Protein AF-0000000073996146 (afdb_homodimer)

InterPro domains:
  IPR000086 NUDIX hydrolase domain [PF00293] (165-273)
  IPR000086 NUDIX hydrolase domain [PS51462] (162-287)
  IPR015797 NUDIX hydrolase-like domain superfamily [SSF55811] (155-278)
  IPR020084 NUDIX hydrolase, conserved site [PS00893] (197-218)
  IPR020476 NUDIX hydrolase [PR00502] (192-206)
  IPR020476 NUDIX hydrolase [PR00502] (206-221)
  IPR049734 NADH pyrophosphatase-like, C-terminal domain [cd03429] (165-301)
  IPR050241 NAD-capped RNA hydrolase NudC subfamily [PTHR42904] (156-303)

Solvent-accessible surface area (backbone atoms only — not comparable to full-atom values): 33916 Å² total; per-residue (Å²): 134,83,82,75,76,80,74,71,78,79,79,75,75,74,78,61,90,58,76,77,53,54,54,36,27,39,50,30,23,74,86,57,34,34,43,16,34,75,86,59,44,76,42,68,35,79,62,78,66,89,76,47,75,50,70,46,73,74,58,72,91,74,64,54,75,82,60,58,72,36,75,41,49,26,34,33,32,27,47,56,69,54,52,56,46,49,68,64,38,82,83,69,53,63,89,57,48,38,74,42,85,69,42,74,71,65,39,57,36,90,83,33,54,69,49,46,50,50,53,41,21,44,40,23,41,39,52,46,76,73,47,44,38,18,32,32,65,77,25,42,59,18,54,71,34,88,87,75,72,41,21,36,26,90,89,64,49,77,50,74,80,76,47,43,53,24,31,33,33,51,34,26,27,74,84,63,63,33,35,48,32,32,19,45,62,92,47,60,90,41,37,36,38,63,50,64,46,68,57,54,72,48,44,29,61,70,55,34,43,45,49,46,44,26,31,54,30,54,43,62,68,76,42,79,38,81,73,53,52,33,64,42,50,81,62,33,31,34,40,38,33,29,41,28,29,26,66,69,86,55,72,77,38,58,72,68,74,53,50,68,47,72,46,79,40,42,60,68,58,51,54,49,26,54,57,33,47,75,73,67,72,41,80,40,39,64,59,50,85,53,38,66,66,27,51,56,50,51,52,54,30,44,76,72,75,87,134,82,80,76,74,76,72,71,77,77,78,76,76,76,77,64,90,59,74,77,54,54,55,35,28,40,48,29,23,74,88,57,33,35,42,16,35,74,86,58,44,76,42,67,35,79,61,77,66,90,76,47,76,51,69,45,72,75,58,72,91,74,63,53,76,80,60,58,71,36,74,43,48,26,32,34,34,27,47,56,70,56,53,56,47,51,68,63,40,81,83,68,51,63,89,56,48,39,74,42,83,68,43,74,71,65,38,57,35,91,85,33,52,68,50,45,5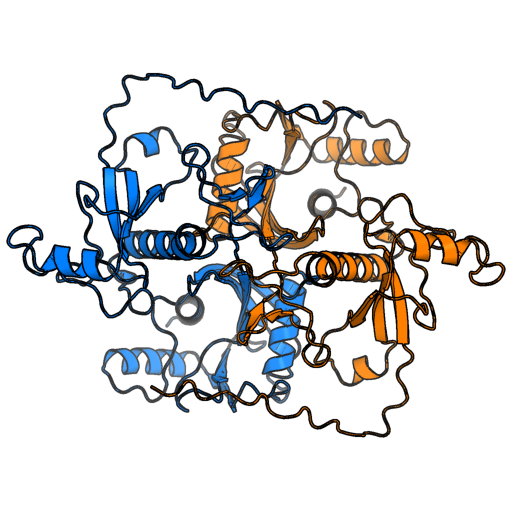0,50,53,40,21,45,41,23,42,37,51,46,76,72,46,44,39,19,31,33,65,76,24,43,58,18,55,70,34,88,88,75,73,40,22,36,27,90,87,65,49,75,50,74,78,74,47,44,51,24,30,31,34,50,34,27,27,75,83,64,62,33,35,46,34,33,20,46,61,91,48,61,89,41,36,38,36,64,50,64,43,68,57,54,73,47,43,28,59,70,56,34,43,45,48,45,46,25,32,54,30,53,43,62,70,75,43,79,38,83,75,50,55,34,64,44,50,82,62,32,30,34,38,38,33,28,41,27,29,26,66,70,85,55,73,78,37,57,73,69,73,52,50,66,46,72,47,78,40,41,58,67,59,51,52,50,25,54,58,34,47,75,75,67,72,42,79,40,39,64,60,50,82,53,38,67,65,28,50,56,51,49,52,53,30,45,75,72,74,86

Radius of gyration: 25.99 Å; Cα contacts (8 Å, |Δi|>4): 1235; chains: 2; bounding box: 66×75×60 Å

Organism: NCBI:txid172042

Nearest PDB structures (foldseek):
  8zb5-assembly1_B  TM=8.526E-01  e=4.785E-25  Mycobacteroides abscessus
  8zb3-assembly2_F  TM=8.454E-01  e=1.187E-24  Mycobacteroides abscessus
  8zb5-assembly1_A  TM=8.272E-01  e=7.768E-25  Mycobacteroides abscessus
  8zb4-assembly1_A  TM=8.275E-01  e=1.927E-24  Mycobacteroides abscessus
  8zb3-assembly1_A  TM=8.320E-01  e=1.186E-23  Mycobacteroides abscessus

Secondary structure (DSSP, 8-state):
----------------------EEEEEEETTS-BEE-TTS-B-EESS--TT--EEEE-S-SS--GGGGGSPEEEEEEE-HHHHHHHHHSTTTS-TT-EE-SS-GGG--TTT-HHHHHHHHHHHHHHIIIII--B-TTT--B-PBPTTTSSEE-TT--EE----EEEEEEEEEETTSSEEEEEEETTS-TTB-B-EEEEPPTT--HHHHHHHHHHHHH-PPEEEEEEEEEEEETTTTEEEEEEEEEE-TTSPP---SS-EEEEEEEEHHHHHHHHHHHHHT--SSB---TTSHHHHHHHHHHHHTT-/----------------------EEEEEEETTS-BEE-TTS-B-EESS--TT--EEEE-S-SS--GGGGGS-EEEEEEE-HHHHHHHHHSTTTS-TT-EE-SS-GGG--TTT-HHHHHHHHHHHHHHIIIII--B-TTT--B-PBPTTTSSEE-TT--EE----EEEEEEEEEETTSSEEEEEEETTS-TTB-B-EEEEPPTT--HHHHHHHHHHHHH-PPEEEEEEEEEEEETTTTEEEEEEEEEE-TTSPP---SS-EEEEEEEEHHHHHHHHHHHHHT--SSB---TTSHHHHHHHHHHHHTT-

Sequence (612 aa):
MSTQNKKLPAHTTVTDETASRRTRYLVVSRSGDTLVGADGTLHYLDSPPEDSLTDVSLEPKLMKPEARYAIEYRAVYVEDADLAALTQELGALPEGCEVSTAGFWFYPVHADPAGRARYGAALAKRDYLIEMAYSAYTGESAPVDPHKGIRLTGSGEMVFPRIEPAVMALIMSEDNSRVLLANNRLWPRNRFALIAGFVDPGENLEQAVTREVYEETGLDALRLDYRMSDIWPFPRSLMVCYRVTVDASQPVTHLDGEIHSARWFTAPELAQAIAEQRTGEPKLELPGTNAVARRMLDEWLQEKGLMSTQNKKLPAHTTVTDETASRRTRYLVVSRSGDTLVGADGTLHYLDSPPEDSLTDVSLEPKLMKPEARYAIEYRAVYVEDADLAALTQELGALPEGCEVSTAGFWFYPVHADPAGRARYGAALAKRDYLIEMAYSAYTGESAPVDPHKGIRLTGSGEMVFPRIEPAVMALIMSEDNSRVLLANNRLWPRNRFALIAGFVDPGENLEQAVTREVYEETGLDALRLDYRMSDIWPFPRSLMVCYRVTVDASQPVTHLDGEIHSARWFTAPELAQAIAEQRTGEPKLELPGTNAVARRMLDEWLQEKGL

Structure (mmCIF, N/CA/C/O backbone):
data_AF-0000000073996146-model_v1
#
loop_
_entity.id
_entity.type
_entity.pdbx_description
1 polymer 'NAD(+) diphosphatase'
#
loop_
_atom_site.group_PDB
_atom_site.id
_atom_site.type_symbol
_atom_site.label_atom_id
_atom_site.label_alt_id
_atom_site.label_comp_id
_atom_site.label_asym_id
_atom_site.label_entity_id
_atom_site.label_seq_id
_atom_site.pdbx_PDB_ins_code
_atom_site.Cartn_x
_atom_site.Cartn_y
_atom_site.Cartn_z
_atom_site.occupancy
_atom_site.B_iso_or_equiv
_atom_site.auth_seq_id
_atom_site.auth_comp_id
_atom_site.auth_asym_id
_atom_site.auth_atom_id
_atom_site.pdbx_PDB_model_num
ATOM 1 N N . MET A 1 1 ? 5.129 32.469 -13.492 1 22.2 1 MET A N 1
ATOM 2 C CA . MET A 1 1 ? 6.207 31.594 -13.039 1 22.2 1 MET A CA 1
ATOM 3 C C . MET A 1 1 ? 6.391 30.422 -14 1 22.2 1 MET A C 1
ATOM 5 O O . MET A 1 1 ? 5.445 29.672 -14.273 1 22.2 1 MET A O 1
ATOM 9 N N . SER A 1 2 ? 7.426 30.5 -14.906 1 22.78 2 SER A N 1
ATOM 10 C CA . SER A 1 2 ? 7.824 29.719 -16.062 1 22.78 2 SER A CA 1
ATOM 11 C C . SER A 1 2 ? 8.086 28.266 -15.688 1 22.78 2 SER A C 1
ATOM 13 O O . SER A 1 2 ? 8.656 27.984 -14.625 1 22.78 2 SER A O 1
ATOM 15 N N . THR A 1 3 ? 7.23 27.344 -16.078 1 24.84 3 THR A N 1
ATOM 16 C CA . THR A 1 3 ? 7.176 25.891 -16.016 1 24.84 3 THR A CA 1
ATOM 17 C C . THR A 1 3 ? 8.461 25.281 -16.578 1 24.84 3 THR A C 1
ATOM 19 O O . THR A 1 3 ? 8.648 25.219 -17.781 1 24.84 3 THR A O 1
ATOM 22 N N . GLN A 1 4 ? 9.656 25.688 -16 1 25.19 4 GLN A N 1
ATOM 23 C CA . GLN A 1 4 ? 10.922 25.172 -16.516 1 25.19 4 GLN A CA 1
ATOM 24 C C . GLN A 1 4 ? 10.906 23.641 -16.625 1 25.19 4 GLN A C 1
ATOM 26 O O . GLN A 1 4 ? 10.547 22.969 -15.656 1 25.19 4 GLN A O 1
ATOM 31 N N . ASN A 1 5 ? 10.789 23.156 -17.812 1 25.23 5 ASN A N 1
ATOM 32 C CA . ASN A 1 5 ? 10.836 21.797 -18.344 1 25.23 5 ASN A CA 1
ATOM 33 C C . ASN A 1 5 ? 12.086 21.047 -17.859 1 25.23 5 ASN A C 1
ATOM 35 O O . ASN A 1 5 ? 13.203 21.391 -18.25 1 25.23 5 ASN A O 1
ATOM 39 N N . LYS A 1 6 ? 12.148 20.609 -16.625 1 25.36 6 LYS A N 1
ATOM 40 C CA . LYS A 1 6 ? 13.32 19.875 -16.172 1 25.36 6 LYS A CA 1
ATOM 41 C C . LYS A 1 6 ? 13.641 18.719 -17.109 1 25.36 6 LYS A C 1
ATOM 43 O O . LYS A 1 6 ? 12.867 17.766 -17.234 1 25.36 6 LYS A O 1
ATOM 48 N N . LYS A 1 7 ? 14.5 19.016 -18.172 1 26.5 7 LYS A N 1
ATOM 49 C CA . LYS A 1 7 ? 15.078 18.016 -19.062 1 26.5 7 LYS A CA 1
ATOM 50 C C . LYS A 1 7 ? 15.727 16.875 -18.281 1 26.5 7 LYS A C 1
ATOM 52 O O . LYS A 1 7 ? 16.578 17.109 -17.422 1 26.5 7 LYS A O 1
ATOM 57 N N . LEU A 1 8 ? 15.211 15.758 -18.281 1 27.11 8 LEU A N 1
ATOM 58 C CA . LEU A 1 8 ? 15.773 14.523 -17.75 1 27.11 8 LEU A CA 1
ATOM 59 C C . LEU A 1 8 ? 17.172 14.273 -18.297 1 27.11 8 LEU A C 1
ATOM 61 O O . LEU A 1 8 ? 17.391 14.367 -19.516 1 27.11 8 LEU A O 1
ATOM 65 N N . PRO A 1 9 ? 18.219 14.438 -17.531 1 29.67 9 PRO A N 1
ATOM 66 C CA . PRO A 1 9 ? 19.531 14.227 -18.141 1 29.67 9 PRO A CA 1
ATOM 67 C C . PRO A 1 9 ? 19.594 12.953 -18.969 1 29.67 9 PRO A C 1
ATOM 69 O O . PRO A 1 9 ? 18.828 12.008 -18.734 1 29.67 9 PRO A O 1
ATOM 72 N N . ALA A 1 10 ? 20.219 12.977 -20.219 1 30.16 10 ALA A N 1
ATOM 73 C CA . ALA A 1 10 ? 20.5 11.883 -21.141 1 30.16 10 ALA A CA 1
ATOM 74 C C . ALA A 1 10 ? 21.234 10.742 -20.438 1 30.16 10 ALA A C 1
ATOM 76 O O . ALA A 1 10 ? 22.141 10.977 -19.641 1 30.16 10 ALA A O 1
ATOM 77 N N . HIS A 1 11 ? 20.625 9.609 -20.234 1 30.22 11 HIS A N 1
ATOM 78 C CA . HIS A 1 11 ? 21.281 8.367 -19.844 1 30.22 11 HIS A CA 1
ATOM 79 C C . HIS A 1 11 ? 22.578 8.156 -20.609 1 30.22 11 HIS A C 1
ATOM 81 O O . HIS A 1 11 ? 22.594 8.133 -21.844 1 30.22 11 HIS A O 1
ATOM 87 N N . THR A 1 12 ? 23.641 8.695 -20.141 1 31.55 12 THR A N 1
ATOM 88 C CA . THR A 1 12 ? 24.906 8.258 -20.734 1 31.55 12 THR A CA 1
ATOM 89 C C . THR A 1 12 ? 24.953 6.73 -20.828 1 31.55 12 THR A C 1
ATOM 91 O O . THR A 1 12 ? 24.875 6.039 -19.812 1 31.55 12 THR A O 1
ATOM 94 N N . THR A 1 13 ? 24.703 6.219 -21.984 1 31.31 13 THR A N 1
ATOM 95 C CA . THR A 1 13 ? 24.953 4.816 -22.281 1 31.31 13 THR A CA 1
ATOM 96 C C . THR A 1 13 ? 26.438 4.484 -22.094 1 31.31 13 THR A C 1
ATOM 98 O O . THR A 1 13 ? 27.281 4.922 -22.875 1 31.31 13 THR A O 1
ATOM 101 N N . VAL A 1 14 ? 27.031 4.41 -20.953 1 32.28 14 VAL A N 1
ATOM 102 C CA . VAL A 1 14 ? 28.359 3.795 -20.875 1 32.28 14 VAL A CA 1
ATOM 103 C C . VAL A 1 14 ? 28.391 2.523 -21.719 1 32.28 14 VAL A C 1
ATOM 105 O O . VAL A 1 14 ? 27.562 1.626 -21.531 1 32.28 14 VAL A O 1
ATOM 108 N N . THR A 1 15 ? 28.969 2.521 -22.875 1 34.69 15 THR A N 1
ATOM 109 C CA . THR A 1 15 ? 29.266 1.403 -23.75 1 34.69 15 THR A CA 1
ATOM 110 C C . THR A 1 15 ? 30.156 0.379 -23.047 1 34.69 15 THR A C 1
ATOM 112 O O . THR A 1 15 ? 31.375 0.488 -23.078 1 34.69 15 THR A O 1
ATOM 115 N N . ASP A 1 16 ? 30.188 0.159 -21.719 1 35.97 16 ASP A N 1
ATOM 116 C CA . ASP A 1 16 ? 31.047 -0.938 -21.281 1 35.97 16 ASP A CA 1
ATOM 117 C C . ASP A 1 16 ? 30.859 -2.17 -22.156 1 35.97 16 ASP A C 1
ATOM 119 O O . ASP A 1 16 ? 29.766 -2.408 -22.672 1 35.97 16 ASP A O 1
ATOM 123 N N . GLU A 1 17 ? 31.891 -2.672 -22.781 1 38.69 17 GLU A N 1
ATOM 124 C CA . GLU A 1 17 ? 31.984 -4.023 -23.328 1 38.69 17 GLU A CA 1
ATOM 125 C C . GLU A 1 17 ? 31.141 -5 -22.5 1 38.69 17 GLU A C 1
ATOM 127 O O . GLU A 1 17 ? 31.594 -5.523 -21.484 1 38.69 17 GLU A O 1
ATOM 132 N N . THR A 1 18 ? 30.016 -4.641 -22.047 1 43.69 18 THR A N 1
ATOM 133 C CA . THR A 1 18 ? 29.031 -5.395 -21.281 1 43.69 18 THR A CA 1
ATOM 134 C C . THR A 1 18 ? 28.781 -6.762 -21.906 1 43.69 18 THR A C 1
ATOM 136 O O . THR A 1 18 ? 28.422 -6.852 -23.078 1 43.69 18 THR A O 1
ATOM 139 N N . ALA A 1 19 ? 29.656 -7.742 -21.656 1 46.22 19 ALA A N 1
ATOM 140 C CA . ALA A 1 19 ? 29.281 -9.133 -21.938 1 46.22 19 ALA A CA 1
ATOM 141 C C . ALA A 1 19 ? 27.766 -9.273 -22.094 1 46.22 19 ALA A C 1
ATOM 143 O O . ALA A 1 19 ? 27 -8.742 -21.297 1 46.22 19 ALA A O 1
ATOM 144 N N . SER A 1 20 ? 27.281 -9.398 -23.266 1 56.41 20 SER A N 1
ATOM 145 C CA . SER A 1 20 ? 25.922 -9.469 -23.766 1 56.41 20 SER A CA 1
ATOM 146 C C . SER A 1 20 ? 25.016 -10.281 -22.844 1 56.41 20 SER A C 1
ATOM 148 O O . SER A 1 20 ? 25.297 -11.453 -22.578 1 56.41 20 SER A O 1
ATOM 150 N N . ARG A 1 21 ? 24.422 -9.703 -21.891 1 70.12 21 ARG A N 1
ATOM 151 C CA . ARG A 1 21 ? 23.438 -10.352 -21.016 1 70.12 21 ARG A CA 1
ATOM 152 C C . ARG A 1 21 ? 22.422 -11.156 -21.812 1 70.12 21 ARG A C 1
ATOM 154 O O . ARG A 1 21 ? 21.828 -10.641 -22.766 1 70.12 21 ARG A O 1
ATOM 161 N N . ARG A 1 22 ? 22.562 -12.492 -21.703 1 87.06 22 ARG A N 1
ATOM 162 C CA . ARG A 1 22 ? 21.5 -13.312 -22.266 1 87.06 22 ARG A CA 1
ATOM 163 C C . ARG A 1 22 ? 20.141 -12.938 -21.688 1 87.06 22 ARG A C 1
ATOM 165 O O . ARG A 1 22 ? 20.016 -12.703 -20.484 1 87.06 22 ARG A O 1
ATOM 172 N N . THR A 1 23 ? 19.156 -12.727 -22.531 1 92.75 23 THR A N 1
ATOM 173 C CA . THR A 1 23 ? 17.812 -12.383 -22.109 1 92.75 23 THR A CA 1
ATOM 174 C C . THR A 1 23 ? 16.875 -13.57 -22.281 1 92.75 23 THR A C 1
ATOM 176 O O . THR A 1 23 ? 16.922 -14.273 -23.281 1 92.75 23 THR A O 1
ATOM 179 N N . ARG A 1 24 ? 16.125 -13.852 -21.281 1 95.75 24 ARG A N 1
ATOM 180 C CA . ARG A 1 24 ? 15.039 -14.836 -21.312 1 95.75 24 ARG A CA 1
ATOM 181 C C . ARG A 1 24 ? 13.68 -14.164 -21.172 1 95.75 24 ARG A C 1
ATOM 183 O O . ARG A 1 24 ? 13.523 -13.227 -20.391 1 95.75 24 ARG A O 1
ATOM 190 N N . TYR A 1 25 ? 12.703 -14.68 -21.984 1 96.94 25 TYR A N 1
ATOM 191 C CA . TYR A 1 25 ? 11.414 -13.992 -22.078 1 96.94 25 TYR A CA 1
ATOM 192 C C . TYR A 1 25 ? 10.305 -14.852 -21.484 1 96.94 25 TYR A C 1
ATOM 194 O O . TYR A 1 25 ? 10.055 -15.969 -21.953 1 96.94 25 TYR A O 1
ATOM 202 N N . LEU A 1 26 ? 9.695 -14.367 -20.5 1 97.56 26 LEU A N 1
ATOM 203 C CA . LEU A 1 26 ? 8.445 -14.922 -19.984 1 97.56 26 LEU A CA 1
ATOM 204 C C . LEU A 1 26 ? 7.25 -14.406 -20.781 1 97.56 26 LEU A C 1
ATOM 206 O O . LEU A 1 26 ? 6.918 -13.219 -20.703 1 97.56 26 LEU A O 1
ATOM 210 N N . VAL A 1 27 ? 6.605 -15.289 -21.5 1 97 27 VAL A N 1
ATOM 211 C CA . VAL A 1 27 ? 5.461 -14.867 -22.297 1 97 27 VAL A CA 1
ATOM 212 C C . VAL A 1 27 ? 4.188 -14.945 -21.453 1 97 27 VAL A C 1
ATOM 214 O O . VAL A 1 27 ? 3.9 -15.977 -20.844 1 97 27 VAL A O 1
ATOM 217 N N . VAL A 1 28 ? 3.477 -13.859 -21.422 1 96.81 28 VAL A N 1
ATOM 218 C CA . VAL A 1 28 ? 2.217 -13.766 -20.688 1 96.81 28 VAL A CA 1
ATOM 219 C C . VAL A 1 28 ? 1.122 -13.227 -21.609 1 96.81 28 VAL A C 1
ATOM 221 O O . VAL A 1 28 ? 1.316 -12.211 -22.281 1 96.81 28 VAL A O 1
ATOM 224 N N . SER A 1 29 ? 0.003 -13.891 -21.641 1 96.06 29 SER A N 1
ATOM 225 C CA . SER A 1 29 ? -1.103 -13.438 -22.484 1 96.06 29 SER A CA 1
ATOM 226 C C . SER A 1 29 ? -1.862 -12.289 -21.812 1 96.06 29 SER A C 1
ATOM 228 O O . SER A 1 29 ? -1.648 -11.992 -20.641 1 96.06 29 SER A O 1
ATOM 230 N N . ARG A 1 30 ? -2.729 -11.641 -22.547 1 95.19 30 ARG A N 1
ATOM 231 C CA . ARG A 1 30 ? -3.58 -10.578 -22.031 1 95.19 30 ARG A CA 1
ATOM 232 C C . ARG A 1 30 ? -4.406 -11.062 -20.844 1 95.19 30 ARG A C 1
ATOM 234 O O . ARG A 1 30 ? -4.621 -10.32 -19.891 1 95.19 30 ARG A O 1
ATOM 241 N N . SER A 1 31 ? -4.824 -12.312 -20.828 1 93.94 31 SER A N 1
ATOM 242 C CA . SER A 1 31 ? -5.641 -12.867 -19.75 1 93.94 31 SER A CA 1
ATOM 243 C C . SER A 1 31 ? -4.777 -13.328 -18.578 1 93.94 31 SER A C 1
ATOM 245 O O . SER A 1 31 ? -5.297 -13.727 -17.531 1 93.94 31 SER A O 1
ATOM 247 N N . GLY A 1 32 ? -3.477 -13.312 -18.781 1 94.75 32 GLY A N 1
ATOM 248 C CA . GLY A 1 32 ? -2.568 -13.648 -17.688 1 94.75 32 GLY A CA 1
ATOM 249 C C . GLY A 1 32 ? -2.045 -15.07 -17.766 1 94.75 32 GLY A C 1
ATOM 250 O O . GLY A 1 32 ? -1.363 -15.547 -16.859 1 94.75 32 GLY A O 1
ATOM 251 N N . ASP A 1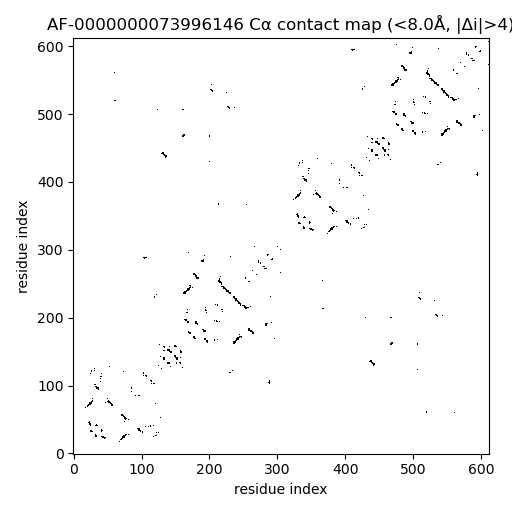 33 ? -2.336 -15.797 -18.875 1 95.25 33 ASP A N 1
ATOM 252 C CA . ASP A 1 33 ? -1.827 -17.156 -19.062 1 95.25 33 ASP A CA 1
ATOM 253 C C . ASP A 1 33 ? -0.374 -17.125 -19.531 1 95.25 33 ASP A C 1
ATOM 255 O O . ASP A 1 33 ? 0.105 -16.125 -20.047 1 95.25 33 ASP A O 1
ATOM 259 N N . THR A 1 34 ? 0.273 -18.312 -19.328 1 96.5 34 THR A N 1
ATOM 260 C CA . THR A 1 34 ? 1.68 -18.391 -19.703 1 96.5 34 THR A CA 1
ATOM 261 C C . THR A 1 34 ? 2.037 -19.797 -20.156 1 96.5 34 THR A C 1
ATOM 263 O O . THR A 1 34 ? 1.182 -20.688 -20.188 1 96.5 34 THR A O 1
ATOM 266 N N . LEU A 1 35 ? 3.312 -19.938 -20.594 1 95.62 35 LEU A N 1
ATOM 267 C CA . LEU A 1 35 ? 3.838 -21.25 -20.984 1 95.62 35 LEU A CA 1
ATOM 268 C C . LEU A 1 35 ? 4.492 -21.953 -19.812 1 95.62 35 LEU A C 1
ATOM 270 O O . LEU A 1 35 ? 5.273 -21.344 -19.062 1 95.62 35 LEU A O 1
ATOM 274 N N . VAL A 1 36 ? 4.148 -23.219 -19.641 1 95.12 36 VAL A N 1
ATOM 275 C CA . VAL A 1 36 ? 4.781 -24.016 -18.609 1 95.12 36 VAL A CA 1
ATOM 276 C C . VAL A 1 36 ? 5.285 -25.344 -19.188 1 95.12 36 VAL A C 1
ATOM 278 O O . VAL A 1 36 ? 4.781 -25.797 -20.219 1 95.12 36 VAL A O 1
ATOM 281 N N . GLY A 1 37 ? 6.27 -25.859 -18.547 1 92.12 37 GLY A N 1
ATOM 282 C CA . GLY A 1 37 ? 6.762 -27.172 -18.906 1 92.12 37 GLY A CA 1
ATOM 283 C C . GLY A 1 37 ? 5.949 -28.297 -18.297 1 92.12 37 GLY A C 1
ATOM 284 O O . GLY A 1 37 ? 4.902 -28.062 -17.688 1 92.12 37 GLY A O 1
ATOM 285 N N . ALA A 1 38 ? 6.504 -29.5 -18.5 1 89.19 38 ALA A N 1
ATOM 286 C CA . ALA A 1 38 ? 5.824 -30.719 -18.016 1 89.19 38 ALA A CA 1
ATOM 287 C C . ALA A 1 38 ? 5.707 -30.719 -16.5 1 89.19 38 ALA A C 1
ATOM 289 O O . ALA A 1 38 ? 4.762 -31.281 -15.945 1 89.19 38 ALA A O 1
ATOM 290 N N . ASP A 1 39 ? 6.574 -30.062 -15.836 1 89.69 39 ASP A N 1
ATOM 291 C CA . ASP A 1 39 ? 6.582 -30.031 -14.383 1 89.69 39 ASP A CA 1
ATOM 292 C C . ASP A 1 39 ? 5.727 -28.891 -13.844 1 89.69 39 ASP A C 1
ATOM 294 O O . ASP A 1 39 ? 5.652 -28.688 -12.625 1 89.69 39 ASP A O 1
ATOM 298 N N . GLY A 1 40 ? 5.16 -28.141 -14.742 1 91.81 40 GLY A N 1
ATOM 299 C CA . GLY A 1 40 ? 4.25 -27.078 -14.352 1 91.81 40 GLY A CA 1
ATOM 300 C C . GLY A 1 40 ? 4.953 -25.766 -14.07 1 91.81 40 GLY A C 1
ATOM 301 O O . GLY A 1 40 ? 4.312 -24.766 -13.719 1 91.81 40 GLY A O 1
ATOM 302 N N . THR A 1 41 ? 6.277 -25.734 -14.25 1 94.69 41 THR A N 1
ATOM 303 C CA . THR A 1 41 ? 7.012 -24.5 -13.984 1 94.69 41 THR A CA 1
ATOM 304 C C . THR A 1 41 ? 7.172 -23.688 -15.266 1 94.69 41 THR A C 1
ATOM 306 O O . THR A 1 41 ? 6.98 -24.203 -16.375 1 94.69 41 THR A O 1
ATOM 309 N N . LEU A 1 42 ? 7.586 -22.516 -15.164 1 96.12 42 LEU A N 1
ATOM 310 C CA . LEU A 1 42 ? 7.594 -21.578 -16.266 1 96.12 42 LEU A CA 1
ATOM 311 C C . LEU A 1 42 ? 8.516 -22.047 -17.391 1 96.12 42 LEU A C 1
ATOM 313 O O . LEU A 1 42 ? 9.602 -22.562 -17.125 1 96.12 42 LEU A O 1
ATOM 317 N N . HIS A 1 43 ? 8.109 -21.797 -18.562 1 95.81 43 HIS A N 1
ATOM 318 C CA . HIS A 1 43 ? 8.969 -21.938 -19.734 1 95.81 43 HIS A CA 1
ATOM 319 C C . HIS A 1 43 ? 9.289 -20.578 -20.344 1 95.81 43 HIS A C 1
ATOM 321 O O . HIS A 1 43 ? 8.383 -19.781 -20.641 1 95.81 43 HIS A O 1
ATOM 327 N N . TYR A 1 44 ? 10.531 -20.359 -20.516 1 95.81 44 TYR A N 1
ATOM 328 C CA . TYR A 1 44 ? 10.992 -19.094 -21.078 1 95.81 44 TYR A CA 1
ATOM 329 C C . TYR A 1 44 ? 11.406 -19.25 -22.531 1 95.81 44 TYR A C 1
ATOM 331 O O . TYR A 1 44 ? 11.891 -20.312 -22.938 1 95.81 44 TYR A O 1
ATOM 339 N N . LEU A 1 45 ? 11.227 -18.188 -23.297 1 94.75 45 LEU A N 1
ATOM 340 C CA . LEU A 1 45 ? 11.695 -18.141 -24.672 1 94.75 45 LEU A CA 1
ATOM 341 C C . LEU A 1 45 ? 13.023 -17.406 -24.781 1 94.75 45 LEU A C 1
ATOM 343 O O . LEU A 1 45 ? 13.344 -16.578 -23.922 1 94.75 45 LEU A O 1
ATOM 347 N N . ASP A 1 46 ? 13.727 -17.672 -25.859 1 93.62 46 ASP A N 1
ATOM 348 C CA . ASP A 1 46 ? 15.008 -17.016 -26.094 1 93.62 46 ASP A CA 1
ATOM 349 C C . ASP A 1 46 ? 14.836 -15.719 -26.891 1 93.62 46 ASP A C 1
ATOM 351 O O . ASP A 1 46 ? 15.75 -14.898 -26.953 1 93.62 46 ASP A O 1
ATOM 355 N N . SER A 1 47 ? 13.734 -15.602 -27.531 1 93.94 47 SER A N 1
ATOM 356 C CA . SER A 1 47 ? 13.367 -14.391 -28.266 1 93.94 47 SER A CA 1
ATOM 357 C C . SER A 1 47 ? 11.891 -14.062 -28.094 1 93.94 47 SER A C 1
ATOM 359 O O . SER A 1 47 ? 11.07 -14.961 -27.891 1 93.94 47 SER A O 1
ATOM 361 N N . PRO A 1 48 ? 11.586 -12.805 -28.141 1 94.31 48 PRO A N 1
ATOM 362 C CA . PRO A 1 48 ? 10.172 -12.461 -28.016 1 94.31 48 PRO A CA 1
ATOM 363 C C . PRO A 1 48 ? 9.359 -12.867 -29.25 1 94.31 48 PRO A C 1
ATOM 365 O O . PRO A 1 48 ? 9.875 -12.852 -30.375 1 94.31 48 PRO A O 1
ATOM 368 N N . PRO A 1 49 ? 8.102 -13.172 -29.016 1 93.31 49 PRO A N 1
ATOM 369 C CA . PRO A 1 49 ? 7.246 -13.43 -30.188 1 93.31 49 PRO A CA 1
ATOM 370 C C . PRO A 1 49 ? 7.113 -12.219 -31.094 1 93.31 49 PRO A C 1
ATOM 372 O O . PRO A 1 49 ? 7.148 -11.078 -30.625 1 93.31 49 PRO A O 1
ATOM 375 N N . GLU A 1 50 ? 6.906 -12.422 -32.375 1 89.12 50 GLU A N 1
ATOM 376 C CA . GLU A 1 50 ? 6.836 -11.367 -33.375 1 89.12 50 GLU A CA 1
ATOM 377 C C . GLU A 1 50 ? 5.66 -10.43 -33.125 1 89.12 50 GLU A C 1
ATOM 379 O O . GLU A 1 50 ? 5.785 -9.219 -33.281 1 89.12 50 GLU A O 1
ATOM 384 N N . ASP A 1 51 ? 4.516 -10.922 -32.719 1 91.12 51 ASP A N 1
ATOM 385 C CA . ASP A 1 51 ? 3.307 -10.125 -32.531 1 91.12 51 ASP A CA 1
ATOM 386 C C . ASP A 1 51 ? 3.121 -9.742 -31.062 1 91.12 51 ASP A C 1
ATOM 388 O O . ASP A 1 51 ? 2.002 -9.766 -30.547 1 91.12 51 ASP A O 1
ATOM 392 N N . SER A 1 52 ? 4.184 -9.398 -30.453 1 94.31 52 SER A N 1
ATOM 393 C CA . SER A 1 52 ? 4.105 -9 -29.062 1 94.31 52 SER A CA 1
ATOM 394 C C . SER A 1 52 ? 3.5 -7.605 -28.906 1 94.31 52 SER A C 1
ATOM 396 O O . SER A 1 52 ? 3.67 -6.754 -29.781 1 94.31 52 SER A O 1
ATOM 398 N N . LEU A 1 53 ? 2.77 -7.41 -27.891 1 92.81 53 LEU A N 1
ATOM 399 C CA . LEU A 1 53 ? 2.176 -6.117 -27.562 1 92.81 53 LEU A CA 1
ATOM 400 C C . LEU A 1 53 ? 3.219 -5.168 -26.984 1 92.81 53 LEU A C 1
ATOM 402 O O . LEU A 1 53 ? 3.303 -4.008 -27.391 1 92.81 53 LEU A O 1
ATOM 406 N N . THR A 1 54 ? 3.943 -5.578 -26.047 1 91.75 54 THR A N 1
ATOM 407 C CA . THR A 1 54 ? 4.996 -4.848 -25.359 1 91.75 54 THR A CA 1
ATOM 408 C C . THR A 1 54 ? 5.824 -5.789 -24.484 1 91.75 54 THR A C 1
ATOM 410 O O . THR A 1 54 ? 5.531 -6.98 -24.406 1 91.75 54 THR A O 1
ATOM 413 N N . ASP A 1 55 ? 6.898 -5.305 -23.969 1 93.69 55 ASP A N 1
ATOM 414 C CA . ASP A 1 55 ? 7.719 -6.066 -23.031 1 93.69 55 ASP A CA 1
ATOM 415 C C . ASP A 1 55 ? 8.289 -5.168 -21.938 1 93.69 55 ASP A C 1
ATOM 417 O O . ASP A 1 55 ? 8.297 -3.943 -22.078 1 93.69 55 ASP A O 1
ATOM 421 N N . VAL A 1 56 ? 8.672 -5.785 -20.844 1 94.38 56 VAL A N 1
ATOM 422 C CA . VAL A 1 56 ? 9.203 -5.039 -19.719 1 94.38 56 VAL A CA 1
ATOM 423 C C . VAL A 1 56 ? 10.188 -5.91 -18.938 1 94.38 56 VAL A C 1
ATOM 425 O O . VAL A 1 56 ? 9.992 -7.121 -18.812 1 94.38 56 VAL A O 1
ATOM 428 N N . SER A 1 57 ? 11.227 -5.273 -18.422 1 92.62 57 SER A N 1
ATOM 429 C CA . SER A 1 57 ? 12.18 -5.996 -17.578 1 92.62 57 SER A CA 1
ATOM 430 C C . SER A 1 57 ? 11.555 -6.395 -16.25 1 92.62 57 SER A C 1
ATOM 432 O O . SER A 1 57 ? 10.812 -5.617 -15.648 1 92.62 57 SER A O 1
ATOM 434 N N . LEU A 1 58 ? 11.891 -7.605 -15.758 1 93.25 58 LEU A N 1
ATOM 435 C CA . LEU A 1 58 ? 11.43 -8.07 -14.453 1 93.25 58 LEU A CA 1
ATOM 436 C C . LEU A 1 58 ? 12.508 -7.867 -13.398 1 93.25 58 LEU A C 1
ATOM 438 O O . LEU A 1 58 ? 12.359 -8.312 -12.258 1 93.25 58 LEU A O 1
ATOM 442 N N . GLU A 1 59 ? 13.539 -7.184 -13.742 1 87.25 59 GLU A N 1
ATOM 443 C CA . GLU A 1 59 ? 14.656 -6.902 -12.852 1 87.25 59 GLU A CA 1
ATOM 444 C C . GLU A 1 59 ? 14.656 -5.441 -12.406 1 87.25 59 GLU A C 1
ATOM 446 O O . GLU A 1 59 ? 14.133 -4.574 -13.109 1 87.25 59 GLU A O 1
ATOM 451 N N . PRO A 1 60 ? 15.273 -5.297 -11.195 1 81.94 60 PRO A N 1
ATOM 452 C CA . PRO A 1 60 ? 15.422 -3.895 -10.797 1 81.94 60 PRO A CA 1
ATOM 453 C C . PRO A 1 60 ? 16.297 -3.098 -11.758 1 81.94 60 PRO A C 1
ATOM 455 O O . PRO A 1 60 ? 17.219 -3.65 -12.367 1 81.94 60 PRO A O 1
ATOM 458 N N . LYS A 1 61 ? 15.961 -1.819 -11.875 1 76.31 61 LYS A N 1
ATOM 459 C CA . LYS A 1 61 ? 16.688 -0.944 -12.789 1 76.31 61 LYS A CA 1
ATOM 460 C C . LYS A 1 61 ? 18.156 -0.821 -12.383 1 76.31 61 LYS A C 1
ATOM 462 O O . LYS A 1 61 ? 19.031 -0.832 -13.242 1 76.31 61 LYS A O 1
ATOM 467 N N . LEU A 1 62 ? 18.344 -0.676 -11.117 1 77.38 62 LEU A N 1
ATOM 468 C CA . LEU A 1 62 ? 19.719 -0.548 -10.609 1 77.38 62 LEU A CA 1
ATOM 469 C C . LEU A 1 62 ? 20.125 -1.792 -9.828 1 77.38 62 LEU A C 1
ATOM 471 O O . LEU A 1 62 ? 19.516 -2.119 -8.812 1 77.38 62 LEU A O 1
ATOM 475 N N . MET A 1 63 ? 20.953 -2.6 -10.422 1 75.38 63 MET A N 1
ATOM 476 C CA . MET A 1 63 ? 21.391 -3.865 -9.844 1 75.38 63 MET A CA 1
ATOM 477 C C . MET A 1 63 ? 22.875 -3.807 -9.477 1 75.38 63 MET A C 1
ATOM 479 O O . MET A 1 63 ? 23.625 -2.988 -10.016 1 75.38 63 MET A O 1
ATOM 483 N N . LYS A 1 64 ? 23.156 -4.738 -8.609 1 74.75 64 LYS A N 1
ATOM 484 C CA . LYS A 1 64 ? 24.562 -4.922 -8.289 1 74.75 64 LYS A CA 1
ATOM 485 C C . LYS A 1 64 ? 25.359 -5.391 -9.508 1 74.75 64 LYS A C 1
ATOM 487 O O . LYS A 1 64 ? 24.828 -6.117 -10.352 1 74.75 64 LYS A O 1
ATOM 492 N N . PRO A 1 65 ? 26.562 -4.867 -9.539 1 71.12 65 PRO A N 1
ATOM 493 C CA . PRO A 1 65 ? 27.391 -5.258 -10.68 1 71.12 65 PRO A CA 1
ATOM 494 C C . PRO A 1 65 ? 27.438 -6.77 -10.883 1 71.12 65 PRO A C 1
ATOM 496 O O . PRO A 1 65 ? 27.406 -7.25 -12.016 1 71.12 65 PRO A O 1
ATOM 499 N N . GLU A 1 66 ? 27.469 -7.523 -9.75 1 68.88 66 GLU A N 1
ATOM 500 C CA . GLU A 1 66 ? 27.547 -8.977 -9.859 1 68.88 66 GLU A CA 1
ATOM 501 C C . GLU A 1 66 ? 26.281 -9.562 -10.461 1 68.88 66 GLU A C 1
ATOM 503 O O . GLU A 1 66 ? 26.328 -10.609 -11.109 1 68.88 66 GLU A O 1
ATOM 508 N N . ALA A 1 67 ? 25.266 -8.867 -10.211 1 66.81 67 ALA A N 1
ATOM 509 C CA . ALA A 1 67 ? 23.969 -9.344 -10.695 1 66.81 67 ALA A CA 1
ATOM 510 C C . ALA A 1 67 ? 23.766 -8.984 -12.164 1 66.81 67 ALA A C 1
ATOM 512 O O . ALA A 1 67 ? 22.922 -9.57 -12.844 1 66.81 67 ALA A O 1
ATOM 513 N N . ARG A 1 68 ? 24.609 -8.086 -12.648 1 63.19 68 ARG A N 1
ATOM 514 C CA . ARG A 1 68 ? 24.453 -7.574 -14.008 1 63.19 68 ARG A CA 1
ATOM 515 C C . ARG A 1 68 ? 24.844 -8.625 -15.039 1 63.19 68 ARG A C 1
ATOM 517 O O . ARG A 1 68 ? 24.453 -8.539 -16.203 1 63.19 68 ARG A O 1
ATOM 524 N N . TYR A 1 69 ? 25.609 -9.555 -14.633 1 61.84 69 TYR A N 1
ATOM 525 C CA . TYR A 1 69 ? 26.109 -10.539 -15.586 1 61.84 69 TYR A CA 1
ATOM 526 C C . TYR A 1 69 ? 25.219 -11.773 -15.617 1 61.84 69 TYR A C 1
ATOM 528 O O . TYR A 1 69 ? 25.453 -12.703 -16.391 1 61.84 69 TYR A O 1
ATOM 536 N N . ALA A 1 70 ? 24.172 -11.602 -14.953 1 75.81 70 ALA A N 1
ATOM 537 C CA . ALA A 1 70 ? 23.234 -12.719 -14.914 1 75.81 70 ALA A CA 1
ATOM 538 C C . ALA A 1 70 ? 22.156 -12.578 -15.992 1 75.81 70 ALA A C 1
ATOM 540 O O . ALA A 1 70 ? 22.203 -11.641 -16.797 1 75.81 70 ALA A O 1
ATOM 541 N N . ILE A 1 71 ? 21.469 -13.602 -16.312 1 86.69 71 ILE A N 1
ATOM 542 C CA . ILE A 1 71 ? 20.328 -13.648 -17.219 1 86.69 71 ILE A CA 1
ATOM 543 C C . ILE A 1 71 ? 19.344 -12.531 -16.875 1 86.69 71 ILE A C 1
ATOM 545 O O . ILE A 1 71 ? 19.047 -12.305 -15.695 1 86.69 71 ILE A O 1
ATOM 549 N N . GLU A 1 72 ? 19.078 -11.734 -17.891 1 91.19 72 GLU A N 1
ATOM 550 C CA . GLU A 1 72 ? 17.969 -10.805 -17.719 1 91.19 72 GLU A CA 1
ATOM 551 C C . GLU A 1 72 ? 16.641 -11.484 -18.047 1 91.19 72 GLU A C 1
ATOM 553 O O . GLU A 1 72 ? 16.469 -12.055 -19.125 1 91.19 72 GLU A O 1
ATOM 558 N N . TYR A 1 73 ? 15.766 -11.414 -17.172 1 94.88 73 TYR A N 1
ATOM 559 C CA . TYR A 1 73 ? 14.414 -11.906 -17.406 1 94.88 73 TYR A CA 1
ATOM 560 C C . TYR A 1 73 ? 13.477 -10.766 -17.781 1 94.88 73 TYR A C 1
ATOM 562 O O . TYR A 1 73 ? 13.445 -9.734 -17.094 1 94.88 73 TYR A O 1
ATOM 570 N N . ARG A 1 74 ? 12.758 -10.922 -18.859 1 96.38 74 ARG A N 1
ATOM 571 C CA . ARG A 1 74 ? 11.773 -9.953 -19.328 1 96.38 74 ARG A CA 1
ATOM 572 C C . ARG A 1 74 ? 10.398 -10.602 -19.484 1 96.38 74 ARG A C 1
ATOM 574 O O . ARG A 1 74 ? 10.305 -11.773 -19.844 1 96.38 74 ARG A O 1
ATOM 581 N N . ALA A 1 75 ? 9.406 -9.914 -19.156 1 97.5 75 ALA A N 1
ATOM 582 C CA . ALA A 1 75 ? 8.055 -10.312 -19.516 1 97.5 75 ALA A CA 1
ATOM 583 C C . ALA A 1 75 ? 7.668 -9.742 -20.875 1 97.5 75 ALA A C 1
ATOM 585 O O . ALA A 1 75 ? 7.898 -8.562 -21.156 1 97.5 75 ALA A O 1
ATOM 586 N N . VAL A 1 76 ? 7.133 -10.562 -21.703 1 97.69 76 VAL A N 1
ATOM 587 C CA . VAL A 1 76 ? 6.59 -10.133 -22.984 1 97.69 76 VAL A CA 1
ATOM 588 C C . VAL A 1 76 ? 5.102 -10.477 -23.062 1 97.69 76 VAL A C 1
ATOM 590 O O . VAL A 1 76 ? 4.703 -11.594 -22.734 1 97.69 76 VAL A O 1
ATOM 593 N N . TYR A 1 77 ? 4.348 -9.5 -23.438 1 96.94 77 TYR A N 1
ATOM 594 C CA . TYR A 1 77 ? 2.896 -9.664 -23.422 1 96.94 77 TYR A CA 1
ATOM 595 C C . TYR A 1 77 ? 2.357 -9.859 -24.828 1 96.94 77 TYR A C 1
ATOM 597 O O . TYR A 1 77 ? 2.785 -9.18 -25.766 1 96.94 77 TYR A O 1
ATOM 605 N N . VAL A 1 78 ? 1.412 -10.797 -24.938 1 96.62 78 VAL A N 1
ATOM 606 C CA . VAL A 1 78 ? 0.822 -11.125 -26.234 1 96.62 78 VAL A CA 1
ATOM 607 C C . VAL A 1 78 ? -0.692 -11.266 -26.094 1 96.62 78 VAL A C 1
ATOM 609 O O . VAL A 1 78 ? -1.211 -11.359 -24.984 1 96.62 78 VAL A O 1
ATOM 612 N N . GLU A 1 79 ? -1.354 -11.242 -27.266 1 96.94 79 GLU A N 1
ATOM 613 C CA . GLU A 1 79 ? -2.771 -11.586 -27.25 1 96.94 79 GLU A CA 1
ATOM 614 C C . GLU A 1 79 ? -2.977 -13.062 -26.906 1 96.94 79 GLU A C 1
ATOM 616 O O . GLU A 1 79 ? -2.107 -13.891 -27.188 1 96.94 79 GLU A O 1
ATOM 621 N N . ASP A 1 80 ? -4.152 -13.406 -26.328 1 95.19 80 ASP A N 1
ATOM 622 C CA . ASP A 1 80 ? -4.449 -14.781 -25.953 1 95.19 80 ASP A CA 1
ATOM 623 C C . ASP A 1 80 ? -4.309 -15.719 -27.156 1 95.19 80 ASP A C 1
ATOM 625 O O . ASP A 1 80 ? -3.754 -16.812 -27.031 1 95.19 80 ASP A O 1
ATOM 629 N N . ALA A 1 81 ? -4.793 -15.242 -28.312 1 95.06 81 ALA A N 1
ATOM 630 C CA . ALA A 1 81 ? -4.738 -16.047 -29.516 1 95.06 81 ALA A CA 1
ATOM 631 C C . ALA A 1 81 ? -3.293 -16.297 -29.953 1 95.06 81 ALA A C 1
ATOM 633 O O . ALA A 1 81 ? -2.973 -17.375 -30.469 1 95.06 81 ALA A O 1
ATOM 634 N N . ASP A 1 82 ? -2.441 -15.344 -29.734 1 94.44 82 ASP A N 1
ATOM 635 C CA . ASP A 1 82 ? -1.041 -15.469 -30.125 1 94.44 82 ASP A CA 1
ATOM 636 C C . ASP A 1 82 ? -0.305 -16.453 -29.203 1 94.44 82 ASP A C 1
ATOM 638 O O . ASP A 1 82 ? 0.574 -17.188 -29.656 1 94.44 82 ASP A O 1
ATOM 642 N N . LEU A 1 83 ? -0.604 -16.453 -27.938 1 93.88 83 LEU A N 1
ATOM 643 C CA . LEU A 1 83 ? -0.027 -17.453 -27.031 1 93.88 83 LEU A CA 1
ATOM 644 C C . LEU A 1 83 ? -0.418 -18.859 -27.469 1 93.88 83 LEU A C 1
ATOM 646 O O . LEU A 1 83 ? 0.427 -19.766 -27.5 1 93.88 83 LEU A O 1
ATOM 650 N N . ALA A 1 84 ? -1.692 -19.062 -27.766 1 91.56 84 ALA A N 1
ATOM 651 C CA . ALA A 1 84 ? -2.182 -20.359 -28.219 1 91.56 84 ALA A CA 1
ATOM 652 C C . ALA A 1 84 ? -1.457 -20.797 -29.5 1 91.56 84 ALA A C 1
ATOM 654 O O . ALA A 1 84 ? -1.115 -21.969 -29.641 1 91.56 84 ALA A O 1
ATOM 655 N N . ALA A 1 85 ? -1.22 -19.875 -30.328 1 91.81 85 ALA A N 1
ATOM 656 C CA . ALA A 1 85 ? -0.563 -20.156 -31.609 1 91.81 85 ALA A CA 1
ATOM 657 C C . ALA A 1 85 ? 0.873 -20.625 -31.391 1 91.81 85 ALA A C 1
ATOM 659 O O . ALA A 1 85 ? 1.387 -21.453 -32.156 1 91.81 85 ALA A O 1
ATOM 660 N N . LEU A 1 86 ? 1.497 -20.094 -30.391 1 88.88 86 LEU A N 1
ATOM 661 C CA . LEU A 1 86 ? 2.867 -20.484 -30.078 1 88.88 86 LEU A CA 1
ATOM 662 C C . LEU A 1 86 ? 2.951 -21.984 -29.781 1 88.88 86 LEU A C 1
ATOM 664 O O . LEU A 1 86 ? 3.967 -22.625 -30.062 1 88.88 86 LEU A O 1
ATOM 668 N N . THR A 1 87 ? 1.979 -22.578 -29.125 1 85.69 87 THR A N 1
ATOM 669 C CA . THR A 1 87 ? 2.01 -23.984 -28.766 1 85.69 87 THR A CA 1
ATOM 670 C C . THR A 1 87 ? 1.674 -24.875 -29.953 1 85.69 87 THR A C 1
ATOM 672 O O . THR A 1 87 ? 1.938 -26.078 -29.953 1 85.69 87 THR A O 1
ATOM 675 N N . GLN A 1 88 ? 1.043 -24.281 -30.906 1 83 88 GLN A N 1
ATOM 676 C CA . GLN A 1 88 ? 0.624 -25.047 -32.094 1 83 88 GLN A CA 1
ATOM 677 C C . GLN A 1 88 ? 1.735 -25.125 -33.125 1 83 88 GLN A C 1
ATOM 679 O O . GLN A 1 88 ? 1.729 -26 -34 1 83 88 GLN A O 1
ATOM 684 N N . GLU A 1 89 ? 2.543 -24.062 -32.969 1 72.5 89 GLU A N 1
ATOM 685 C CA . GLU A 1 89 ? 3.637 -24.078 -33.938 1 72.5 89 GLU A CA 1
ATOM 686 C C . GLU A 1 89 ? 4.594 -25.234 -33.656 1 72.5 89 GLU A C 1
ATOM 688 O O . GLU A 1 89 ? 5.18 -25.328 -32.594 1 72.5 89 GLU A O 1
ATOM 693 N N . LEU A 1 90 ? 4.562 -26.203 -34.594 1 59.97 90 LEU A N 1
ATOM 694 C CA . LEU A 1 90 ? 5.359 -27.422 -34.5 1 59.97 90 LEU A CA 1
ATOM 695 C C . LEU A 1 90 ? 6.832 -27.094 -34.25 1 59.97 90 LEU A C 1
ATOM 697 O O . LEU A 1 90 ? 7.414 -26.297 -35 1 59.97 90 LEU A O 1
ATOM 701 N N . GLY A 1 91 ? 7.484 -27.656 -33.219 1 65 91 GLY A N 1
ATOM 702 C CA . GLY A 1 91 ? 8.906 -27.531 -32.969 1 65 91 GLY A CA 1
ATOM 703 C C . GLY A 1 91 ? 9.266 -26.266 -32.219 1 65 91 GLY A C 1
ATOM 704 O O . GLY A 1 91 ? 10.414 -26.062 -31.812 1 65 91 GLY A O 1
ATOM 705 N N . ALA A 1 92 ? 8.227 -25.422 -32 1 68.38 92 ALA A N 1
ATOM 706 C CA . ALA A 1 92 ? 8.523 -24.125 -31.391 1 68.38 92 ALA A CA 1
ATOM 707 C C . ALA A 1 92 ? 8.781 -24.266 -29.891 1 68.38 92 ALA A C 1
ATOM 709 O O . ALA A 1 92 ? 9.594 -23.516 -29.328 1 68.38 92 ALA A O 1
ATOM 710 N N . LEU A 1 93 ? 8.203 -25.344 -29.438 1 80.06 93 LEU A N 1
ATOM 711 C CA . LEU A 1 93 ? 8.359 -25.516 -27.984 1 80.06 93 LEU A CA 1
ATOM 712 C C . LEU A 1 93 ? 8.75 -26.953 -27.656 1 80.06 93 LEU A C 1
ATOM 714 O O . LEU A 1 93 ? 8.445 -27.875 -28.406 1 80.06 93 LEU A O 1
ATOM 718 N N . PRO A 1 94 ? 9.547 -27.109 -26.672 1 82.94 94 PRO A N 1
ATOM 719 C CA . PRO A 1 94 ? 9.898 -28.453 -26.25 1 82.94 94 PRO A CA 1
ATOM 720 C C . PRO A 1 94 ? 8.68 -29.312 -25.906 1 82.94 94 PRO A C 1
ATOM 722 O O . PRO A 1 94 ? 7.602 -28.766 -25.641 1 82.94 94 PRO A O 1
ATOM 725 N N . GLU A 1 95 ? 8.945 -30.625 -25.938 1 82.69 95 GLU A N 1
ATOM 726 C CA . GLU A 1 95 ? 7.891 -31.56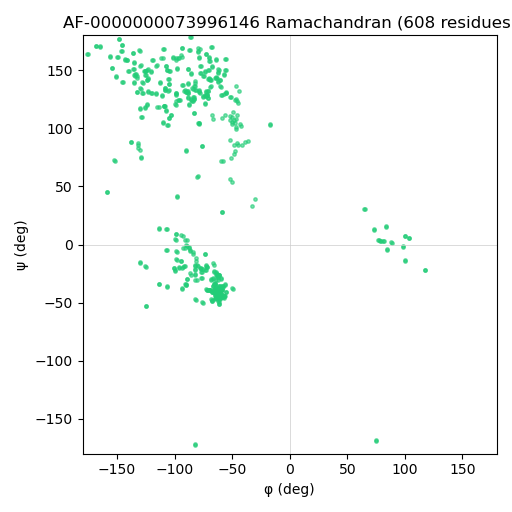2 -25.578 1 82.69 95 GLU A CA 1
ATOM 727 C C . GLU A 1 95 ? 7.395 -31.312 -24.156 1 82.69 95 GLU A C 1
ATOM 729 O O . GLU A 1 95 ? 8.195 -31.094 -23.25 1 82.69 95 GLU A O 1
ATOM 734 N N . GLY A 1 96 ? 6.051 -31.188 -24.078 1 85.94 96 GLY A N 1
ATOM 735 C CA . GLY A 1 96 ? 5.469 -31.047 -22.75 1 85.94 96 GLY A CA 1
ATOM 736 C C . GLY A 1 96 ? 5.125 -29.609 -22.406 1 85.94 96 GLY A C 1
ATOM 737 O O . GLY A 1 96 ? 4.434 -29.344 -21.422 1 85.94 96 GLY A O 1
ATOM 738 N N . CYS A 1 97 ? 5.652 -28.734 -23.203 1 90.81 97 CYS A N 1
ATOM 739 C CA . CYS A 1 97 ? 5.324 -27.328 -22.969 1 90.81 97 CYS A CA 1
ATOM 740 C C . CYS A 1 97 ? 3.893 -27.031 -23.391 1 90.81 97 CYS A C 1
ATOM 742 O O . CYS A 1 97 ? 3.463 -27.438 -24.469 1 90.81 97 CYS A O 1
ATOM 744 N N . GLU A 1 98 ? 3.139 -26.359 -22.531 1 92.06 98 GLU A N 1
ATOM 745 C CA . GLU A 1 98 ? 1.749 -26.031 -22.828 1 92.06 98 GLU A CA 1
ATOM 746 C C . GLU A 1 98 ? 1.362 -24.688 -22.203 1 92.06 98 GLU A C 1
ATOM 748 O O . GLU A 1 98 ? 2.113 -24.125 -21.406 1 92.06 98 GLU A O 1
ATOM 753 N N . VAL A 1 99 ? 0.291 -24.219 -22.625 1 92.56 99 VAL A N 1
ATOM 754 C CA . VAL A 1 99 ? -0.293 -23.047 -21.969 1 92.56 99 VAL A CA 1
ATOM 755 C C . VAL A 1 99 ? -0.888 -23.469 -20.625 1 92.56 99 VAL A C 1
ATOM 757 O O . VAL A 1 99 ? -1.653 -24.422 -20.547 1 92.56 99 VAL A O 1
ATOM 760 N N . SER A 1 100 ? -0.456 -22.719 -19.625 1 88.88 100 SER A N 1
ATOM 761 C CA . SER A 1 100 ? -0.992 -23.031 -18.297 1 88.88 100 SER A CA 1
ATOM 762 C C . SER A 1 100 ? -2.447 -22.594 -18.172 1 88.88 100 SER A C 1
ATOM 764 O O . SER A 1 100 ? -2.779 -21.438 -18.453 1 88.88 100 SER A O 1
ATOM 766 N N . THR A 1 101 ? -3.262 -23.469 -17.766 1 74.25 101 THR A N 1
ATOM 767 C CA . THR A 1 101 ? -4.656 -23.125 -17.516 1 74.25 101 THR A CA 1
ATOM 768 C C . THR A 1 101 ? -4.895 -22.875 -16.031 1 74.25 101 THR A C 1
ATOM 770 O O . THR A 1 101 ? -5.938 -22.328 -15.641 1 74.25 101 THR A O 1
ATOM 773 N N . ALA A 1 102 ? -3.984 -23.219 -15.172 1 77.88 102 ALA A N 1
ATOM 774 C CA . ALA A 1 102 ? -4.152 -23.094 -13.727 1 77.88 102 ALA A CA 1
ATOM 775 C C . ALA A 1 102 ? -3.889 -21.672 -13.258 1 77.88 102 ALA A C 1
ATOM 777 O O . ALA A 1 102 ? -4.555 -21.172 -12.352 1 77.88 102 ALA A O 1
ATOM 778 N N . GLY A 1 103 ? -3.018 -20.984 -13.961 1 86.5 103 GLY A N 1
ATOM 779 C CA . GLY A 1 103 ? -2.732 -19.594 -13.625 1 86.5 103 GLY A CA 1
ATOM 780 C C . GLY A 1 103 ? -1.871 -19.453 -12.383 1 86.5 103 GLY A C 1
ATOM 781 O O . GLY A 1 103 ? -1.251 -20.422 -11.93 1 86.5 103 GLY A O 1
ATOM 782 N N . PHE A 1 104 ? -1.739 -18.266 -11.852 1 92.31 104 PHE A N 1
ATOM 783 C CA . PHE A 1 104 ? -0.854 -17.922 -10.75 1 92.31 104 PHE A CA 1
ATOM 784 C C . PHE A 1 104 ? -1.331 -18.562 -9.453 1 92.31 104 PHE A C 1
ATOM 786 O O . PHE A 1 104 ? -0.519 -18.938 -8.609 1 92.31 104 PHE A O 1
ATOM 793 N N . TRP A 1 105 ? -2.57 -18.75 -9.297 1 89.44 105 TRP A N 1
ATOM 794 C CA . TRP A 1 105 ? -3.178 -19.266 -8.07 1 89.44 105 TRP A CA 1
ATOM 795 C C . TRP A 1 105 ? -2.607 -20.641 -7.707 1 89.44 105 TRP A C 1
ATOM 797 O O . TRP A 1 105 ? -2.408 -20.938 -6.527 1 89.44 105 TRP A O 1
ATOM 807 N N . PHE A 1 106 ? -2.334 -21.406 -8.711 1 89.5 106 PHE A N 1
ATOM 808 C CA . PHE A 1 106 ? -1.967 -22.797 -8.484 1 89.5 106 PHE A CA 1
ATOM 809 C C . PHE A 1 106 ? -0.516 -23.047 -8.875 1 89.5 106 PHE A C 1
ATOM 811 O O . PHE A 1 106 ? -0.11 -24.203 -9.078 1 89.5 106 PHE A O 1
ATOM 818 N N . TYR A 1 107 ? 0.211 -22 -9.07 1 93.88 107 TYR A N 1
ATOM 819 C CA . TYR A 1 107 ? 1.608 -22.141 -9.461 1 93.88 107 TYR A CA 1
ATOM 820 C C . TYR A 1 107 ? 2.387 -22.922 -8.406 1 93.88 107 TYR A C 1
ATOM 822 O O . TYR A 1 107 ? 2.227 -22.703 -7.207 1 93.88 107 TYR A O 1
ATOM 830 N N . PRO A 1 108 ? 3.203 -23.844 -8.812 1 91.81 108 PRO A N 1
ATOM 831 C CA . PRO A 1 108 ? 3.951 -24.672 -7.859 1 91.81 108 PRO A CA 1
ATOM 832 C C . PRO A 1 108 ? 5.133 -23.922 -7.234 1 91.81 108 PRO A C 1
ATOM 834 O O . PRO A 1 108 ? 6.285 -24.188 -7.578 1 91.81 108 PRO A O 1
ATOM 837 N N . VAL A 1 109 ? 4.914 -23.219 -6.258 1 92.38 109 VAL A N 1
ATOM 838 C CA . VAL A 1 109 ? 5.895 -22.312 -5.66 1 92.38 109 VAL A CA 1
ATOM 839 C C . VAL A 1 109 ? 7.035 -23.125 -5.051 1 92.38 109 VAL A C 1
ATOM 841 O O . VAL A 1 109 ? 8.188 -22.703 -5.074 1 92.38 109 VAL A O 1
ATOM 844 N N . HIS A 1 110 ? 6.777 -24.266 -4.492 1 91.31 110 HIS A N 1
ATOM 845 C CA . HIS A 1 110 ? 7.812 -25.078 -3.859 1 91.31 110 HIS A CA 1
ATOM 846 C C . HIS A 1 110 ? 8.836 -25.562 -4.879 1 91.31 110 HIS A C 1
ATOM 848 O O . HIS A 1 110 ? 10.023 -25.656 -4.57 1 91.31 110 HIS A O 1
ATOM 854 N N . ALA A 1 111 ? 8.375 -25.812 -6.074 1 92.75 111 ALA A N 1
ATOM 855 C CA . ALA A 1 111 ? 9.25 -26.312 -7.129 1 92.75 111 ALA A CA 1
ATOM 856 C C . ALA A 1 111 ? 10.008 -25.172 -7.801 1 92.75 111 ALA A C 1
ATOM 858 O O . ALA A 1 111 ? 11.117 -25.359 -8.297 1 92.75 111 ALA A O 1
ATOM 859 N N . ASP A 1 112 ? 9.469 -24.062 -7.766 1 95.69 112 ASP A N 1
ATOM 860 C CA . ASP A 1 112 ? 10.047 -22.953 -8.516 1 95.69 112 ASP A CA 1
ATOM 861 C C . ASP A 1 112 ? 9.719 -21.609 -7.863 1 95.69 112 ASP A C 1
ATOM 863 O O . ASP A 1 112 ? 8.992 -20.797 -8.438 1 95.69 112 ASP A O 1
ATOM 867 N N . PRO A 1 113 ? 10.328 -21.328 -6.727 1 94.81 113 PRO A N 1
ATOM 868 C CA . PRO A 1 113 ? 10.055 -20.062 -6.043 1 94.81 113 PRO A CA 1
ATOM 869 C C . PRO A 1 113 ? 10.445 -18.844 -6.871 1 94.81 113 PRO A C 1
ATOM 871 O O . PRO A 1 113 ? 9.766 -17.812 -6.836 1 94.81 113 PRO A O 1
ATOM 874 N N . ALA A 1 114 ? 11.531 -18.891 -7.602 1 94.5 114 ALA A N 1
ATOM 875 C CA . ALA A 1 114 ? 11.961 -17.766 -8.438 1 94.5 114 ALA A CA 1
ATOM 876 C C . ALA A 1 114 ? 10.969 -17.516 -9.57 1 94.5 114 ALA A C 1
ATOM 878 O O . ALA A 1 114 ? 10.68 -16.359 -9.898 1 94.5 114 ALA A O 1
ATOM 879 N N . GLY A 1 115 ? 10.477 -18.594 -10.094 1 96 115 GLY A N 1
ATOM 880 C CA . GLY A 1 115 ? 9.461 -18.469 -11.133 1 96 115 GLY A CA 1
ATOM 881 C C . GLY A 1 115 ? 8.172 -17.844 -10.641 1 96 115 GLY A C 1
ATOM 882 O O . GLY A 1 115 ? 7.551 -17.047 -11.344 1 96 115 GLY A O 1
ATOM 883 N N . ARG A 1 116 ? 7.793 -18.219 -9.445 1 96 116 ARG A N 1
ATOM 884 C CA . ARG A 1 116 ? 6.605 -17.609 -8.852 1 96 116 ARG A CA 1
ATOM 885 C C . ARG A 1 116 ? 6.758 -16.094 -8.742 1 96 116 ARG A C 1
ATOM 887 O O . ARG A 1 116 ? 5.828 -15.352 -9.062 1 96 116 ARG A O 1
ATOM 894 N N . ALA A 1 117 ? 7.922 -15.727 -8.297 1 94.94 117 ALA A N 1
ATOM 895 C CA . ALA A 1 117 ? 8.188 -14.297 -8.156 1 94.94 117 ALA A CA 1
ATOM 896 C C . ALA A 1 117 ? 8.133 -13.594 -9.516 1 94.94 117 ALA A C 1
ATOM 898 O O . ALA A 1 117 ? 7.523 -12.523 -9.641 1 94.94 117 ALA A O 1
ATOM 899 N N . ARG A 1 118 ? 8.695 -14.172 -10.531 1 96.31 118 ARG A N 1
ATOM 900 C CA . ARG A 1 118 ? 8.719 -13.578 -11.859 1 96.31 118 ARG A CA 1
ATOM 901 C C . ARG A 1 118 ? 7.316 -13.539 -12.461 1 96.31 118 ARG A C 1
ATOM 903 O O . ARG A 1 118 ? 6.914 -12.523 -13.039 1 96.31 118 ARG A O 1
ATOM 910 N N . TYR A 1 119 ? 6.602 -14.664 -12.375 1 96.69 119 TYR A N 1
ATOM 911 C CA . TYR A 1 119 ? 5.238 -14.727 -12.883 1 96.69 119 TYR A CA 1
ATOM 912 C C . TYR A 1 119 ? 4.355 -13.688 -12.203 1 96.69 119 TYR A C 1
ATOM 914 O O . TYR A 1 119 ? 3.615 -12.961 -12.859 1 96.69 119 TYR A O 1
ATOM 922 N N . GLY A 1 120 ? 4.496 -13.602 -10.883 1 96.06 120 GLY A N 1
ATOM 923 C CA . GLY A 1 120 ? 3.746 -12.609 -10.125 1 96.06 120 GLY A CA 1
ATOM 924 C C . GLY A 1 120 ? 4.055 -11.18 -10.547 1 96.06 120 GLY A C 1
ATOM 925 O O . GLY A 1 120 ? 3.146 -10.367 -10.711 1 96.06 120 GLY A O 1
ATOM 926 N N . ALA A 1 121 ? 5.289 -10.891 -10.695 1 95.94 121 ALA A N 1
ATOM 927 C CA . ALA A 1 121 ? 5.699 -9.555 -11.125 1 95.94 121 ALA A CA 1
ATOM 928 C C . ALA A 1 121 ? 5.16 -9.234 -12.516 1 95.94 121 ALA A C 1
ATOM 930 O O . ALA A 1 121 ? 4.688 -8.125 -12.766 1 95.94 121 ALA A O 1
ATOM 931 N N . ALA A 1 122 ? 5.242 -10.18 -13.414 1 97 122 ALA A N 1
ATOM 932 C CA . ALA A 1 122 ? 4.734 -9.992 -14.773 1 97 122 ALA A CA 1
ATOM 933 C C . ALA A 1 122 ? 3.242 -9.68 -14.758 1 97 122 ALA A C 1
ATOM 935 O O . ALA A 1 122 ? 2.785 -8.781 -15.461 1 97 122 ALA A O 1
ATOM 936 N N . LEU A 1 123 ? 2.551 -10.43 -13.953 1 96.19 123 LEU A N 1
ATOM 937 C CA . LEU A 1 123 ? 1.108 -10.219 -13.867 1 96.19 123 LEU A CA 1
ATOM 938 C C . LEU A 1 123 ? 0.791 -8.859 -13.258 1 96.19 123 LEU A C 1
ATOM 940 O O . LEU A 1 123 ? -0.133 -8.172 -13.703 1 96.19 123 LEU A O 1
ATOM 944 N N . ALA A 1 124 ? 1.532 -8.516 -12.273 1 95.38 124 ALA A N 1
ATOM 945 C CA . ALA A 1 124 ? 1.321 -7.227 -11.609 1 95.38 124 ALA A CA 1
ATOM 946 C C . ALA A 1 124 ? 1.537 -6.07 -12.578 1 95.38 124 ALA A C 1
ATOM 948 O O . ALA A 1 124 ? 0.852 -5.047 -12.492 1 95.38 124 ALA A O 1
ATOM 949 N N . LYS A 1 125 ? 2.436 -6.191 -13.461 1 95.56 125 LYS A N 1
ATOM 950 C CA . LYS A 1 125 ? 2.754 -5.137 -14.422 1 95.56 125 LYS A CA 1
ATOM 951 C C . LYS A 1 125 ? 1.791 -5.164 -15.609 1 95.56 125 LYS A C 1
ATOM 953 O O . LYS A 1 125 ? 1.65 -4.172 -16.328 1 95.56 125 LYS A O 1
ATOM 958 N N . ARG A 1 126 ? 1.186 -6.285 -15.805 1 95.56 126 ARG A N 1
ATOM 959 C CA . ARG A 1 126 ? 0.371 -6.531 -16.984 1 95.56 126 ARG A CA 1
ATOM 960 C C . ARG A 1 126 ? -0.805 -5.562 -17.062 1 95.56 126 ARG A C 1
ATOM 962 O O . ARG A 1 126 ? -1.028 -4.922 -18.094 1 95.56 126 ARG A O 1
ATOM 969 N N . ASP A 1 127 ? -1.51 -5.5 -15.969 1 92.44 127 ASP A N 1
ATOM 970 C CA . ASP A 1 127 ? -2.727 -4.695 -15.961 1 92.44 127 ASP A CA 1
ATOM 971 C C . ASP A 1 127 ? -2.428 -3.246 -16.344 1 92.44 127 ASP A C 1
ATOM 973 O O . ASP A 1 127 ? -3.121 -2.662 -17.172 1 92.44 127 ASP A O 1
ATOM 977 N N . TYR A 1 128 ? -1.402 -2.736 -15.789 1 93.81 128 TYR A N 1
ATOM 978 C CA . TYR A 1 128 ? -0.993 -1.362 -16.062 1 93.81 128 TYR A CA 1
ATOM 979 C C . TYR A 1 128 ? -0.578 -1.192 -17.516 1 93.81 128 TYR A C 1
ATOM 981 O O . TYR A 1 128 ? -1.051 -0.283 -18.203 1 93.81 128 TYR A O 1
ATOM 989 N N . LEU A 1 129 ? 0.192 -2.061 -18 1 94.94 129 LEU A N 1
ATOM 990 C CA . LEU A 1 129 ? 0.813 -1.89 -19.312 1 94.94 129 LEU A CA 1
ATOM 991 C C . LEU A 1 129 ? -0.185 -2.176 -20.422 1 94.94 129 LEU A C 1
ATOM 993 O O . LEU A 1 129 ? -0.103 -1.582 -21.5 1 94.94 129 LEU A O 1
ATOM 997 N N . ILE A 1 130 ? -1.125 -3.023 -20.125 1 94.44 130 ILE A N 1
ATOM 998 C CA . ILE A 1 130 ? -1.977 -3.512 -21.203 1 94.44 130 ILE A CA 1
ATOM 999 C C . ILE A 1 130 ? -3.361 -2.877 -21.094 1 94.44 130 ILE A C 1
ATOM 1001 O O . ILE A 1 130 ? -3.979 -2.545 -22.109 1 94.44 130 ILE A O 1
ATOM 1005 N N . GLU A 1 131 ? -3.852 -2.666 -19.906 1 93.75 131 GLU A N 1
ATOM 1006 C CA . GLU A 1 131 ? -5.281 -2.406 -19.781 1 93.75 131 GLU A CA 1
ATOM 1007 C C . GLU A 1 131 ? -5.547 -0.977 -19.312 1 93.75 131 GLU A C 1
ATOM 1009 O O . GLU A 1 131 ? -6.535 -0.36 -19.719 1 93.75 131 GLU A O 1
ATOM 1014 N N . MET A 1 132 ? -4.766 -0.351 -18.5 1 94.75 132 MET A N 1
ATOM 1015 C CA . MET A 1 132 ? -5.035 0.941 -17.875 1 94.75 132 MET A CA 1
ATOM 1016 C C . MET A 1 132 ? -4.52 2.084 -18.75 1 94.75 132 MET A C 1
ATOM 1018 O O . MET A 1 132 ? -3.592 2.793 -18.359 1 94.75 132 MET A O 1
ATOM 1022 N N . ALA A 1 133 ? -5.258 2.449 -19.734 1 96.62 133 ALA A N 1
ATOM 1023 C CA . ALA A 1 133 ? -4.723 3.275 -20.812 1 96.62 133 ALA A CA 1
ATOM 1024 C C . ALA A 1 133 ? -5.246 4.707 -20.719 1 96.62 133 ALA A C 1
ATOM 1026 O O . ALA A 1 133 ? -5.102 5.488 -21.656 1 96.62 133 ALA A O 1
ATOM 1027 N N . TYR A 1 134 ? -5.844 5.055 -19.594 1 97.94 134 TYR A N 1
ATOM 1028 C CA . TYR A 1 134 ? -6.445 6.383 -19.531 1 97.94 134 TYR A CA 1
ATOM 1029 C C . TYR A 1 134 ? -6.121 7.074 -18.219 1 97.94 134 TYR A C 1
ATOM 1031 O O . TYR A 1 134 ? -5.902 6.418 -17.203 1 97.94 134 TYR A O 1
ATOM 1039 N N . SER A 1 135 ? -6.086 8.406 -18.312 1 97.75 135 SER A N 1
ATOM 1040 C CA . SER A 1 135 ? -5.91 9.234 -17.125 1 97.75 135 SER A CA 1
ATOM 1041 C C . SER A 1 135 ? -7.156 9.211 -16.25 1 97.75 135 SER A C 1
ATOM 1043 O O . SER A 1 135 ? -8.266 9.469 -16.734 1 97.75 135 SER A O 1
ATOM 1045 N N . ALA A 1 136 ? -6.977 8.992 -14.969 1 96.31 136 ALA A N 1
ATOM 1046 C CA . ALA A 1 136 ? -8.086 9.031 -14.023 1 96.31 136 ALA A CA 1
ATOM 1047 C C . ALA A 1 136 ? -8.57 10.461 -13.805 1 96.31 136 ALA A C 1
ATOM 1049 O O . ALA A 1 136 ? -9.672 10.68 -13.289 1 96.31 136 ALA A O 1
ATOM 1050 N N . TYR A 1 137 ? -7.781 11.438 -14.117 1 96 137 TYR A N 1
ATOM 1051 C CA . TYR A 1 137 ? -8.078 12.836 -13.836 1 96 137 TYR A CA 1
ATOM 1052 C C . TYR A 1 137 ? -8.828 13.477 -15 1 96 137 TYR A C 1
ATOM 1054 O O . TYR A 1 137 ? -9.727 14.297 -14.797 1 96 137 TYR A O 1
ATOM 1062 N N . THR A 1 138 ? -8.492 13.062 -16.25 1 97.25 138 THR A N 1
ATOM 1063 C CA . THR A 1 138 ? -9.008 13.805 -17.391 1 97.25 138 THR A CA 1
ATOM 1064 C C . THR A 1 138 ? -9.75 12.875 -18.359 1 97.25 138 THR A C 1
ATOM 1066 O O . THR A 1 138 ? -10.469 13.336 -19.234 1 97.25 138 THR A O 1
ATOM 1069 N N . GLY A 1 139 ? -9.492 11.586 -18.234 1 97.5 139 GLY A N 1
ATOM 1070 C CA . GLY A 1 139 ? -10.062 10.641 -19.188 1 97.5 139 GLY A CA 1
ATOM 1071 C C . GLY A 1 139 ? -9.297 10.562 -20.484 1 97.5 139 GLY A C 1
ATOM 1072 O O . GLY A 1 139 ? -9.656 9.797 -21.391 1 97.5 139 GLY A O 1
ATOM 1073 N N . GLU A 1 140 ? -8.242 11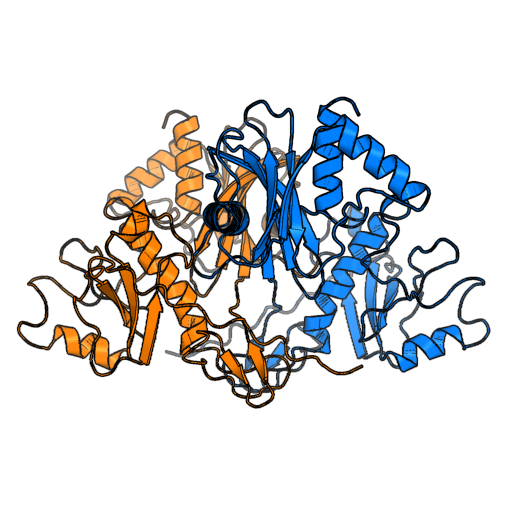.281 -20.516 1 97.81 140 GLU A N 1
ATOM 1074 C CA . GLU A 1 140 ? -7.406 11.273 -21.719 1 97.81 140 GLU A CA 1
ATOM 1075 C C . GLU A 1 140 ? -6.676 9.938 -21.875 1 97.81 140 GLU A C 1
ATOM 1077 O O . GLU A 1 140 ? -6.219 9.359 -20.891 1 97.81 140 GLU A O 1
ATOM 1082 N N . SER A 1 141 ? -6.594 9.539 -23.156 1 97.94 141 SER A N 1
ATOM 1083 C CA . SER A 1 141 ? -5.777 8.359 -23.422 1 97.94 141 SER A CA 1
ATOM 1084 C C . SER A 1 141 ? -4.32 8.594 -23.047 1 97.94 141 SER A C 1
ATOM 1086 O O . SER A 1 141 ? -3.779 9.672 -23.281 1 97.94 141 SER A O 1
ATOM 1088 N N . ALA A 1 142 ? -3.689 7.586 -22.469 1 97.81 142 ALA A N 1
ATOM 1089 C CA . ALA A 1 142 ? -2.295 7.648 -22.047 1 97.81 142 ALA A CA 1
ATOM 1090 C C . ALA A 1 142 ? -1.516 6.426 -22.531 1 97.81 142 ALA A C 1
ATOM 1092 O O . ALA A 1 142 ? -1.35 5.457 -21.781 1 97.81 142 ALA A O 1
ATOM 1093 N N . PRO A 1 143 ? -0.988 6.473 -23.703 1 95.81 143 PRO A N 1
ATOM 1094 C CA . PRO A 1 143 ? -0.182 5.348 -24.188 1 95.81 143 PRO A CA 1
ATOM 1095 C C . PRO A 1 143 ? 1.153 5.223 -23.453 1 95.81 143 PRO A C 1
ATOM 1097 O O . PRO A 1 143 ? 1.615 6.184 -22.844 1 95.81 143 PRO A O 1
ATOM 1100 N N . VAL A 1 144 ? 1.698 4.066 -23.5 1 93.94 144 VAL A N 1
ATOM 1101 C CA . VAL A 1 144 ? 3.012 3.846 -22.891 1 93.94 144 VAL A CA 1
ATOM 1102 C C . VAL A 1 144 ? 4.082 4.551 -23.719 1 93.94 144 VAL A C 1
ATOM 1104 O O . VAL A 1 144 ? 4.172 4.348 -24.938 1 93.94 144 VAL A O 1
ATOM 1107 N N . ASP A 1 145 ? 4.832 5.367 -23.047 1 91.5 145 ASP A N 1
ATOM 1108 C CA . ASP A 1 145 ? 6 5.965 -23.688 1 91.5 145 ASP A CA 1
ATOM 1109 C C . ASP A 1 145 ? 7.121 4.938 -23.859 1 91.5 145 ASP A C 1
ATOM 1111 O O . ASP A 1 145 ? 7.594 4.363 -22.875 1 91.5 145 ASP A O 1
ATOM 1115 N N . PRO A 1 146 ? 7.574 4.664 -25.031 1 84.19 146 PRO A N 1
ATOM 1116 C CA . PRO A 1 146 ? 8.562 3.605 -25.25 1 84.19 146 PRO A CA 1
ATOM 1117 C C . PRO A 1 146 ? 9.906 3.9 -24.609 1 84.19 146 PRO A C 1
ATOM 1119 O O . PRO A 1 146 ? 10.68 2.979 -24.328 1 84.19 146 PRO A O 1
ATOM 1122 N N . HIS A 1 147 ? 10.227 5.137 -24.344 1 84.06 147 HIS A N 1
ATOM 1123 C CA . HIS A 1 147 ? 11.523 5.512 -23.781 1 84.06 147 HIS A CA 1
ATOM 1124 C C . HIS A 1 147 ? 11.484 5.52 -22.25 1 84.06 147 HIS A C 1
ATOM 1126 O O . HIS A 1 147 ? 12.422 5.062 -21.609 1 84.06 147 HIS A O 1
ATOM 1132 N N . LYS A 1 148 ? 10.344 5.891 -21.75 1 82.12 148 LYS A N 1
ATOM 1133 C CA . LYS A 1 148 ? 10.25 6.059 -20.297 1 82.12 148 LYS A CA 1
ATOM 1134 C C . LYS A 1 148 ? 9.609 4.84 -19.641 1 82.12 148 LYS A C 1
ATOM 1136 O O . LYS A 1 148 ? 9.781 4.609 -18.453 1 82.12 148 LYS A O 1
ATOM 1141 N N . GLY A 1 149 ? 8.875 4.105 -20.391 1 86.25 149 GLY A N 1
ATOM 1142 C CA . GLY A 1 149 ? 8.203 2.936 -19.859 1 86.25 149 GLY A CA 1
ATOM 1143 C C . GLY A 1 149 ? 7.02 3.285 -18.969 1 86.25 149 GLY A C 1
ATOM 1144 O O . GLY A 1 149 ? 6.586 2.469 -18.156 1 86.25 149 GLY A O 1
ATOM 1145 N N . ILE A 1 150 ? 6.617 4.566 -19.031 1 92 150 ILE A N 1
ATOM 1146 C CA . ILE A 1 150 ? 5.465 5.035 -18.266 1 92 150 ILE A CA 1
ATOM 1147 C C . ILE A 1 150 ? 4.398 5.566 -19.219 1 92 150 ILE A C 1
ATOM 1149 O O . ILE A 1 150 ? 4.691 5.883 -20.375 1 92 150 ILE A O 1
ATOM 1153 N N . ARG A 1 151 ? 3.207 5.629 -18.781 1 95.94 151 ARG A N 1
ATOM 1154 C CA . ARG A 1 151 ? 2.117 6.156 -19.594 1 95.94 151 ARG A CA 1
ATOM 1155 C C . ARG A 1 151 ? 2.074 7.68 -19.531 1 95.94 151 ARG A C 1
ATOM 1157 O O . ARG A 1 151 ? 2.242 8.266 -18.469 1 95.94 151 ARG A O 1
ATOM 1164 N N . LEU A 1 152 ? 1.877 8.234 -20.719 1 96.38 152 LEU A N 1
ATOM 1165 C CA . LEU A 1 152 ? 1.83 9.688 -20.875 1 96.38 152 LEU A CA 1
ATOM 1166 C C . LEU A 1 152 ? 0.63 10.102 -21.719 1 96.38 152 LEU A C 1
ATOM 1168 O O . LEU A 1 152 ? 0.393 9.539 -22.781 1 96.38 152 LEU A O 1
ATOM 1172 N N . THR A 1 153 ? -0.054 11.055 -21.188 1 97 153 THR A N 1
ATOM 1173 C CA . THR A 1 153 ? -1.134 11.609 -21.984 1 97 153 THR A CA 1
ATOM 1174 C C . THR A 1 153 ? -0.59 12.602 -23.016 1 97 153 THR A C 1
ATOM 1176 O O . THR A 1 153 ? 0.567 13.023 -22.922 1 97 153 THR A O 1
ATOM 1179 N N . GLY A 1 154 ? -1.416 12.93 -23.953 1 95.31 154 GLY A N 1
ATOM 1180 C CA . GLY A 1 154 ? -1.035 13.953 -24.922 1 95.31 154 GLY A CA 1
ATOM 1181 C C . GLY A 1 154 ? -0.731 15.297 -24.281 1 95.31 154 GLY A C 1
ATOM 1182 O O . GLY A 1 154 ? 0.105 16.047 -24.781 1 95.31 154 GLY A O 1
ATOM 1183 N N . SER A 1 155 ? -1.353 15.586 -23.188 1 96.31 155 SER A N 1
ATOM 1184 C CA . SER A 1 155 ? -1.187 16.859 -22.5 1 96.31 155 SER A CA 1
ATOM 1185 C C . SER A 1 155 ? 0.001 16.828 -21.547 1 96.31 155 SER A C 1
ATOM 1187 O O . SER A 1 155 ? 0.309 17.812 -20.891 1 96.31 155 SER A O 1
ATOM 1189 N N . GLY A 1 156 ? 0.629 15.641 -21.422 1 94.81 156 GLY A N 1
ATOM 1190 C CA . GLY A 1 156 ? 1.876 15.586 -20.672 1 94.81 156 GLY A CA 1
ATOM 1191 C C . GLY A 1 156 ? 1.716 14.992 -19.281 1 94.81 156 GLY A C 1
ATOM 1192 O O . GLY A 1 156 ? 2.672 14.953 -18.5 1 94.81 156 GLY A O 1
ATOM 1193 N N . GLU A 1 157 ? 0.501 14.508 -18.984 1 95.38 157 GLU A N 1
ATOM 1194 C CA . GLU A 1 157 ? 0.308 13.859 -17.688 1 95.38 157 GLU A CA 1
ATOM 1195 C C . GLU A 1 157 ? 1.002 12.5 -17.641 1 95.38 157 GLU A C 1
ATOM 1197 O O . GLU A 1 157 ? 0.832 11.68 -18.547 1 95.38 157 GLU A O 1
ATOM 1202 N N . MET A 1 158 ? 1.813 12.312 -16.594 1 95 158 MET A N 1
ATOM 1203 C CA . MET A 1 158 ? 2.369 10.992 -16.328 1 95 158 MET A CA 1
ATOM 1204 C C . MET A 1 158 ? 1.39 10.133 -15.539 1 95 158 MET A C 1
ATOM 1206 O O . MET A 1 158 ? 0.922 10.547 -14.477 1 95 158 MET A O 1
ATOM 1210 N N . VAL A 1 159 ? 1.069 8.969 -16.109 1 95.5 159 VAL A N 1
ATOM 1211 C CA . VAL A 1 159 ? 0.157 8.039 -15.438 1 95.5 159 VAL A CA 1
ATOM 1212 C C . VAL A 1 159 ? 0.934 6.84 -14.906 1 95.5 159 VAL A C 1
ATOM 1214 O O . VAL A 1 159 ? 1.451 6.031 -15.688 1 95.5 159 VAL A O 1
ATOM 1217 N N . PHE A 1 160 ? 0.95 6.734 -13.602 1 94.31 160 PHE A N 1
ATOM 1218 C CA . PHE A 1 160 ? 1.758 5.711 -12.945 1 94.31 160 PHE A CA 1
ATOM 1219 C C . PHE A 1 160 ? 0.92 4.477 -12.633 1 94.31 160 PHE A C 1
ATOM 1221 O O . PHE A 1 160 ? -0.31 4.543 -12.609 1 94.31 160 PHE A O 1
ATOM 1228 N N . PRO A 1 161 ? 1.654 3.334 -12.414 1 94.5 161 PRO A N 1
ATOM 1229 C CA . PRO A 1 161 ? 0.931 2.104 -12.086 1 94.5 161 PRO A CA 1
ATOM 1230 C C . PRO A 1 161 ? 0.179 2.197 -10.766 1 94.5 161 PRO A C 1
ATOM 1232 O O . PRO A 1 161 ? 0.497 3.047 -9.93 1 94.5 161 PRO A O 1
ATOM 1235 N N . ARG A 1 162 ? -0.798 1.294 -10.68 1 94.12 162 ARG A N 1
ATOM 1236 C CA . ARG A 1 162 ? -1.604 1.224 -9.469 1 94.12 162 ARG A CA 1
ATOM 1237 C C . ARG A 1 162 ? -1.274 -0.028 -8.664 1 94.12 162 ARG A C 1
ATOM 1239 O O . ARG A 1 162 ? -1.106 -1.11 -9.227 1 94.12 162 ARG A O 1
ATOM 1246 N N . ILE A 1 163 ? -1.082 0.137 -7.414 1 96.19 163 ILE A N 1
ATOM 1247 C CA . ILE A 1 163 ? -0.94 -0.94 -6.438 1 96.19 163 ILE A CA 1
ATOM 1248 C C . ILE A 1 163 ? -1.983 -0.779 -5.336 1 96.19 163 ILE A C 1
ATOM 1250 O O . ILE A 1 163 ? -2.166 0.317 -4.801 1 96.19 163 ILE A O 1
ATOM 1254 N N . GLU A 1 164 ? -2.67 -1.837 -5.02 1 96.62 164 GLU A N 1
ATOM 1255 C CA . GLU A 1 164 ? -3.721 -1.789 -4.008 1 96.62 164 GLU A CA 1
ATOM 1256 C C . GLU A 1 164 ? -3.273 -2.469 -2.717 1 96.62 164 GLU A C 1
ATOM 1258 O O . GLU A 1 164 ? -3.26 -3.697 -2.629 1 96.62 164 GLU A O 1
ATOM 1263 N N . PRO A 1 165 ? -2.906 -1.661 -1.718 1 98 165 PRO A N 1
ATOM 1264 C CA . PRO A 1 165 ? -2.504 -2.277 -0.452 1 98 165 PRO A CA 1
ATOM 1265 C C . PRO A 1 165 ? -3.67 -2.941 0.278 1 98 165 PRO A C 1
ATOM 1267 O O . PRO A 1 165 ? -4.766 -2.381 0.335 1 98 165 PRO A O 1
ATOM 1270 N N . ALA A 1 166 ? -3.434 -4.078 0.764 1 98.31 166 ALA A N 1
ATOM 1271 C CA . ALA A 1 166 ? -4.363 -4.855 1.581 1 98.31 166 ALA A CA 1
ATOM 1272 C C . ALA A 1 166 ? -3.664 -5.43 2.809 1 98.31 166 ALA A C 1
ATOM 1274 O O . ALA A 1 166 ? -2.467 -5.727 2.768 1 98.31 166 ALA A O 1
ATOM 1275 N N . VAL A 1 167 ? -4.406 -5.523 3.865 1 98.69 167 VAL A N 1
ATOM 1276 C CA . VAL A 1 167 ? -3.865 -6.105 5.086 1 98.69 167 VAL A CA 1
ATOM 1277 C C . VAL A 1 167 ? -4.465 -7.496 5.305 1 98.69 167 VAL A C 1
ATOM 1279 O O . VAL A 1 167 ? -5.586 -7.77 4.871 1 98.69 167 VAL A O 1
ATOM 1282 N N . MET A 1 168 ? -3.703 -8.312 5.922 1 98.69 168 MET A N 1
ATOM 1283 C CA . MET A 1 168 ? -4.117 -9.672 6.285 1 98.69 168 MET A CA 1
ATOM 1284 C C . MET A 1 168 ? -3.719 -9.992 7.719 1 98.69 168 MET A C 1
ATOM 1286 O O . MET A 1 168 ? -2.615 -9.656 8.156 1 98.69 168 MET A O 1
ATOM 1290 N N . ALA A 1 169 ? -4.594 -10.664 8.453 1 98.81 169 ALA A N 1
ATOM 1291 C CA . ALA A 1 169 ? -4.363 -10.945 9.875 1 98.81 169 ALA A CA 1
ATOM 1292 C C . ALA A 1 169 ? -4.473 -12.438 10.164 1 98.81 169 ALA A C 1
ATOM 1294 O O . ALA A 1 169 ? -5.508 -13.055 9.898 1 98.81 169 ALA A O 1
ATOM 1295 N N . LEU A 1 170 ? -3.426 -13 10.594 1 98.88 170 LEU A N 1
ATOM 1296 C CA . LEU A 1 170 ? -3.559 -14.242 11.352 1 98.88 170 LEU A CA 1
ATOM 1297 C C . LEU A 1 170 ? -3.969 -13.961 12.797 1 98.88 170 LEU A C 1
ATOM 1299 O O . LEU A 1 170 ? -3.15 -13.516 13.602 1 98.88 170 LEU A O 1
ATOM 1303 N N . ILE A 1 171 ? -5.16 -14.172 13.148 1 98.88 171 ILE A N 1
ATOM 1304 C CA . ILE A 1 171 ? -5.695 -13.867 14.477 1 98.88 171 ILE A CA 1
ATOM 1305 C C . ILE A 1 171 ? -5.363 -15 15.438 1 98.88 171 ILE A C 1
ATOM 1307 O O . ILE A 1 171 ? -5.699 -16.156 15.18 1 98.88 171 ILE A O 1
ATOM 1311 N N . MET A 1 172 ? -4.758 -14.672 16.5 1 98.75 172 MET A N 1
ATOM 1312 C CA . MET A 1 172 ? -4.277 -15.648 17.469 1 98.75 172 MET A CA 1
ATOM 1313 C C . MET A 1 172 ? -4.91 -15.406 18.828 1 98.75 172 MET A C 1
ATOM 1315 O O . MET A 1 172 ? -5.172 -14.266 19.219 1 98.75 172 MET A O 1
ATOM 1319 N N . SER A 1 173 ? -5.09 -16.5 19.578 1 98.56 173 SER A N 1
ATOM 1320 C CA . SER A 1 173 ? -5.48 -16.375 20.984 1 98.56 173 SER A CA 1
ATOM 1321 C C . SER A 1 173 ? -4.34 -15.812 21.828 1 98.56 173 SER A C 1
ATOM 1323 O O . SER A 1 173 ? -3.178 -15.867 21.422 1 98.56 173 SER A O 1
ATOM 1325 N N . GLU A 1 174 ? -4.68 -15.312 22.969 1 97.75 174 GLU A N 1
ATOM 1326 C CA . GLU A 1 174 ? -3.691 -14.68 23.828 1 97.75 174 GLU A CA 1
ATOM 1327 C C . GLU A 1 174 ? -2.576 -15.648 24.203 1 97.75 174 GLU A C 1
ATOM 1329 O O . GLU A 1 174 ? -1.412 -15.258 24.312 1 97.75 174 GLU A O 1
ATOM 1334 N N . ASP A 1 175 ? -2.93 -16.844 24.375 1 97.06 175 ASP A N 1
ATOM 1335 C CA . ASP A 1 175 ? -1.944 -17.844 24.766 1 97.06 175 ASP A CA 1
ATOM 1336 C C . ASP A 1 175 ? -1.266 -18.453 23.547 1 97.06 175 ASP A C 1
ATOM 1338 O O . ASP A 1 175 ? -0.45 -19.375 23.688 1 97.06 175 ASP A O 1
ATOM 1342 N N . ASN A 1 176 ? -1.695 -18.047 22.391 1 97.62 176 ASN A N 1
ATOM 1343 C CA . ASN A 1 176 ? -1.119 -18.484 21.125 1 97.62 176 ASN A CA 1
ATOM 1344 C C . ASN A 1 176 ? -1.349 -19.969 20.906 1 97.62 176 ASN A C 1
ATOM 1346 O O . ASN A 1 176 ? -0.525 -20.641 20.281 1 97.62 176 ASN A O 1
ATOM 1350 N N . SER A 1 177 ? -2.455 -20.516 21.422 1 97.38 177 SER A N 1
ATOM 1351 C CA . SER A 1 177 ? -2.73 -21.938 21.281 1 97.38 177 SER A CA 1
ATOM 1352 C C . SER A 1 177 ? -3.65 -22.203 20.094 1 97.38 177 SER A C 1
ATOM 1354 O O . SER A 1 177 ? -3.752 -23.344 19.625 1 97.38 177 SER A O 1
ATOM 1356 N N . ARG A 1 178 ? -4.32 -21.234 19.672 1 98.25 178 ARG A N 1
ATOM 1357 C CA . ARG A 1 178 ? -5.273 -21.375 18.578 1 98.25 178 ARG A CA 1
ATOM 1358 C C . ARG A 1 178 ? -5.238 -20.172 17.656 1 98.25 178 ARG A C 1
ATOM 1360 O O . ARG A 1 178 ? -4.805 -19.078 18.047 1 98.25 178 ARG A O 1
ATOM 1367 N N . VAL A 1 179 ? -5.695 -20.359 16.453 1 98.69 179 VAL A N 1
ATOM 1368 C CA . VAL A 1 179 ? -5.867 -19.266 15.492 1 98.69 179 VAL A CA 1
ATOM 1369 C C . VAL A 1 179 ? -7.301 -19.266 14.969 1 98.69 179 VAL A C 1
ATOM 1371 O O . VAL A 1 179 ? -7.961 -20.297 14.93 1 98.69 179 VAL A O 1
ATOM 1374 N N . LEU A 1 180 ? -7.781 -18.062 14.641 1 98.69 180 LEU A N 1
ATOM 1375 C CA . LEU A 1 180 ? -9.141 -17.891 14.133 1 98.69 180 LEU A CA 1
ATOM 1376 C C . LEU A 1 180 ? -9.141 -17.766 12.617 1 98.69 180 LEU A C 1
ATOM 1378 O O . LEU A 1 180 ? -8.445 -16.922 12.055 1 98.69 180 LEU A O 1
ATOM 1382 N N . LEU A 1 181 ? -9.836 -18.656 11.906 1 98.12 181 LEU A N 1
ATOM 1383 C CA . LEU A 1 181 ? -10.031 -18.594 10.469 1 98.12 181 LEU A CA 1
ATOM 1384 C C . LEU A 1 181 ? -11.508 -18.406 10.133 1 98.12 181 LEU A C 1
ATOM 1386 O O . LEU A 1 181 ? -12.383 -18.75 10.93 1 98.12 181 LEU A O 1
ATOM 1390 N N . ALA A 1 182 ? -11.719 -17.828 9 1 96.81 182 ALA A N 1
ATOM 1391 C CA . ALA A 1 182 ? -13.086 -17.469 8.656 1 96.81 182 ALA A CA 1
ATOM 1392 C C . ALA A 1 182 ? -13.508 -18.094 7.332 1 96.81 182 ALA A C 1
ATOM 1394 O O . ALA A 1 182 ? -12.672 -18.359 6.465 1 96.81 182 ALA A O 1
ATOM 1395 N N . ASN A 1 183 ? -14.75 -18.344 7.211 1 95.81 183 ASN A N 1
ATOM 1396 C CA . ASN A 1 183 ? -15.422 -18.812 6.004 1 95.81 183 ASN A CA 1
ATOM 1397 C C . ASN A 1 183 ? -16.297 -17.734 5.391 1 95.81 183 ASN A C 1
ATOM 1399 O O . ASN A 1 183 ? -17.188 -17.203 6.059 1 95.81 183 ASN A O 1
ATOM 1403 N N . ASN A 1 184 ? -15.969 -17.391 4.211 1 92.31 184 ASN A N 1
ATOM 1404 C CA . ASN A 1 184 ? -16.766 -16.391 3.508 1 92.31 184 ASN A CA 1
ATOM 1405 C C . ASN A 1 184 ? -18.094 -16.953 3.051 1 92.31 184 ASN A C 1
ATOM 1407 O O . ASN A 1 184 ? -18.172 -18.109 2.607 1 92.31 184 ASN A O 1
ATOM 1411 N N . ARG A 1 185 ? -19.141 -16.125 2.986 1 89.81 185 ARG A N 1
ATOM 1412 C CA . ARG A 1 185 ? -20.5 -16.531 2.68 1 89.81 185 ARG A CA 1
ATOM 1413 C C . ARG A 1 185 ? -20.594 -17.094 1.262 1 89.81 185 ARG A C 1
ATOM 1415 O O . ARG A 1 185 ? -21.453 -17.922 0.976 1 89.81 185 ARG A O 1
ATOM 1422 N N . LEU A 1 186 ? -19.719 -16.703 0.452 1 90.06 186 LEU A N 1
ATOM 1423 C CA . LEU A 1 186 ? -19.781 -17.094 -0.953 1 90.06 186 LEU A CA 1
ATOM 1424 C C . LEU A 1 186 ? -19 -18.375 -1.203 1 90.06 186 LEU A C 1
ATOM 1426 O O . LEU A 1 186 ? -19.016 -18.906 -2.314 1 90.06 186 LEU A O 1
ATOM 1430 N N . TRP A 1 187 ? -18.344 -18.922 -0.177 1 90.81 187 TRP A N 1
ATOM 1431 C CA . TRP A 1 187 ? -17.484 -20.094 -0.327 1 90.81 187 TRP A CA 1
ATOM 1432 C C . TRP A 1 187 ? -18.188 -21.359 0.153 1 90.81 187 TRP A C 1
ATOM 1434 O O . TRP A 1 187 ? -19.156 -21.281 0.9 1 90.81 187 TRP A O 1
ATOM 1444 N N . PRO A 1 188 ? -17.562 -22.484 -0.361 1 90.56 188 PRO A N 1
ATOM 1445 C CA . PRO A 1 188 ? -17.984 -23.719 0.324 1 90.56 188 PRO A CA 1
ATOM 1446 C C . PRO A 1 188 ? -17.75 -23.656 1.833 1 90.56 188 PRO A C 1
ATOM 1448 O O . PRO A 1 188 ? -16.797 -23.016 2.289 1 90.56 188 PRO A O 1
ATOM 1451 N N . ARG A 1 189 ? -18.594 -24.359 2.539 1 92 189 ARG A N 1
ATOM 1452 C CA . ARG A 1 189 ? -18.625 -24.25 3.994 1 92 189 ARG A CA 1
ATOM 1453 C C . ARG A 1 189 ? -17.328 -24.797 4.609 1 92 189 ARG A C 1
ATOM 1455 O O . ARG A 1 189 ? -17.016 -24.484 5.766 1 92 189 ARG A O 1
ATOM 1462 N N . ASN A 1 190 ? -16.578 -25.531 3.863 1 93.75 190 ASN A N 1
ATOM 1463 C CA . ASN A 1 190 ? -15.375 -26.125 4.434 1 93.75 190 ASN A CA 1
ATOM 1464 C C . ASN A 1 190 ? -14.133 -25.312 4.07 1 93.75 190 ASN A C 1
ATOM 1466 O O . ASN A 1 190 ? -13.016 -25.719 4.379 1 93.75 190 ASN A O 1
ATOM 1470 N N . ARG A 1 191 ? -14.289 -24.234 3.436 1 95 191 ARG A N 1
ATOM 1471 C CA . ARG A 1 191 ? -13.156 -23.406 3.057 1 95 191 ARG A CA 1
ATOM 1472 C C . ARG A 1 191 ? -12.969 -22.25 4.039 1 95 191 ARG A C 1
ATOM 1474 O O . ARG A 1 191 ? -13.898 -21.484 4.289 1 95 191 ARG A O 1
ATOM 1481 N N . PHE A 1 192 ? -11.797 -22.188 4.605 1 96.56 192 PHE A N 1
ATOM 1482 C CA . PHE A 1 192 ? -11.484 -21.141 5.574 1 96.56 192 PHE A CA 1
ATOM 1483 C C . PHE A 1 192 ? -10.227 -20.391 5.172 1 96.56 192 PHE A C 1
ATOM 1485 O O . PHE A 1 192 ? -9.328 -20.953 4.555 1 96.56 192 PHE A O 1
ATOM 1492 N N . ALA A 1 193 ? -10.164 -19.188 5.5 1 96.56 193 ALA A N 1
ATOM 1493 C CA . ALA A 1 193 ? -9.016 -18.328 5.199 1 96.56 193 ALA A CA 1
ATOM 1494 C C . ALA A 1 193 ? -8.789 -17.312 6.312 1 96.56 193 ALA A C 1
ATOM 1496 O O . ALA A 1 193 ? -9.562 -17.25 7.273 1 96.56 193 ALA A O 1
ATOM 1497 N N . LEU A 1 194 ? -7.688 -16.625 6.215 1 98.19 194 LEU A N 1
ATOM 1498 C CA . LEU A 1 194 ? -7.383 -15.539 7.148 1 98.19 194 LEU A CA 1
ATOM 1499 C C . LEU A 1 194 ? -8.258 -14.328 6.875 1 98.19 194 LEU A C 1
ATOM 1501 O O . LEU A 1 194 ? -8.852 -14.211 5.797 1 98.19 194 LEU A O 1
ATOM 1505 N N . ILE A 1 195 ? -8.305 -13.422 7.848 1 97.12 195 ILE A N 1
ATOM 1506 C CA . ILE A 1 195 ? -9.039 -12.172 7.707 1 97.12 195 ILE A CA 1
ATOM 1507 C C . ILE A 1 195 ? -8.219 -11.188 6.871 1 97.12 195 ILE A C 1
ATOM 1509 O O . ILE A 1 195 ? -7.016 -11.031 7.086 1 97.12 195 ILE A O 1
ATOM 1513 N N . ALA A 1 196 ? -8.836 -10.625 5.922 1 97 196 ALA A N 1
ATOM 1514 C CA . ALA A 1 196 ? -8.117 -9.672 5.078 1 97 196 ALA A CA 1
ATOM 1515 C C . ALA A 1 196 ? -9.055 -8.602 4.535 1 97 196 ALA A C 1
ATOM 1517 O O . ALA A 1 196 ? -10.273 -8.781 4.523 1 97 196 ALA A O 1
ATOM 1518 N N . GLY A 1 197 ? -8.484 -7.469 4.078 1 96.06 197 GLY A N 1
ATOM 1519 C CA . GLY A 1 197 ? -9.219 -6.375 3.465 1 96.06 197 GLY A CA 1
ATOM 1520 C C . GLY A 1 197 ? -8.328 -5.266 2.947 1 96.06 197 GLY A C 1
ATOM 1521 O O . GLY A 1 197 ? -7.168 -5.152 3.359 1 96.06 197 GLY A O 1
ATOM 1522 N N . PHE A 1 198 ? -8.906 -4.465 2.131 1 96.5 198 PHE A N 1
ATOM 1523 C CA . PHE A 1 198 ? -8.148 -3.373 1.533 1 96.5 198 PHE A CA 1
ATOM 1524 C C . PHE A 1 198 ? -7.969 -2.232 2.525 1 96.5 198 PHE A C 1
ATOM 1526 O O . PHE A 1 198 ? -8.773 -2.074 3.451 1 96.5 198 PHE A O 1
ATOM 1533 N N . VAL A 1 199 ? -6.891 -1.493 2.305 1 97.06 199 VAL A N 1
ATOM 1534 C CA . VAL A 1 199 ? -6.656 -0.273 3.07 1 97.06 199 VAL A CA 1
ATOM 1535 C C . VAL A 1 199 ? -7.523 0.857 2.518 1 97.06 199 VAL A C 1
ATOM 1537 O O . VAL A 1 199 ? -7.617 1.041 1.302 1 97.06 199 VAL A O 1
ATOM 1540 N N . ASP A 1 200 ? -8.203 1.581 3.395 1 94.88 200 ASP A N 1
ATOM 1541 C CA . ASP A 1 200 ? -8.984 2.742 2.982 1 94.88 200 ASP A CA 1
ATOM 1542 C C . ASP A 1 200 ? -8.133 4.008 2.992 1 94.88 200 ASP A C 1
ATOM 1544 O O . ASP A 1 200 ? -7.211 4.137 3.801 1 94.88 200 ASP A O 1
ATOM 1548 N N . PRO A 1 201 ? -8.492 4.941 2.125 1 94.44 201 PRO A N 1
ATOM 1549 C CA . PRO A 1 201 ? -7.77 6.215 2.191 1 94.44 201 PRO A CA 1
ATOM 1550 C C . PRO A 1 201 ? -7.824 6.855 3.576 1 94.44 201 PRO A C 1
ATOM 1552 O O . PRO A 1 201 ? -8.898 6.938 4.18 1 94.44 201 PRO A O 1
ATOM 1555 N N . GLY A 1 202 ? -6.609 7.246 4.035 1 93 202 GLY A N 1
ATOM 1556 C CA . GLY A 1 202 ? -6.578 7.949 5.309 1 93 202 GLY A CA 1
ATOM 1557 C C . GLY A 1 202 ? -6.23 7.047 6.48 1 93 202 GLY A C 1
ATOM 1558 O O . GLY A 1 202 ? -6.062 7.52 7.605 1 93 202 GLY A O 1
ATOM 1559 N N . GLU A 1 203 ? -6.047 5.805 6.176 1 93.94 203 GLU A N 1
ATOM 1560 C CA . GLU A 1 203 ? -5.633 4.844 7.191 1 93.94 203 GLU A CA 1
ATOM 1561 C C . GLU A 1 203 ? -4.168 4.457 7.023 1 93.94 203 GLU A C 1
ATOM 1563 O O . GLU A 1 203 ? -3.66 4.402 5.898 1 93.94 203 GLU A O 1
ATOM 1568 N N . ASN A 1 204 ? -3.561 4.305 8.188 1 96.75 204 ASN A N 1
ATOM 1569 C CA . ASN A 1 204 ? -2.32 3.541 8.102 1 96.75 204 ASN A CA 1
ATOM 1570 C C . ASN A 1 204 ? -2.58 2.041 8.195 1 96.75 204 ASN A C 1
ATOM 1572 O O . ASN A 1 204 ? -3.729 1.61 8.305 1 96.75 204 ASN A O 1
ATOM 1576 N N . LEU A 1 205 ? -1.581 1.236 8.109 1 98.62 205 LEU A N 1
ATOM 1577 C CA . LEU A 1 205 ? -1.749 -0.211 8.039 1 98.62 205 LEU A CA 1
ATOM 1578 C C . LEU A 1 205 ? -2.301 -0.758 9.352 1 98.62 205 LEU A C 1
ATOM 1580 O O . LEU A 1 205 ? -3.139 -1.663 9.344 1 98.62 205 LEU A O 1
ATOM 1584 N N . GLU A 1 206 ? -1.817 -0.244 10.469 1 98.19 206 GLU A N 1
ATOM 1585 C CA . GLU A 1 206 ? -2.262 -0.693 11.781 1 98.19 206 GLU A CA 1
ATOM 1586 C C . GLU A 1 206 ? -3.744 -0.401 11.992 1 98.19 206 GLU A C 1
ATOM 1588 O O . GLU A 1 206 ? -4.48 -1.246 12.508 1 98.19 206 GLU A O 1
ATOM 1593 N N . GLN A 1 207 ? -4.176 0.742 11.562 1 96.25 207 GLN A N 1
ATOM 1594 C CA . GLN A 1 207 ? -5.594 1.083 11.625 1 96.25 207 GLN A CA 1
ATOM 1595 C C . GLN A 1 207 ? -6.422 0.165 10.727 1 96.25 207 GLN A C 1
ATOM 1597 O O . GLN A 1 207 ? -7.496 -0.292 11.125 1 96.25 207 GLN A O 1
ATOM 1602 N N . ALA A 1 208 ? -5.945 -0.098 9.539 1 97.56 208 ALA A N 1
ATOM 1603 C CA . ALA A 1 208 ? -6.668 -0.928 8.578 1 97.56 208 ALA A CA 1
ATOM 1604 C C . ALA A 1 208 ? -6.863 -2.344 9.117 1 97.56 208 ALA A C 1
ATOM 1606 O O . ALA A 1 208 ? -7.969 -2.887 9.062 1 97.56 208 ALA A O 1
ATOM 1607 N N . VAL A 1 209 ? -5.781 -2.945 9.656 1 98.38 209 VAL A N 1
ATOM 1608 C CA . VAL A 1 209 ? -5.879 -4.328 10.109 1 98.38 209 VAL A CA 1
ATOM 1609 C C . VAL A 1 209 ? -6.777 -4.406 11.344 1 98.38 209 VAL A C 1
ATOM 1611 O O . VAL A 1 209 ? -7.555 -5.352 11.492 1 98.38 209 VAL A O 1
ATOM 1614 N N . THR A 1 210 ? -6.664 -3.432 12.211 1 97.19 210 THR A N 1
ATOM 1615 C CA . THR A 1 210 ? -7.531 -3.369 13.383 1 97.19 210 THR A CA 1
ATOM 1616 C C . THR A 1 210 ? -8.992 -3.258 12.969 1 97.19 210 THR A C 1
ATOM 1618 O O . THR A 1 210 ? -9.852 -3.957 13.508 1 97.19 210 THR A O 1
ATOM 1621 N N . ARG A 1 211 ? -9.258 -2.4 12.008 1 94.75 211 ARG A N 1
ATOM 1622 C CA . ARG A 1 211 ? -10.617 -2.221 11.516 1 94.75 211 ARG A CA 1
ATOM 1623 C C . ARG A 1 211 ? -11.156 -3.514 10.906 1 94.75 211 ARG A C 1
ATOM 1625 O O . ARG A 1 211 ? -12.266 -3.943 11.234 1 94.75 211 ARG A O 1
ATOM 1632 N N . GLU A 1 212 ? -10.391 -4.137 10.039 1 95.81 212 GLU A N 1
ATOM 1633 C CA . GLU A 1 212 ? -10.836 -5.348 9.352 1 95.81 212 GLU A CA 1
ATOM 1634 C C . GLU A 1 212 ? -11.102 -6.48 10.344 1 95.81 212 GLU A C 1
ATOM 1636 O O . GLU A 1 212 ? -12.062 -7.234 10.188 1 95.81 212 GLU A O 1
ATOM 1641 N N . VAL A 1 213 ? -10.227 -6.633 11.352 1 96.69 213 VAL A N 1
ATOM 1642 C CA . VAL A 1 213 ? -10.422 -7.656 12.375 1 96.69 213 VAL A CA 1
ATOM 1643 C C . VAL A 1 213 ? -11.734 -7.41 13.109 1 96.69 213 VAL A C 1
ATOM 1645 O O . VAL A 1 213 ? -12.531 -8.336 13.289 1 96.69 213 VAL A O 1
ATOM 1648 N N . TYR A 1 214 ? -11.961 -6.199 13.438 1 95 214 TYR A N 1
ATOM 1649 C CA . TYR A 1 214 ? -13.188 -5.883 14.148 1 95 214 TYR A CA 1
ATOM 1650 C C . TYR A 1 214 ? -14.406 -6.086 13.266 1 95 214 TYR A C 1
ATOM 1652 O O . TYR A 1 214 ? -15.398 -6.688 13.68 1 95 214 TYR A O 1
ATOM 1660 N N . GLU A 1 215 ? -14.406 -5.578 12.07 1 93.25 215 GLU A N 1
ATOM 1661 C CA . GLU A 1 215 ? -15.547 -5.652 11.164 1 93.25 215 GLU A CA 1
ATOM 1662 C C . GLU A 1 215 ? -15.93 -7.105 10.883 1 93.25 215 GLU A C 1
ATOM 1664 O O . GLU A 1 215 ? -17.109 -7.441 10.828 1 93.25 215 GLU A O 1
ATOM 1669 N N . GLU A 1 216 ? -14.945 -7.945 10.734 1 94.19 216 GLU A N 1
ATOM 1670 C CA . GLU A 1 216 ? -15.211 -9.297 10.258 1 94.19 216 GLU A CA 1
ATOM 1671 C C . GLU A 1 216 ? -15.406 -10.266 11.43 1 94.19 216 GLU A C 1
ATOM 1673 O O . GLU A 1 216 ? -15.992 -11.336 11.258 1 94.19 216 GLU A O 1
ATOM 1678 N N . THR A 1 217 ? -14.914 -9.898 12.672 1 94.62 217 THR A N 1
ATOM 1679 C CA . THR A 1 217 ? -14.961 -10.883 13.75 1 94.62 217 THR A CA 1
ATOM 1680 C C . THR A 1 217 ? -15.578 -10.281 15.008 1 94.62 217 THR A C 1
ATOM 1682 O O . THR A 1 217 ? -15.914 -11 15.953 1 94.62 217 THR A O 1
ATOM 1685 N N . GLY A 1 218 ? -15.672 -8.961 15.086 1 93.25 218 GLY A N 1
ATOM 1686 C CA . GLY A 1 218 ? -16.172 -8.289 16.266 1 93.25 218 GLY A CA 1
ATOM 1687 C C . GLY A 1 218 ? -15.164 -8.219 17.391 1 93.25 218 GLY A C 1
ATOM 1688 O O . GLY A 1 218 ? -15.461 -7.719 18.484 1 93.25 218 GLY A O 1
ATOM 1689 N N . LEU A 1 219 ? -13.977 -8.68 17.172 1 95.38 219 LEU A N 1
ATOM 1690 C CA . LEU A 1 219 ? -12.969 -8.766 18.219 1 95.38 219 LEU A CA 1
ATOM 1691 C C . LEU A 1 219 ? -12.016 -7.57 18.156 1 95.38 219 LEU A C 1
ATOM 1693 O O . LEU A 1 219 ? -11.711 -7.074 17.078 1 95.38 219 LEU A O 1
ATOM 1697 N N . ASP A 1 220 ? -11.469 -7.215 19.344 1 94.88 220 ASP A N 1
ATOM 1698 C CA . ASP A 1 220 ? -10.484 -6.141 19.438 1 94.88 220 ASP A CA 1
ATOM 1699 C C . ASP A 1 220 ? -9.062 -6.688 19.359 1 94.88 220 ASP A C 1
ATOM 1701 O O . ASP A 1 220 ? -8.742 -7.699 19.984 1 94.88 220 ASP A O 1
ATOM 1705 N N . ALA A 1 221 ? -8.281 -6.004 18.625 1 97.12 221 ALA A N 1
ATOM 1706 C CA . ALA A 1 221 ? -6.867 -6.355 18.578 1 97.12 221 ALA A CA 1
ATOM 1707 C C . ALA A 1 221 ? -6.152 -5.91 19.844 1 97.12 221 ALA A C 1
ATOM 1709 O O . ALA A 1 221 ? -6.234 -4.746 20.234 1 97.12 221 ALA A O 1
ATOM 1710 N N . LEU A 1 222 ? -5.477 -6.77 20.469 1 97.81 222 LEU A N 1
ATOM 1711 C CA . LEU A 1 222 ? -4.688 -6.461 21.656 1 97.81 222 LEU A CA 1
ATOM 1712 C C . LEU A 1 222 ? -3.242 -6.148 21.281 1 97.81 222 LEU A C 1
ATOM 1714 O O . LEU A 1 222 ? -2.605 -5.297 21.906 1 97.81 222 LEU A O 1
ATOM 1718 N N . ARG A 1 223 ? -2.766 -6.848 20.359 1 98.31 223 ARG A N 1
ATOM 1719 C CA . ARG A 1 223 ? -1.396 -6.684 19.875 1 98.31 223 ARG A CA 1
ATOM 1720 C C . ARG A 1 223 ? -1.308 -6.934 18.375 1 98.31 223 ARG A C 1
ATOM 1722 O O . ARG A 1 223 ? -1.943 -7.852 17.844 1 98.31 223 ARG A O 1
ATOM 1729 N N . LEU A 1 224 ? -0.54 -6.137 17.719 1 98.56 224 LEU A N 1
ATOM 1730 C CA . LEU A 1 224 ? -0.246 -6.277 16.297 1 98.56 224 LEU A CA 1
ATOM 1731 C C . LEU A 1 224 ? 1.233 -6.566 16.062 1 98.56 224 LEU A C 1
ATOM 1733 O O . LEU A 1 224 ? 2.096 -5.883 16.625 1 98.56 224 LEU A O 1
ATOM 1737 N N . ASP A 1 225 ? 1.514 -7.559 15.305 1 98.44 225 ASP A N 1
ATOM 1738 C CA . ASP A 1 225 ? 2.889 -7.867 14.93 1 98.44 225 ASP A CA 1
ATOM 1739 C C . ASP A 1 225 ? 3.02 -8.031 13.414 1 98.44 225 ASP A C 1
ATOM 1741 O O . ASP A 1 225 ? 2.52 -9.008 12.844 1 98.44 225 ASP A O 1
ATOM 1745 N N . TYR A 1 226 ? 3.684 -7.062 12.812 1 98.75 226 TYR A N 1
ATOM 1746 C CA . TYR A 1 226 ? 3.967 -7.207 11.383 1 98.75 226 TYR A CA 1
ATOM 1747 C C . TYR A 1 226 ? 4.82 -8.445 11.125 1 98.75 226 TYR A C 1
ATOM 1749 O O . TYR A 1 226 ? 5.777 -8.711 11.852 1 98.75 226 TYR A O 1
ATOM 1757 N N . ARG A 1 227 ? 4.516 -9.148 10 1 98.25 227 ARG A N 1
ATOM 1758 C CA . ARG A 1 227 ? 5.266 -10.375 9.773 1 98.25 227 ARG A CA 1
ATOM 1759 C C . ARG A 1 227 ? 5.934 -10.359 8.398 1 98.25 227 ARG A C 1
ATOM 1761 O O . ARG A 1 227 ? 7.137 -10.609 8.289 1 98.25 227 ARG A O 1
ATOM 1768 N N . MET A 1 228 ? 5.156 -10.109 7.375 1 98.25 228 MET A N 1
ATOM 1769 C CA . MET A 1 228 ? 5.668 -10.164 6.008 1 98.25 228 MET A CA 1
ATOM 1770 C C . MET A 1 228 ? 4.711 -9.477 5.043 1 98.25 228 MET A C 1
ATOM 1772 O O . MET A 1 228 ? 3.623 -9.055 5.434 1 98.25 228 MET A O 1
ATOM 1776 N N . SER A 1 229 ? 5.129 -9.289 3.844 1 98.62 229 SER A N 1
ATOM 1777 C CA . SER A 1 229 ? 4.297 -8.82 2.742 1 98.62 229 SER A CA 1
ATOM 1778 C C . SER A 1 229 ? 4.543 -9.633 1.476 1 98.62 229 SER A C 1
ATOM 1780 O O . SER A 1 229 ? 5.566 -10.305 1.354 1 98.62 229 SER A O 1
ATOM 1782 N N . ASP A 1 230 ? 3.543 -9.617 0.62 1 97.75 230 ASP A N 1
ATOM 1783 C CA . ASP A 1 230 ? 3.656 -10.344 -0.639 1 97.75 230 ASP A CA 1
ATOM 1784 C C . ASP A 1 230 ? 2.719 -9.766 -1.696 1 97.75 230 ASP A C 1
ATOM 1786 O O . ASP A 1 230 ? 1.796 -9.016 -1.372 1 97.75 230 ASP A O 1
ATOM 1790 N N . ILE A 1 231 ? 3.031 -10.102 -2.887 1 95.88 231 ILE A N 1
ATOM 1791 C CA . ILE A 1 231 ? 2.168 -9.664 -3.98 1 95.88 231 ILE A CA 1
ATOM 1792 C C . ILE A 1 231 ? 1.022 -10.656 -4.16 1 95.88 231 ILE A C 1
ATOM 1794 O O . ILE A 1 231 ? 1.165 -11.844 -3.844 1 95.88 231 ILE A O 1
ATOM 1798 N N . TRP A 1 232 ? -0.028 -10.227 -4.527 1 95.31 232 TRP A N 1
ATOM 1799 C CA . TRP A 1 232 ? -1.187 -10.977 -4.996 1 95.31 232 TRP A CA 1
ATOM 1800 C C . TRP A 1 232 ? -1.813 -10.312 -6.215 1 95.31 232 TRP A C 1
ATOM 1802 O O . TRP A 1 232 ? -2.715 -9.477 -6.082 1 95.31 232 TRP A O 1
ATOM 1812 N N . PRO A 1 233 ? -1.31 -10.695 -7.375 1 92.12 233 PRO A N 1
ATOM 1813 C CA . PRO A 1 233 ? -1.581 -9.922 -8.586 1 92.12 233 PRO A CA 1
ATOM 1814 C C . PRO A 1 233 ? -2.953 -10.219 -9.188 1 92.12 233 PRO A C 1
ATOM 1816 O O . PRO A 1 233 ? -3.055 -10.562 -10.367 1 92.12 233 PRO A O 1
ATOM 1819 N N . PHE A 1 234 ? -4.074 -10.039 -8.477 1 86.56 234 PHE A N 1
ATOM 1820 C CA . PHE A 1 234 ? -5.469 -10.195 -8.883 1 86.56 234 PHE A CA 1
ATOM 1821 C C . PHE A 1 234 ? -6.281 -8.961 -8.516 1 86.56 234 PHE A C 1
ATOM 1823 O O . PHE A 1 234 ? -7.086 -9 -7.582 1 86.56 234 PHE A O 1
ATOM 1830 N N . PRO A 1 235 ? -6.172 -7.844 -9.219 1 79.75 235 PRO A N 1
ATOM 1831 C CA . PRO A 1 235 ? -5.133 -7.75 -10.25 1 79.75 235 PRO A CA 1
ATOM 1832 C C . PRO A 1 235 ? -3.854 -7.098 -9.734 1 79.75 235 PRO A C 1
ATOM 1834 O O . PRO A 1 235 ? -2.809 -7.188 -10.383 1 79.75 235 PRO A O 1
ATOM 1837 N N . ARG A 1 236 ? -3.836 -6.434 -8.578 1 90.38 236 ARG A N 1
ATOM 1838 C CA . ARG A 1 236 ? -2.65 -5.66 -8.219 1 90.38 236 ARG A CA 1
ATOM 1839 C C . ARG A 1 236 ? -2.58 -5.426 -6.715 1 90.38 236 ARG A C 1
ATOM 1841 O O . ARG A 1 236 ? -2.289 -4.312 -6.27 1 90.38 236 ARG A O 1
ATOM 1848 N N . SER A 1 237 ? -2.812 -6.438 -5.977 1 95.69 237 SER A N 1
ATOM 1849 C CA . SER A 1 237 ? -2.83 -6.277 -4.523 1 95.69 237 SER A CA 1
ATOM 1850 C C . SER A 1 237 ? -1.438 -6.465 -3.93 1 95.69 237 SER A C 1
ATOM 1852 O O . SER A 1 237 ? -0.664 -7.297 -4.406 1 95.69 237 SER A O 1
ATOM 1854 N N . LEU A 1 238 ? -1.104 -5.676 -3.027 1 98.06 238 LEU A N 1
ATOM 1855 C CA . LEU A 1 238 ? 0.013 -5.844 -2.104 1 98.06 238 LEU A CA 1
ATOM 1856 C C . LEU A 1 238 ? -0.483 -6.25 -0.72 1 98.06 238 LEU A C 1
ATOM 1858 O O . LEU A 1 238 ? -1.11 -5.449 -0.022 1 98.06 238 LEU A O 1
ATOM 1862 N N . MET A 1 239 ? -0.232 -7.504 -0.355 1 98.44 239 MET A N 1
ATOM 1863 C CA . MET A 1 239 ? -0.711 -8.047 0.912 1 98.44 239 MET A CA 1
ATOM 1864 C C . MET A 1 239 ? 0.286 -7.773 2.033 1 98.44 239 MET A C 1
ATOM 1866 O O . MET A 1 239 ? 1.453 -8.156 1.939 1 98.44 239 MET A O 1
ATOM 1870 N N . VAL A 1 240 ? -0.148 -7.102 3.018 1 98.88 240 VAL A N 1
ATOM 1871 C CA . VAL A 1 240 ? 0.667 -6.824 4.195 1 98.88 240 VAL A CA 1
ATOM 1872 C C . VAL A 1 240 ? 0.149 -7.629 5.387 1 98.88 240 VAL A C 1
ATOM 1874 O O . VAL A 1 240 ? -0.967 -7.402 5.859 1 98.88 240 VAL A O 1
ATOM 1877 N N . CYS A 1 241 ? 0.978 -8.484 5.938 1 98.88 241 CYS A N 1
ATOM 1878 C CA . CYS A 1 241 ? 0.498 -9.531 6.832 1 98.88 241 CYS A CA 1
ATOM 1879 C C . CYS A 1 241 ? 0.896 -9.242 8.273 1 98.88 241 CYS A C 1
ATOM 1881 O O . CYS A 1 241 ? 2.057 -8.938 8.555 1 98.88 241 CYS A O 1
ATOM 1883 N N . TYR A 1 242 ? -0.073 -9.414 9.164 1 98.94 242 TYR A N 1
ATOM 1884 C CA . TYR A 1 242 ? 0.104 -9.234 10.602 1 98.94 242 TYR A CA 1
ATOM 1885 C C . TYR A 1 242 ? -0.322 -10.484 11.367 1 98.94 242 TYR A C 1
ATOM 1887 O O . TYR A 1 242 ? -1.251 -11.18 10.953 1 98.94 242 TYR A O 1
ATOM 1895 N N . ARG A 1 243 ? 0.366 -10.742 12.43 1 98.81 243 ARG A N 1
ATOM 1896 C CA . ARG A 1 243 ? -0.206 -11.531 13.516 1 98.81 243 ARG A CA 1
ATOM 1897 C C . ARG A 1 243 ? -0.948 -10.641 14.508 1 98.81 243 ARG A C 1
ATOM 1899 O O . ARG A 1 243 ? -0.412 -9.625 14.961 1 98.81 243 ARG A O 1
ATOM 1906 N N . VAL A 1 244 ? -2.143 -11.031 14.805 1 98.88 244 VAL A N 1
ATOM 1907 C CA . VAL A 1 244 ? -2.98 -10.203 15.664 1 98.88 244 VAL A CA 1
ATOM 1908 C C . VAL A 1 244 ? -3.449 -11.023 16.875 1 98.88 244 VAL A C 1
ATOM 1910 O O . VAL A 1 244 ? -4.125 -12.039 16.703 1 98.88 244 VAL A O 1
ATOM 1913 N N . THR A 1 245 ? -3.098 -10.555 18.047 1 98.81 245 THR A N 1
ATOM 1914 C CA . THR A 1 245 ? -3.549 -11.203 19.266 1 98.81 245 THR A CA 1
ATOM 1915 C C . THR A 1 245 ? -4.875 -10.609 19.734 1 98.81 245 THR A C 1
ATOM 1917 O O . THR A 1 245 ? -5.035 -9.391 19.766 1 98.81 245 THR A O 1
ATOM 1920 N N . VAL A 1 246 ? -5.789 -11.492 20.031 1 98.44 246 VAL A N 1
ATOM 1921 C CA . VAL A 1 246 ? -7.09 -11.047 20.531 1 98.44 246 VAL A CA 1
ATOM 1922 C C . VAL A 1 246 ? -7.457 -11.812 21.797 1 98.44 246 VAL A C 1
ATOM 1924 O O . VAL A 1 246 ? -6.809 -12.805 22.141 1 98.44 246 VAL A O 1
ATOM 1927 N N . ASP A 1 247 ? -8.484 -11.328 22.516 1 97.69 247 ASP A N 1
ATOM 1928 C CA . ASP A 1 247 ? -9.086 -12.062 23.625 1 97.69 247 ASP A CA 1
ATOM 1929 C C . ASP A 1 247 ? -10.039 -13.141 23.125 1 97.69 247 ASP A C 1
ATOM 1931 O O . ASP A 1 247 ? -11.195 -12.852 22.797 1 97.69 247 ASP A O 1
ATOM 1935 N N . ALA A 1 248 ? -9.594 -14.305 23.188 1 96.31 248 ALA A N 1
ATOM 1936 C CA . ALA A 1 248 ? -10.336 -15.414 22.594 1 96.31 248 ALA A CA 1
ATOM 1937 C C . ALA A 1 248 ? -11.555 -15.766 23.438 1 96.31 248 ALA A C 1
ATOM 1939 O O . ALA A 1 248 ? -12.398 -16.562 23.016 1 96.31 248 ALA A O 1
ATOM 1940 N N . SER A 1 249 ? -11.688 -15.211 24.562 1 96.06 249 SER A N 1
ATOM 1941 C CA . SER A 1 249 ? -12.852 -15.469 25.406 1 96.06 249 SER A CA 1
ATOM 1942 C C . SER A 1 249 ? -14.047 -14.641 24.953 1 96.06 249 SER A C 1
ATOM 1944 O O . SER A 1 249 ? -15.18 -14.922 25.344 1 96.06 249 SER A O 1
ATOM 1946 N N . GLN A 1 250 ? -13.844 -13.648 24.203 1 94.5 250 GLN A N 1
ATOM 1947 C CA . GLN A 1 250 ? -14.93 -12.812 23.703 1 94.5 250 GLN A CA 1
ATOM 1948 C C . GLN A 1 250 ? -15.656 -13.484 22.531 1 94.5 250 GLN A C 1
ATOM 1950 O O . GLN A 1 250 ? -15.039 -14.203 21.75 1 94.5 250 GLN A O 1
ATOM 1955 N N . PRO A 1 251 ? -16.906 -13.242 22.422 1 93.19 251 PRO A N 1
ATOM 1956 C CA . PRO A 1 251 ? -17.656 -13.852 21.328 1 93.19 251 PRO A CA 1
ATOM 1957 C C . PRO A 1 251 ? -17.281 -13.273 19.969 1 93.19 251 PRO A C 1
ATOM 1959 O O . PRO A 1 251 ? -17.016 -12.078 19.844 1 93.19 251 PRO A O 1
ATOM 1962 N N . VAL A 1 252 ? -17.266 -14.141 18.984 1 92.94 252 VAL A N 1
ATOM 1963 C CA . VAL A 1 252 ? -17.031 -13.727 17.594 1 92.94 252 VAL A CA 1
ATOM 1964 C C . VAL A 1 252 ? -18.344 -13.305 16.953 1 92.94 252 VAL A C 1
ATOM 1966 O O . VAL A 1 252 ? -19.328 -14.055 16.984 1 92.94 252 VAL A O 1
ATOM 1969 N N . THR A 1 253 ? -18.391 -12.141 16.453 1 88.44 253 THR A N 1
ATOM 1970 C CA . THR A 1 253 ? -19.547 -11.609 15.773 1 88.44 253 THR A CA 1
ATOM 1971 C C . THR A 1 253 ? -19.172 -11.062 14.398 1 88.44 253 THR A C 1
ATOM 1973 O O . THR A 1 253 ? -18.109 -10.445 14.242 1 88.44 253 THR A O 1
ATOM 1976 N N . HIS A 1 254 ? -20.031 -11.344 13.461 1 83.12 254 HIS A N 1
ATOM 1977 C CA . HIS A 1 254 ? -19.766 -10.891 12.102 1 83.12 254 HIS A CA 1
ATOM 1978 C C . HIS A 1 254 ? -20.625 -9.672 11.766 1 83.12 254 HIS A C 1
ATOM 1980 O O . HIS A 1 254 ? -21.812 -9.805 11.484 1 83.12 254 HIS A O 1
ATOM 1986 N N . LEU A 1 255 ? -20 -8.555 11.617 1 75.81 255 LEU A N 1
ATOM 1987 C CA . LEU A 1 255 ? -20.734 -7.301 11.555 1 75.81 255 LEU A CA 1
ATOM 1988 C C . LEU A 1 255 ? -20.891 -6.836 10.109 1 75.81 255 LEU A C 1
ATOM 1990 O O . LEU A 1 255 ? -21.766 -6.031 9.805 1 75.81 255 LEU A O 1
ATOM 1994 N N . ASP A 1 256 ? -20.047 -7.344 9.195 1 74.56 256 ASP A N 1
ATOM 1995 C CA . ASP A 1 256 ? -20.016 -6.766 7.855 1 74.56 256 ASP A CA 1
ATOM 1996 C C . ASP A 1 256 ? -20.844 -7.605 6.887 1 74.56 256 ASP A C 1
ATOM 1998 O O . ASP A 1 256 ? -21.031 -7.223 5.727 1 74.56 256 ASP A O 1
ATOM 2002 N N . GLY A 1 257 ? -21.328 -8.703 7.348 1 80.62 257 GLY A N 1
ATOM 2003 C CA . GLY A 1 257 ? -22.172 -9.531 6.516 1 80.62 257 GLY A CA 1
ATOM 2004 C C . GLY A 1 257 ? -21.406 -10.359 5.508 1 80.62 257 GLY A C 1
ATOM 2005 O O . GLY A 1 257 ? -22 -11.102 4.723 1 80.62 257 GLY A O 1
ATOM 2006 N N . GLU A 1 258 ? -20.109 -10.328 5.5 1 84.81 258 GLU A N 1
ATOM 2007 C CA . GLU A 1 258 ? -19.281 -11.023 4.531 1 84.81 258 GLU A CA 1
ATOM 2008 C C . GLU A 1 258 ? -18.938 -12.438 5.004 1 84.81 258 GLU A C 1
ATOM 2010 O O . GLU A 1 258 ? -18.812 -13.359 4.195 1 84.81 258 GLU A O 1
ATOM 2015 N N . ILE A 1 259 ? -18.875 -12.586 6.258 1 88.69 259 ILE A N 1
ATOM 2016 C CA . ILE A 1 259 ? -18.391 -13.828 6.855 1 88.69 259 ILE A CA 1
ATOM 2017 C C . ILE A 1 259 ? -19.562 -14.695 7.281 1 88.69 259 ILE A C 1
ATOM 2019 O O . ILE A 1 259 ? -20.516 -14.203 7.906 1 88.69 259 ILE A O 1
ATOM 2023 N N . HIS A 1 260 ? -19.562 -15.953 6.914 1 90.81 260 HIS A N 1
ATOM 2024 C CA . HIS A 1 260 ? -20.562 -16.938 7.34 1 90.81 260 HIS A CA 1
ATOM 2025 C C . HIS A 1 260 ? -20.234 -17.484 8.727 1 90.81 260 HIS A C 1
ATOM 2027 O O . HIS A 1 260 ? -21.109 -17.578 9.586 1 90.81 260 HIS A O 1
ATOM 2033 N N . SER A 1 261 ? -19.016 -17.828 8.828 1 92.38 261 SER A N 1
ATOM 2034 C CA . SER A 1 261 ? -18.578 -18.344 10.125 1 92.38 261 SER A CA 1
ATOM 2035 C C . SER A 1 261 ? -17.078 -18.125 10.336 1 92.38 261 SER A C 1
ATOM 2037 O O . SER A 1 261 ? -16.328 -17.984 9.367 1 92.38 261 SER A O 1
ATOM 2039 N N . ALA A 1 262 ? -16.734 -18.016 11.602 1 95.38 262 ALA A N 1
ATOM 2040 C CA . ALA A 1 262 ? -15.344 -18 12.039 1 95.38 262 ALA A CA 1
ATOM 2041 C C . ALA A 1 262 ? -15.117 -19 13.164 1 95.38 262 ALA A C 1
ATOM 2043 O O . ALA A 1 262 ? -15.945 -19.141 14.07 1 95.38 262 ALA A O 1
ATOM 2044 N N . ARG A 1 263 ? -14.055 -19.734 13.023 1 95.56 263 ARG A N 1
ATOM 2045 C CA . ARG A 1 263 ? -13.797 -20.812 13.977 1 95.56 263 ARG A CA 1
ATOM 2046 C C . ARG A 1 263 ? -12.352 -20.781 14.453 1 95.56 263 ARG A C 1
ATOM 2048 O O . ARG A 1 263 ? -11.438 -20.484 13.68 1 95.56 263 ARG A O 1
ATOM 2055 N N . TRP A 1 264 ? -12.234 -21.156 15.75 1 98.06 264 TRP A N 1
ATOM 2056 C CA . TRP A 1 264 ? -10.898 -21.344 16.312 1 98.06 264 TRP A CA 1
ATOM 2057 C C . TRP A 1 264 ? -10.352 -22.719 15.977 1 98.06 264 TRP A C 1
ATOM 2059 O O . TRP A 1 264 ? -11.062 -23.719 16.109 1 98.06 264 TRP A O 1
ATOM 2069 N N . PHE A 1 265 ? -9.125 -22.781 15.531 1 98.31 265 PHE A N 1
ATOM 2070 C CA . PHE A 1 265 ? -8.461 -24.047 15.219 1 98.31 265 PHE A CA 1
ATOM 2071 C C . PHE A 1 265 ? -7.172 -24.188 16.016 1 98.31 265 PHE A C 1
ATOM 2073 O O . PHE A 1 265 ? -6.43 -23.219 16.188 1 98.31 265 PHE A O 1
ATOM 2080 N N . THR A 1 266 ? -6.934 -25.391 16.422 1 98.25 266 THR A N 1
ATOM 2081 C CA . THR A 1 266 ? -5.648 -25.719 17.031 1 98.25 266 THR A CA 1
ATOM 2082 C C . THR A 1 266 ? -4.625 -26.094 15.961 1 98.25 266 THR A C 1
ATOM 2084 O O . THR A 1 266 ? -4.984 -26.344 14.805 1 98.25 266 THR A O 1
ATOM 2087 N N . ALA A 1 267 ? -3.365 -26.141 16.422 1 98.12 267 ALA A N 1
ATOM 2088 C CA . ALA A 1 267 ? -2.289 -26.484 15.5 1 98.12 267 ALA A CA 1
ATOM 2089 C C . ALA A 1 267 ? -2.455 -27.891 14.961 1 98.12 267 ALA A C 1
ATOM 2091 O O . ALA A 1 267 ? -2.344 -28.125 13.758 1 98.12 267 ALA A O 1
ATOM 2092 N N . PRO A 1 268 ? -2.82 -28.906 15.758 1 97.69 268 PRO A N 1
ATOM 2093 C CA . PRO A 1 268 ? -3.004 -30.266 15.234 1 97.69 268 PRO A CA 1
ATOM 2094 C C . PRO A 1 268 ? -4.152 -30.359 14.234 1 97.69 268 PRO A C 1
ATOM 2096 O O . PRO A 1 268 ? -4.051 -31.078 13.234 1 97.69 268 PRO A O 1
ATOM 2099 N N . GLU A 1 269 ? -5.195 -29.641 14.492 1 97 269 GLU A N 1
ATOM 2100 C CA . GLU A 1 269 ? -6.324 -29.656 13.562 1 97 269 GLU A CA 1
ATOM 2101 C C . GLU A 1 269 ? -5.91 -29.141 12.188 1 97 269 GLU A C 1
ATOM 2103 O O . GLU A 1 269 ? -6.277 -29.734 11.164 1 97 269 GLU A O 1
ATOM 2108 N N . LEU A 1 270 ? -5.145 -28.078 12.164 1 97.44 270 LEU A N 1
ATOM 2109 C CA . LEU A 1 270 ? -4.727 -27.484 10.891 1 97.44 270 LEU A CA 1
ATOM 2110 C C . LEU A 1 270 ? -3.705 -28.375 10.188 1 97.44 270 LEU A C 1
ATOM 2112 O O . LEU A 1 270 ? -3.736 -28.516 8.969 1 97.44 270 LEU A O 1
ATOM 2116 N N . ALA A 1 271 ? -2.82 -28.938 10.953 1 96.31 271 ALA A N 1
ATOM 2117 C CA . ALA A 1 271 ? -1.842 -29.859 10.375 1 96.31 271 ALA A CA 1
ATOM 2118 C C . ALA A 1 271 ? -2.531 -31.047 9.703 1 96.31 271 ALA A C 1
ATOM 2120 O O . ALA A 1 271 ? -2.137 -31.469 8.617 1 96.31 271 ALA A O 1
ATOM 2121 N N . GLN A 1 272 ? -3.508 -31.516 10.375 1 94.94 272 GLN A N 1
ATOM 2122 C CA . GLN A 1 272 ? -4.273 -32.625 9.812 1 94.94 272 GLN A CA 1
ATOM 2123 C C . GLN A 1 272 ? -4.992 -32.219 8.531 1 94.94 272 GLN A C 1
ATOM 2125 O O . GLN A 1 272 ? -5.016 -32.969 7.559 1 94.94 272 GLN A O 1
ATOM 2130 N N . ALA A 1 273 ? -5.555 -31.078 8.562 1 95.38 273 ALA A N 1
ATOM 2131 C CA . ALA A 1 273 ? -6.25 -30.562 7.383 1 95.38 273 ALA A CA 1
ATOM 2132 C C . ALA A 1 273 ? -5.305 -30.453 6.191 1 95.38 273 ALA A C 1
ATOM 2134 O O . ALA A 1 273 ? -5.672 -30.797 5.062 1 95.38 273 ALA A O 1
ATOM 2135 N N . ILE A 1 274 ? -4.125 -29.953 6.434 1 93.94 274 ILE A N 1
ATOM 2136 C CA . ILE A 1 274 ? -3.125 -29.781 5.383 1 93.94 274 ILE A CA 1
ATOM 2137 C C . ILE A 1 274 ? -2.746 -31.156 4.816 1 93.94 274 ILE A C 1
ATOM 2139 O O . ILE A 1 274 ? -2.627 -31.328 3.602 1 93.94 274 ILE A O 1
ATOM 2143 N N . ALA A 1 275 ? -2.596 -32.125 5.684 1 91.81 275 ALA A N 1
ATOM 2144 C CA . ALA A 1 275 ? -2.273 -33.5 5.258 1 91.81 275 ALA A CA 1
ATOM 2145 C C . ALA A 1 275 ? -3.391 -34.062 4.395 1 91.81 275 ALA A C 1
ATOM 2147 O O . ALA A 1 275 ? -3.127 -34.688 3.363 1 91.81 275 ALA A O 1
ATOM 2148 N N . GLU A 1 276 ? -4.594 -33.812 4.766 1 92.06 276 GLU A N 1
ATOM 2149 C CA . GLU A 1 276 ? -5.75 -34.312 4.031 1 92.06 276 GLU A CA 1
ATOM 2150 C C . GLU A 1 276 ? -5.883 -33.625 2.676 1 92.06 276 GLU A C 1
ATOM 2152 O O . GLU A 1 276 ? -6.293 -34.25 1.693 1 92.06 276 GLU A O 1
ATOM 2157 N N . GLN A 1 277 ? -5.617 -32.375 2.629 1 88.19 277 GLN A N 1
ATOM 2158 C CA . GLN A 1 277 ? -5.711 -31.562 1.41 1 88.19 277 GLN A CA 1
ATOM 2159 C C . GLN A 1 277 ? -4.734 -32.062 0.349 1 88.19 277 GLN A C 1
ATOM 2161 O O . GLN A 1 277 ? -5.043 -32.031 -0.845 1 88.19 277 GLN A O 1
ATOM 2166 N N . ARG A 1 278 ? -3.725 -32.625 0.723 1 81.62 278 ARG A N 1
ATOM 2167 C CA . ARG A 1 278 ? -2.727 -33.156 -0.19 1 81.62 278 ARG A CA 1
ATOM 2168 C C . ARG A 1 278 ? -3.207 -34.469 -0.81 1 81.62 278 ARG A C 1
ATOM 2170 O O . ARG A 1 278 ? -2.838 -34.781 -1.938 1 81.62 278 ARG A O 1
ATOM 2177 N N . THR A 1 279 ? -4.184 -35.094 -0.145 1 81.06 279 THR A N 1
ATOM 2178 C CA . THR A 1 279 ? -4.594 -36.438 -0.588 1 81.06 279 THR A CA 1
ATOM 2179 C C . THR A 1 279 ? -5.961 -36.375 -1.265 1 81.06 279 THR A C 1
ATOM 2181 O O . THR A 1 279 ? -6.434 -37.375 -1.808 1 81.06 279 THR A O 1
ATOM 2184 N N . GLY A 1 280 ? -6.594 -35.156 -1.259 1 76.81 280 GLY A N 1
ATOM 2185 C CA . GLY A 1 280 ? -7.652 -34.906 -2.225 1 76.81 280 GLY A CA 1
ATOM 2186 C C . GLY A 1 280 ? -9 -34.656 -1.578 1 76.81 280 GLY A C 1
ATOM 2187 O O . GLY A 1 280 ? -9.93 -34.156 -2.23 1 76.81 280 GLY A O 1
ATOM 2188 N N . GLU A 1 281 ? -9.43 -34.969 -0.439 1 77.62 281 GLU A N 1
ATOM 2189 C CA . GLU A 1 281 ? -10.758 -34.656 0.094 1 77.62 281 GLU A CA 1
ATOM 2190 C C . GLU A 1 281 ? -10.664 -34.062 1.495 1 77.62 281 GLU A C 1
ATOM 2192 O O . GLU A 1 281 ? -11.008 -34.719 2.48 1 77.62 281 GLU A O 1
ATOM 2197 N N . PRO A 1 282 ? -10.406 -32.75 1.439 1 80.75 282 PRO A N 1
ATOM 2198 C CA . PRO A 1 282 ? -10.219 -32.219 2.791 1 80.75 282 PRO A CA 1
ATOM 2199 C C . PRO A 1 282 ? -11.539 -31.844 3.459 1 80.75 282 PRO A C 1
ATOM 2201 O O . PRO A 1 282 ? -12.453 -31.344 2.797 1 80.75 282 PRO A O 1
ATOM 2204 N N . LYS A 1 283 ? -11.695 -32.219 4.691 1 87.56 283 LYS A N 1
ATOM 2205 C CA . LYS A 1 283 ? -12.805 -31.75 5.512 1 87.56 283 LYS A CA 1
ATOM 2206 C C . LYS A 1 283 ? -12.711 -30.234 5.719 1 87.56 283 LYS A C 1
ATOM 2208 O O . LYS A 1 283 ? -13.734 -29.562 5.82 1 87.56 283 LYS A O 1
ATOM 2213 N N . LEU A 1 284 ? -11.531 -29.797 5.715 1 93.25 284 LEU A N 1
ATOM 2214 C CA . LEU A 1 284 ? -11.195 -28.375 5.863 1 93.25 284 LEU A CA 1
ATOM 2215 C C . LEU A 1 284 ? -10.234 -27.938 4.77 1 93.25 284 LEU A C 1
ATOM 2217 O O . LEU A 1 284 ? -9.125 -28.453 4.664 1 93.25 284 LEU A O 1
ATOM 2221 N N . GLU A 1 285 ? -10.734 -27.031 3.994 1 94.56 285 GLU A N 1
ATOM 2222 C CA . GLU A 1 285 ? -9.891 -26.5 2.93 1 94.56 285 GLU A CA 1
ATOM 2223 C C . GLU A 1 285 ? -9.219 -25.203 3.363 1 94.56 285 GLU A C 1
ATOM 2225 O O . GLU A 1 285 ? -9.891 -24.25 3.773 1 94.56 285 GLU A O 1
ATOM 2230 N N . LEU A 1 286 ? -7.941 -25.234 3.258 1 96.38 286 LEU A N 1
ATOM 2231 C CA . LEU A 1 286 ? -7.129 -24.094 3.631 1 96.38 286 LEU A CA 1
ATOM 2232 C C . LEU A 1 286 ? -6.523 -23.422 2.396 1 96.38 286 LEU A C 1
ATOM 2234 O O . LEU A 1 286 ? -6.574 -23.984 1.299 1 96.38 286 LEU A O 1
ATOM 2238 N N . PRO A 1 287 ? -5.961 -22.219 2.582 1 94.31 287 PRO A N 1
ATOM 2239 C CA . PRO A 1 287 ? -5.352 -21.547 1.434 1 94.31 287 PRO A CA 1
ATOM 2240 C C . PRO A 1 287 ? -4.27 -22.391 0.762 1 94.31 287 PRO A C 1
ATOM 2242 O O . PRO A 1 287 ? -3.543 -23.125 1.438 1 94.31 287 PRO A O 1
ATOM 2245 N N . GLY A 1 288 ? -4.207 -22.203 -0.58 1 92.38 288 GLY A N 1
ATOM 2246 C CA . GLY A 1 288 ? -3.188 -22.922 -1.327 1 92.38 288 GLY A CA 1
ATOM 2247 C C . GLY A 1 288 ? -1.778 -22.453 -1.018 1 92.38 288 GLY A C 1
ATOM 2248 O O . GLY A 1 288 ? -1.59 -21.391 -0.423 1 92.38 288 GLY A O 1
ATOM 2249 N N . THR A 1 289 ? -0.781 -23.156 -1.486 1 91.81 289 THR A N 1
ATOM 2250 C CA . THR A 1 289 ? 0.613 -22.953 -1.112 1 91.81 289 THR A CA 1
ATOM 2251 C C . THR A 1 289 ? 1.157 -21.672 -1.741 1 91.81 289 THR A C 1
ATOM 2253 O O . THR A 1 289 ? 2.158 -21.125 -1.276 1 91.81 289 THR A O 1
ATOM 2256 N N . ASN A 1 290 ? 0.518 -21.188 -2.734 1 92.94 290 ASN A N 1
ATOM 2257 C CA . ASN A 1 290 ? 1.001 -19.984 -3.408 1 92.94 290 ASN A CA 1
ATOM 2258 C C . ASN A 1 290 ? 0.576 -18.719 -2.672 1 92.94 290 ASN A C 1
ATOM 2260 O O . ASN A 1 290 ? 1.108 -17.641 -2.928 1 92.94 290 ASN A O 1
ATOM 2264 N N . ALA A 1 291 ? -0.398 -18.859 -1.835 1 94.25 291 ALA A N 1
ATOM 2265 C CA . ALA A 1 291 ? -0.927 -17.719 -1.101 1 94.25 291 ALA A CA 1
ATOM 2266 C C . ALA A 1 291 ? -0.073 -17.406 0.125 1 94.25 291 ALA A C 1
ATOM 2268 O O . ALA A 1 291 ? 0.372 -18.312 0.825 1 94.25 291 ALA A O 1
ATOM 2269 N N . VAL A 1 292 ? 0.156 -16.125 0.378 1 96.75 292 VAL A N 1
ATOM 2270 C CA . VAL A 1 292 ? 0.914 -15.711 1.556 1 96.75 292 VAL A CA 1
ATOM 2271 C C . VAL A 1 292 ? 0.181 -16.156 2.82 1 96.75 292 VAL A C 1
ATOM 2273 O O . VAL A 1 292 ? 0.81 -16.438 3.842 1 96.75 292 VAL A O 1
ATOM 2276 N N . ALA A 1 293 ? -1.124 -16.312 2.744 1 97.88 293 ALA A N 1
ATOM 2277 C CA . ALA A 1 293 ? -1.913 -16.812 3.863 1 97.88 293 ALA A CA 1
ATOM 2278 C C . ALA A 1 293 ? -1.402 -18.188 4.316 1 97.88 293 ALA A C 1
ATOM 2280 O O . ALA A 1 293 ? -1.314 -18.453 5.52 1 97.88 293 ALA A O 1
ATOM 2281 N N . ARG A 1 294 ? -1.138 -19.016 3.369 1 96.94 294 ARG A N 1
ATOM 2282 C CA . ARG A 1 294 ? -0.62 -20.328 3.688 1 96.94 294 ARG A CA 1
ATOM 2283 C C . ARG A 1 294 ? 0.746 -20.25 4.359 1 96.94 294 ARG A C 1
ATOM 2285 O O . ARG A 1 294 ? 1.029 -20.984 5.305 1 96.94 294 ARG A O 1
ATOM 2292 N N . ARG A 1 295 ? 1.576 -19.375 3.912 1 96.75 295 ARG A N 1
ATOM 2293 C CA . ARG A 1 295 ? 2.883 -19.188 4.535 1 96.75 295 ARG A CA 1
ATOM 2294 C C . ARG A 1 295 ? 2.738 -18.75 5.988 1 96.75 295 ARG A C 1
ATOM 2296 O O . ARG A 1 295 ? 3.494 -19.203 6.855 1 96.75 295 ARG A O 1
ATOM 2303 N N . MET A 1 296 ? 1.824 -17.859 6.238 1 98.31 296 MET A N 1
ATOM 2304 C CA . MET A 1 296 ? 1.553 -17.422 7.602 1 98.31 296 MET A CA 1
ATOM 2305 C C . MET A 1 296 ? 1.164 -18.594 8.492 1 98.31 296 MET A C 1
ATOM 2307 O O . MET A 1 296 ? 1.651 -18.719 9.617 1 98.31 296 MET A O 1
ATOM 2311 N N . LEU A 1 297 ? 0.279 -19.438 7.957 1 98.19 297 LEU A N 1
ATOM 2312 C CA . LEU A 1 297 ? -0.159 -20.609 8.703 1 98.19 297 LEU A CA 1
ATOM 2313 C C . LEU A 1 297 ? 1.001 -21.562 8.938 1 98.19 297 LEU A C 1
ATOM 2315 O O . LEU A 1 297 ? 1.195 -22.047 10.055 1 98.19 297 LEU A O 1
ATOM 2319 N N . ASP A 1 298 ? 1.75 -21.797 7.906 1 97.38 298 ASP A N 1
ATOM 2320 C CA . ASP A 1 298 ? 2.869 -22.734 8 1 97.38 298 ASP A CA 1
ATOM 2321 C C . ASP A 1 298 ? 3.896 -22.266 9.023 1 97.38 298 ASP A C 1
ATOM 2323 O O . ASP A 1 298 ? 4.445 -23.062 9.781 1 97.38 298 ASP A O 1
ATOM 2327 N N . GLU A 1 299 ? 4.172 -21 9.023 1 97.56 299 GLU A N 1
ATOM 2328 C CA . GLU A 1 299 ? 5.109 -20.453 10 1 97.56 299 GLU A CA 1
ATOM 2329 C C . GLU A 1 299 ? 4.609 -20.672 11.43 1 97.56 299 GLU A C 1
ATOM 2331 O O . GLU A 1 299 ? 5.383 -21.047 12.305 1 97.56 299 GLU A O 1
ATOM 2336 N N . TRP A 1 300 ? 3.357 -20.406 11.625 1 98.31 300 TRP A N 1
ATOM 2337 C CA . TRP A 1 300 ? 2.773 -20.609 12.945 1 98.31 300 TRP A CA 1
ATOM 2338 C C . TRP A 1 300 ? 2.842 -22.078 13.344 1 98.31 300 TRP A C 1
ATOM 2340 O O . TRP A 1 300 ? 3.178 -22.406 14.484 1 98.31 300 TRP A O 1
ATOM 2350 N N . LEU A 1 301 ? 2.531 -22.984 12.445 1 98.19 301 LEU A N 1
ATOM 2351 C CA . LEU A 1 301 ? 2.574 -24.422 12.703 1 98.19 301 LEU A CA 1
ATOM 2352 C C . LEU A 1 301 ? 3.992 -24.875 13.039 1 98.19 301 LEU A C 1
ATOM 2354 O O . LEU A 1 301 ? 4.188 -25.703 13.938 1 98.19 301 LEU A O 1
ATOM 2358 N N . GLN A 1 302 ? 4.926 -24.328 12.336 1 97.75 302 GLN A N 1
ATOM 2359 C CA . GLN A 1 302 ? 6.324 -24.641 12.625 1 97.75 302 GLN A CA 1
ATOM 2360 C C . GLN A 1 302 ? 6.703 -24.219 14.039 1 97.75 302 GLN A C 1
ATOM 2362 O O . GLN A 1 302 ? 7.422 -24.938 14.734 1 97.75 302 GLN A O 1
ATOM 2367 N N . GLU A 1 303 ? 6.258 -23.094 14.43 1 97.19 303 GLU A N 1
ATOM 2368 C CA . GLU A 1 303 ? 6.512 -22.609 15.781 1 97.19 303 GLU A CA 1
ATOM 2369 C C . GLU A 1 303 ? 5.906 -23.547 16.828 1 97.19 303 GLU A C 1
ATOM 2371 O O . GLU A 1 303 ? 6.363 -23.594 17.969 1 97.19 303 GLU A O 1
ATOM 2376 N N . LYS A 1 304 ? 4.875 -24.266 16.438 1 97.12 304 LYS A N 1
ATOM 2377 C CA . LYS A 1 304 ? 4.207 -25.219 17.328 1 97.12 304 LYS A CA 1
ATOM 2378 C C . LYS A 1 304 ? 4.84 -26.609 17.203 1 97.12 304 LYS A C 1
ATOM 2380 O O . LYS A 1 304 ? 4.355 -27.562 17.812 1 97.12 304 LYS A O 1
ATOM 2385 N N . GLY A 1 305 ? 5.852 -26.688 16.438 1 95.94 305 GLY A N 1
ATOM 2386 C CA . GLY A 1 305 ? 6.566 -27.938 16.281 1 95.94 305 GLY A CA 1
ATOM 2387 C C . GLY A 1 305 ? 5.934 -28.859 15.258 1 95.94 305 GLY A C 1
ATOM 2388 O O . GLY A 1 305 ? 6.094 -30.078 15.328 1 95.94 305 GLY A O 1
ATOM 2389 N N . LEU A 1 306 ? 5.105 -28.344 14.469 1 93.5 306 LEU A N 1
ATOM 2390 C CA . LEU A 1 306 ? 4.402 -29.141 13.461 1 93.5 306 LEU A CA 1
ATOM 2391 C C . LEU A 1 306 ? 4.789 -28.688 12.055 1 93.5 306 LEU A C 1
ATOM 2393 O O . LEU A 1 306 ? 5.062 -27.516 11.828 1 93.5 306 LEU A O 1
ATOM 2397 N N . MET B 1 1 ? -22.141 -17.516 -19.422 1 21.86 1 MET B N 1
ATOM 2398 C CA . MET B 1 1 ? -22.234 -17.5 -17.969 1 21.86 1 MET B CA 1
ATOM 2399 C C . MET B 1 1 ? -22.656 -16.125 -17.453 1 21.86 1 MET B C 1
ATOM 2401 O O . MET B 1 1 ? -22.016 -15.117 -17.797 1 21.86 1 MET B O 1
ATOM 2405 N N . SER B 1 2 ? -23.969 -15.992 -17.078 1 22.11 2 SER B N 1
ATOM 2406 C CA . SER B 1 2 ? -24.766 -14.836 -16.672 1 22.11 2 SER B CA 1
ATOM 2407 C C . SER B 1 2 ? -24.141 -14.117 -15.484 1 22.11 2 SER B C 1
ATOM 2409 O O . SER B 1 2 ? -23.594 -14.75 -14.586 1 22.11 2 SER B O 1
ATOM 2411 N N . THR B 1 3 ? -23.641 -12.938 -15.68 1 24.28 3 THR B N 1
ATOM 2412 C CA . THR B 1 3 ? -23.094 -11.891 -14.82 1 24.28 3 THR B CA 1
ATOM 2413 C C . THR B 1 3 ? -24.031 -11.578 -13.664 1 24.28 3 THR B C 1
ATOM 2415 O O . THR B 1 3 ? -25.062 -10.914 -13.852 1 24.28 3 THR B O 1
ATOM 2418 N N . GLN B 1 4 ? -24.422 -12.68 -12.883 1 26.11 4 GLN B N 1
ATOM 2419 C CA . GLN B 1 4 ? -25.359 -12.453 -11.781 1 26.11 4 GLN B CA 1
ATOM 2420 C C . GLN B 1 4 ? -24.922 -11.25 -10.945 1 26.11 4 GLN B C 1
ATOM 2422 O O . GLN B 1 4 ? -23.781 -11.148 -10.531 1 26.11 4 GLN B O 1
ATOM 2427 N N . ASN B 1 5 ? -25.594 -10.133 -11.094 1 25.22 5 ASN B N 1
ATOM 2428 C CA . ASN B 1 5 ? -25.656 -8.836 -10.438 1 25.22 5 ASN B CA 1
ATOM 2429 C C . ASN B 1 5 ? -25.766 -8.977 -8.922 1 25.22 5 ASN B C 1
ATOM 2431 O O . ASN B 1 5 ? -26.781 -9.477 -8.414 1 25.22 5 ASN B O 1
ATOM 2435 N N . LYS B 1 6 ? -24.75 -9.258 -8.219 1 28.28 6 LYS B N 1
ATOM 2436 C CA . LYS B 1 6 ? -24.828 -9.297 -6.766 1 28.28 6 LYS B CA 1
ATOM 2437 C C . LYS B 1 6 ? -25.516 -8.047 -6.219 1 28.28 6 LYS B C 1
ATOM 2439 O O . LYS B 1 6 ? -24.984 -6.941 -6.336 1 28.28 6 LYS B O 1
ATOM 2444 N N . LYS B 1 7 ? -26.844 -8.062 -6.16 1 28.33 7 LYS B N 1
ATOM 2445 C CA . LYS B 1 7 ? -27.516 -7.035 -5.383 1 28.33 7 LYS B CA 1
ATOM 2446 C C . LYS B 1 7 ? -26.906 -6.891 -3.996 1 28.33 7 LYS B C 1
ATOM 2448 O O . LYS B 1 7 ? -26.781 -7.871 -3.258 1 28.33 7 LYS B O 1
ATOM 2453 N N . LEU B 1 8 ? -26.219 -5.906 -3.752 1 27.95 8 LEU B N 1
ATOM 2454 C CA . LEU B 1 8 ? -25.734 -5.523 -2.432 1 27.95 8 LEU B CA 1
ATOM 2455 C C . LEU B 1 8 ? -26.859 -5.504 -1.413 1 27.95 8 LEU B C 1
ATOM 2457 O O . LEU B 1 8 ? -27.922 -4.91 -1.661 1 27.95 8 LEU B O 1
ATOM 2461 N N . PRO B 1 9 ? -26.969 -6.473 -0.55 1 29.22 9 PRO B N 1
ATOM 2462 C CA . PRO B 1 9 ? -28.109 -6.402 0.363 1 29.22 9 PRO B CA 1
ATOM 2463 C C . PRO B 1 9 ? -28.328 -5.004 0.936 1 29.22 9 PRO B C 1
ATOM 2465 O O . PRO B 1 9 ? -27.375 -4.23 1.057 1 29.22 9 PRO B O 1
ATOM 2468 N N . ALA B 1 10 ? -29.594 -4.484 0.917 1 30.77 10 ALA B N 1
ATOM 2469 C CA . ALA B 1 10 ? -30.078 -3.236 1.504 1 30.77 10 ALA B CA 1
ATOM 2470 C C . ALA B 1 10 ? -29.625 -3.105 2.957 1 30.77 10 ALA B C 1
ATOM 2472 O O . ALA B 1 10 ? -29.688 -4.07 3.721 1 30.77 10 ALA B O 1
ATOM 2473 N N . HIS B 1 11 ? -28.797 -2.182 3.307 1 30.39 11 HIS B N 1
ATOM 2474 C CA . HIS B 1 11 ? -28.5 -1.76 4.672 1 30.39 11 HIS B CA 1
ATOM 2475 C C . HIS B 1 11 ? -29.781 -1.605 5.488 1 30.39 11 HIS B C 1
ATOM 2477 O O . HIS B 1 11 ? -30.672 -0.86 5.102 1 30.39 11 HIS B O 1
ATOM 2483 N N . THR B 1 12 ? -30.25 -2.635 6.051 1 31.09 12 THR B N 1
ATOM 2484 C CA . THR B 1 12 ? -31.297 -2.391 7.039 1 31.09 12 THR B CA 1
ATOM 2485 C C . THR B 1 12 ? -30.891 -1.255 7.977 1 31.09 12 THR B C 1
ATOM 2487 O O . THR B 1 12 ? -29.891 -1.351 8.688 1 31.09 12 THR B O 1
ATOM 2490 N N . THR B 1 13 ? -31.391 -0.094 7.719 1 31.59 13 THR B N 1
ATOM 2491 C CA . THR B 1 13 ? -31.312 1.004 8.672 1 31.59 13 THR B CA 1
ATOM 2492 C C . THR B 1 13 ? -31.969 0.621 9.992 1 31.59 13 THR B C 1
ATOM 2494 O O . THR B 1 13 ? -33.188 0.494 10.07 1 31.59 13 THR B O 1
ATOM 2497 N N . VAL B 1 14 ? -31.484 -0.221 10.852 1 32.38 14 VAL B N 1
ATOM 2498 C CA . VAL B 1 14 ? -32.031 -0.289 12.203 1 32.38 14 VAL B CA 1
ATOM 2499 C C . VAL B 1 14 ? -32.281 1.122 12.727 1 32.38 14 VAL B C 1
ATOM 2501 O O . VAL B 1 14 ? -31.391 1.953 12.758 1 32.38 14 VAL B O 1
ATOM 2504 N N . THR B 1 15 ? -33.469 1.621 12.75 1 34.91 15 THR B N 1
ATOM 2505 C CA . THR B 1 15 ? -33.969 2.854 13.352 1 34.91 15 THR B CA 1
ATOM 2506 C C . THR B 1 15 ? -33.719 2.869 14.852 1 34.91 15 THR B C 1
ATOM 2508 O O . THR B 1 15 ? -34.625 2.633 15.648 1 34.91 15 THR B O 1
ATOM 2511 N N . ASP B 1 16 ? -32.688 2.215 15.469 1 36.06 16 ASP B N 1
ATOM 2512 C CA . ASP B 1 16 ? -32.594 2.447 16.906 1 36.06 16 ASP B CA 1
ATOM 2513 C C . ASP B 1 16 ? -32.719 3.934 17.234 1 36.06 16 ASP B C 1
ATOM 2515 O O . ASP B 1 16 ? -32.312 4.785 16.438 1 36.06 16 ASP B O 1
ATOM 2519 N N . GLU B 1 17 ? -33.625 4.32 18.094 1 38.62 17 GLU B N 1
ATOM 2520 C CA . GLU B 1 17 ? -33.656 5.602 18.797 1 38.62 17 GLU B CA 1
ATOM 2521 C C . GLU B 1 17 ? -32.25 6.117 19.078 1 38.62 17 GLU B C 1
ATOM 2523 O O . GLU B 1 17 ? -31.672 5.789 20.109 1 38.62 17 GLU B O 1
ATOM 2528 N N . THR B 1 18 ? -31.312 5.883 18.266 1 43.12 18 THR B N 1
ATOM 2529 C CA . THR B 1 18 ? -29.922 6.301 18.312 1 43.12 18 THR B CA 1
ATOM 2530 C C . THR B 1 18 ? -29.812 7.785 18.672 1 43.12 18 THR B C 1
ATOM 2532 O O . THR B 1 18 ? -30.422 8.625 18 1 43.12 18 THR B O 1
ATOM 2535 N N . ALA B 1 19 ? -29.766 8.133 19.938 1 45.44 19 ALA B N 1
ATOM 2536 C CA . ALA B 1 19 ? -29.312 9.461 20.359 1 45.44 19 ALA B CA 1
ATOM 2537 C C . ALA B 1 19 ? -28.547 10.156 19.25 1 45.44 19 ALA B C 1
ATOM 2539 O O . ALA B 1 19 ? -27.688 9.547 18.609 1 45.44 19 ALA B O 1
ATOM 2540 N N . SER B 1 20 ? -29.109 11.078 18.547 1 55.72 20 SER B N 1
ATOM 2541 C CA . SER B 1 20 ? -28.672 11.867 17.406 1 55.72 20 SER B CA 1
ATOM 2542 C C . SER B 1 20 ? -27.188 12.219 17.5 1 55.72 20 SER B C 1
ATOM 2544 O O . SER B 1 20 ? -26.75 12.844 18.469 1 55.72 20 SER B O 1
ATOM 2546 N N . ARG B 1 21 ? -26.328 11.445 17.016 1 68.88 21 ARG B N 1
ATOM 2547 C CA . ARG B 1 21 ? -24.891 11.75 16.953 1 68.88 21 ARG B CA 1
ATOM 2548 C C . ARG B 1 21 ? -24.656 13.164 16.438 1 68.88 21 ARG B C 1
ATOM 2550 O O . ARG B 1 21 ? -25.219 13.555 15.414 1 68.88 21 ARG B O 1
ATOM 2557 N N . ARG B 1 22 ? -24.172 14.023 17.344 1 86.5 22 ARG B N 1
ATOM 2558 C CA . ARG B 1 22 ? -23.719 15.328 16.875 1 86.5 22 ARG B CA 1
ATOM 2559 C C . ARG B 1 22 ? -22.641 15.164 15.797 1 86.5 22 ARG B C 1
ATOM 2561 O O . ARG B 1 22 ? -21.75 14.32 15.922 1 86.5 22 ARG B O 1
ATOM 2568 N N . THR B 1 23 ? -22.797 15.836 14.68 1 92.56 23 THR B N 1
ATOM 2569 C CA . THR B 1 23 ? -21.828 15.797 13.594 1 92.56 23 THR B CA 1
ATOM 2570 C C . THR B 1 23 ? -21.016 17.078 13.547 1 92.56 23 THR B C 1
ATOM 2572 O O . THR B 1 23 ? -21.562 18.172 13.703 1 92.56 23 THR B O 1
ATOM 2575 N N . ARG B 1 24 ? -19.75 16.953 13.438 1 95.62 24 ARG B N 1
ATOM 2576 C CA . ARG B 1 24 ? -18.828 18.062 13.211 1 95.62 24 ARG B CA 1
ATOM 2577 C C . ARG B 1 24 ? -18.188 17.953 11.836 1 95.62 24 ARG B C 1
ATOM 2579 O O . ARG B 1 24 ? -17.828 16.859 11.391 1 95.62 24 ARG B O 1
ATOM 2586 N N . TYR B 1 25 ? -18.047 19.141 11.164 1 96.81 25 TYR B N 1
ATOM 2587 C CA . TYR B 1 25 ? -17.625 19.125 9.773 1 96.81 25 TYR B CA 1
ATOM 2588 C C . TYR B 1 25 ? -16.25 19.797 9.625 1 96.81 25 TYR B C 1
ATOM 2590 O O . TYR B 1 25 ? -16.078 20.969 9.961 1 96.81 25 TYR B O 1
ATOM 2598 N N . LEU B 1 26 ? -15.344 19.047 9.18 1 97.44 26 LEU B N 1
ATOM 2599 C CA . LEU B 1 26 ? -14.055 19.578 8.727 1 97.44 26 LEU B CA 1
ATOM 2600 C C . LEU B 1 26 ? -14.148 20.078 7.289 1 97.44 26 LEU B C 1
ATOM 2602 O O . LEU B 1 26 ? -14.305 19.281 6.359 1 97.44 26 LEU B O 1
ATOM 2606 N N . VAL B 1 27 ? -14.008 21.375 7.117 1 97 27 VAL B N 1
ATOM 2607 C CA . VAL B 1 27 ? -14.102 21.938 5.773 1 97 27 VAL B CA 1
ATOM 2608 C C . VAL B 1 27 ? -12.719 21.922 5.117 1 97 27 VAL B C 1
ATOM 2610 O O . VAL B 1 27 ? -11.742 22.406 5.691 1 97 27 VAL B O 1
ATOM 2613 N N . VAL B 1 28 ? -12.68 21.328 3.945 1 96.81 28 VAL B N 1
ATOM 2614 C CA . VAL B 1 28 ? -11.445 21.266 3.17 1 96.81 28 VAL B CA 1
ATOM 2615 C C . VAL B 1 28 ? -11.688 21.781 1.757 1 96.81 28 VAL B C 1
ATOM 2617 O O . VAL B 1 28 ? -12.656 21.375 1.099 1 96.81 28 VAL B O 1
ATOM 2620 N N . SER B 1 29 ? -10.844 22.688 1.309 1 95.94 29 SER B N 1
ATOM 2621 C CA . SER B 1 29 ? -10.992 23.234 -0.039 1 95.94 29 SER B CA 1
ATOM 2622 C C . SER B 1 29 ? -10.461 22.266 -1.086 1 95.94 29 SER B C 1
ATOM 2624 O O . SER B 1 29 ? -9.805 21.266 -0.747 1 95.94 29 SER B O 1
ATOM 2626 N N . ARG B 1 30 ? -10.734 22.516 -2.33 1 95.12 30 ARG B N 1
ATOM 2627 C CA . ARG B 1 30 ? -10.219 21.719 -3.441 1 95.12 30 ARG B CA 1
ATOM 2628 C C . ARG B 1 30 ? -8.695 21.656 -3.414 1 95.12 30 ARG B C 1
ATOM 2630 O O . ARG B 1 30 ? -8.117 20.609 -3.721 1 95.12 30 ARG B O 1
ATOM 2637 N N . SER B 1 31 ? -8.023 22.703 -2.994 1 93.88 31 SER B N 1
ATOM 2638 C CA . SER B 1 31 ? -6.562 22.734 -2.957 1 93.88 31 SER B CA 1
ATOM 2639 C C . SER B 1 31 ? -6.027 22.094 -1.684 1 93.88 31 SER B C 1
ATOM 2641 O O . SER B 1 31 ? -4.812 21.938 -1.522 1 93.88 31 SER B O 1
ATOM 2643 N N . GLY B 1 32 ? -6.918 21.75 -0.777 1 94.62 32 GLY B N 1
ATOM 2644 C CA . GLY B 1 32 ? -6.508 21.047 0.427 1 94.62 32 GLY B CA 1
ATOM 2645 C C . GLY B 1 32 ? -6.383 21.953 1.637 1 94.62 32 GLY B C 1
ATOM 2646 O O . GLY B 1 32 ? -5.934 21.516 2.699 1 94.62 32 GLY B O 1
ATOM 2647 N N . ASP B 1 33 ? -6.793 23.219 1.516 1 95.12 33 ASP B N 1
ATOM 2648 C CA . ASP B 1 33 ? -6.762 24.156 2.643 1 95.12 33 ASP B CA 1
ATOM 2649 C C . ASP B 1 33 ? -7.945 23.922 3.578 1 95.12 33 ASP B C 1
ATOM 2651 O O . ASP B 1 33 ? -8.953 23.328 3.182 1 95.12 33 ASP B O 1
ATOM 2655 N N . THR B 1 34 ? -7.766 24.438 4.82 1 96.5 34 THR B N 1
ATOM 2656 C CA . THR B 1 34 ? -8.82 24.234 5.805 1 96.5 34 THR B CA 1
ATOM 2657 C C . THR B 1 34 ? -8.883 25.406 6.777 1 96.5 34 THR B C 1
ATOM 2659 O O . THR B 1 34 ? -8.102 26.359 6.66 1 96.5 34 THR B O 1
ATOM 2662 N N . LEU B 1 35 ? -9.867 25.344 7.695 1 95.56 35 LEU B N 1
ATOM 2663 C CA . LEU B 1 35 ? -10.023 26.344 8.742 1 95.56 35 LEU B CA 1
ATOM 2664 C C . LEU B 1 35 ? -9.266 25.938 10 1 95.56 35 LEU B C 1
ATOM 2666 O O . LEU B 1 35 ? -9.367 24.797 10.445 1 95.56 35 LEU B O 1
ATOM 2670 N N . VAL B 1 36 ? -8.508 26.891 10.539 1 95.06 36 VAL B N 1
ATOM 2671 C CA . VAL B 1 36 ? -7.816 26.641 11.797 1 95.06 36 VAL B CA 1
ATOM 2672 C C . VAL B 1 36 ? -8.094 27.781 12.781 1 95.06 36 VAL B C 1
ATOM 2674 O O . VAL B 1 36 ? -8.422 28.891 12.367 1 95.06 36 VAL B O 1
ATOM 2677 N N . GLY B 1 37 ? -7.992 27.422 14.016 1 92.06 37 GLY B N 1
ATOM 2678 C CA . GLY B 1 37 ? -8.094 28.438 15.055 1 92.06 37 GLY B CA 1
ATOM 2679 C C . GLY B 1 37 ? -6.789 29.172 15.297 1 92.06 37 GLY B C 1
ATOM 2680 O O . GLY B 1 37 ? -5.824 29 14.555 1 92.06 37 GLY B O 1
ATOM 2681 N N . ALA B 1 38 ? -6.844 29.969 16.375 1 89.06 38 ALA B N 1
ATOM 2682 C CA . ALA B 1 38 ? -5.691 30.812 16.719 1 89.06 38 ALA B CA 1
ATOM 2683 C C . ALA B 1 38 ? -4.484 29.953 17.078 1 89.06 38 ALA B C 1
ATOM 2685 O O . ALA B 1 38 ? -3.34 30.344 16.875 1 89.06 38 ALA B O 1
ATOM 2686 N N . ASP B 1 39 ? -4.715 28.766 17.531 1 89.56 39 ASP B N 1
ATOM 2687 C CA . ASP B 1 39 ? -3.629 27.891 17.953 1 89.56 39 ASP B CA 1
ATOM 2688 C C . ASP B 1 39 ? -3.131 27.031 16.797 1 89.56 39 ASP B C 1
ATOM 2690 O O . ASP B 1 39 ? -2.248 26.188 16.984 1 89.56 39 ASP B O 1
ATOM 2694 N N . GLY B 1 40 ? -3.75 27.203 15.664 1 91.69 40 GLY B N 1
ATOM 2695 C CA . GLY B 1 40 ? -3.303 26.5 14.469 1 91.69 40 GLY B CA 1
ATOM 2696 C C . GLY B 1 40 ? -3.945 25.141 14.297 1 91.69 40 GLY B C 1
ATOM 2697 O O . GLY B 1 40 ? -3.66 24.438 13.336 1 91.69 40 GLY B O 1
ATOM 2698 N N . THR B 1 41 ? -4.836 24.781 15.219 1 94.62 41 THR B N 1
ATOM 2699 C CA . THR B 1 41 ? -5.484 23.469 15.117 1 94.62 41 THR B CA 1
ATOM 2700 C C . THR B 1 41 ? -6.812 23.578 14.375 1 94.62 41 THR B C 1
ATOM 2702 O O . THR B 1 41 ? -7.344 24.688 14.203 1 94.62 41 THR B O 1
ATOM 2705 N N . LEU B 1 42 ? -7.359 22.531 14.039 1 96 42 LEU B N 1
ATOM 2706 C CA . LEU B 1 42 ? -8.516 22.5 13.148 1 96 42 LEU B CA 1
ATOM 2707 C C . LEU B 1 42 ? -9.711 23.203 13.789 1 96 42 LEU B C 1
ATOM 2709 O O . LEU B 1 42 ? -9.961 23.047 14.984 1 96 42 LEU B O 1
ATOM 2713 N N . HIS B 1 43 ? -10.453 23.859 12.977 1 95.69 43 HIS B N 1
ATOM 2714 C CA . HIS B 1 43 ? -11.766 24.359 13.344 1 95.69 43 HIS B CA 1
ATOM 2715 C C . HIS B 1 43 ? -12.867 23.609 12.602 1 95.69 43 HIS B C 1
ATOM 2717 O O . HIS B 1 43 ? -12.836 23.516 11.375 1 95.69 43 HIS B O 1
ATOM 2723 N N . TYR B 1 44 ? -13.789 23.141 13.352 1 95.69 44 TYR B N 1
ATOM 2724 C CA . TYR B 1 44 ? -14.906 22.391 12.781 1 95.69 44 TYR B CA 1
ATOM 2725 C C . TYR B 1 44 ? -16.172 23.234 12.75 1 95.69 44 TYR B C 1
ATOM 2727 O O . TYR B 1 44 ? -16.391 24.078 13.625 1 95.69 44 TYR B O 1
ATOM 2735 N N . LEU B 1 45 ? -17 22.969 11.758 1 94.69 45 LEU B N 1
ATOM 2736 C CA . LEU B 1 45 ? -18.312 23.609 11.672 1 94.69 45 LEU B CA 1
ATOM 2737 C C . LEU B 1 45 ? -19.391 22.672 12.203 1 94.69 45 LEU B C 1
ATOM 2739 O O . LEU B 1 45 ? -19.219 21.453 12.203 1 94.69 45 LEU B O 1
ATOM 2743 N N . ASP B 1 46 ? -20.516 23.266 12.555 1 93.5 46 ASP B N 1
ATOM 2744 C CA . ASP B 1 46 ? -21.641 22.484 13.062 1 93.5 46 ASP B CA 1
ATOM 2745 C C . ASP B 1 46 ? -22.578 22.078 11.922 1 93.5 46 ASP B C 1
ATOM 2747 O O . ASP B 1 46 ? -23.422 21.203 12.102 1 93.5 46 ASP B O 1
ATOM 2751 N N . SER B 1 47 ? -22.469 22.75 10.836 1 93.81 47 SER B N 1
ATOM 2752 C CA . SER B 1 47 ? -23.219 22.438 9.625 1 93.81 47 SER B CA 1
ATOM 2753 C C . SER B 1 47 ? -22.359 22.594 8.375 1 93.81 47 SER B C 1
ATOM 2755 O O . SER B 1 47 ? -21.438 23.422 8.359 1 93.81 47 SER B O 1
ATOM 2757 N N . PRO B 1 48 ? -22.656 21.812 7.387 1 94.25 48 PRO B N 1
ATOM 2758 C CA . PRO B 1 48 ? -21.875 21.969 6.16 1 94.25 48 PRO B CA 1
ATOM 2759 C C . PRO B 1 48 ? -22.203 23.281 5.426 1 94.25 48 PRO B C 1
ATOM 2761 O O . PRO B 1 48 ? -23.344 23.75 5.469 1 94.25 48 PRO B O 1
ATOM 2764 N N . PRO B 1 49 ? -21.219 23.797 4.742 1 93.12 49 PRO B N 1
ATOM 2765 C CA . PRO B 1 49 ? -21.5 24.953 3.906 1 93.12 49 PRO B CA 1
ATOM 2766 C C . PRO B 1 49 ? -22.531 24.656 2.814 1 93.12 49 PRO B C 1
ATOM 2768 O O . PRO B 1 49 ? -22.594 23.547 2.307 1 93.12 49 PRO B O 1
ATOM 2771 N N . GLU B 1 50 ? -23.297 25.641 2.396 1 88.94 50 GLU B N 1
ATOM 2772 C CA . GLU B 1 50 ? -24.359 25.5 1.417 1 88.94 50 GLU B CA 1
ATOM 2773 C C . GLU B 1 50 ? -23.828 25.062 0.06 1 88.94 50 GLU B C 1
ATOM 2775 O O . GLU B 1 50 ? -24.422 24.219 -0.62 1 88.94 50 GLU B O 1
ATOM 2780 N N . ASP B 1 51 ? -22.703 25.562 -0.384 1 91 51 ASP B N 1
ATOM 2781 C CA . ASP B 1 51 ? -22.141 25.281 -1.704 1 91 51 ASP B CA 1
ATOM 2782 C C . ASP B 1 51 ? -21.078 24.203 -1.631 1 91 51 ASP B C 1
ATOM 2784 O O . ASP B 1 51 ? -20.047 24.281 -2.303 1 91 51 ASP B O 1
ATOM 2788 N N . SER B 1 52 ? -21.344 23.219 -0.866 1 94.19 52 SER B N 1
ATOM 2789 C CA . SER B 1 52 ? -20.391 22.125 -0.744 1 94.19 52 SER B CA 1
ATOM 2790 C C . SER B 1 52 ? -20.422 21.219 -1.979 1 94.19 52 SER B C 1
ATOM 2792 O O . SER B 1 52 ? -21.469 21.062 -2.617 1 94.19 52 SER B O 1
ATOM 2794 N N . LEU B 1 53 ? -19.297 20.719 -2.326 1 92.69 53 LEU B N 1
ATOM 2795 C CA . LEU B 1 53 ? -19.172 19.781 -3.443 1 92.69 53 LEU B CA 1
ATOM 2796 C C . LEU B 1 53 ? -19.656 18.391 -3.051 1 92.69 53 LEU B C 1
ATOM 2798 O O . LEU B 1 53 ? -20.406 17.766 -3.797 1 92.69 53 LEU B O 1
ATOM 2802 N N . THR B 1 54 ? -19.234 17.891 -1.995 1 91.56 54 THR B N 1
ATOM 2803 C CA . THR B 1 54 ? -19.562 16.594 -1.432 1 91.56 54 THR B CA 1
ATOM 2804 C C . THR B 1 54 ? -19.062 16.484 0.006 1 91.56 54 THR B C 1
ATOM 2806 O O . THR B 1 54 ? -18.422 17.406 0.519 1 91.56 54 THR B O 1
ATOM 2809 N N . ASP B 1 55 ? -19.453 15.453 0.687 1 93.56 55 ASP B N 1
ATOM 2810 C CA . ASP B 1 55 ? -18.969 15.18 2.031 1 93.56 55 ASP B CA 1
ATOM 2811 C C . ASP B 1 55 ? -18.781 13.68 2.25 1 93.56 55 ASP B C 1
ATOM 2813 O O . ASP B 1 55 ? -19.312 12.867 1.491 1 93.56 55 ASP B O 1
ATOM 2817 N N . VAL B 1 56 ? -17.969 13.352 3.221 1 94.38 56 VAL B N 1
ATOM 2818 C CA . VAL B 1 56 ? -17.688 11.945 3.514 1 94.38 56 VAL B CA 1
ATOM 2819 C C . VAL B 1 56 ? -17.359 11.789 5 1 94.38 56 VAL B C 1
ATOM 2821 O O . VAL B 1 56 ? -16.75 12.664 5.605 1 94.38 56 VAL B O 1
ATOM 2824 N N . SER B 1 57 ? -17.781 10.672 5.547 1 92.62 57 SER B N 1
ATOM 2825 C CA . SER B 1 57 ? -17.453 10.375 6.938 1 92.62 57 SER B CA 1
ATOM 2826 C C . SER B 1 57 ? -15.961 10.094 7.109 1 92.62 57 SER B C 1
ATOM 2828 O O . SER B 1 57 ? -15.352 9.422 6.27 1 92.62 57 SER B O 1
ATOM 2830 N N . LEU B 1 58 ? -15.383 10.562 8.219 1 93.25 58 LEU B N 1
ATOM 2831 C CA . LEU B 1 58 ? -13.984 10.281 8.547 1 93.25 58 LEU B CA 1
ATOM 2832 C C . LEU B 1 58 ? -13.883 9.141 9.555 1 93.25 58 LEU B C 1
ATOM 2834 O O . LEU B 1 58 ? -12.797 8.836 10.055 1 93.25 58 LEU B O 1
ATOM 2838 N N . GLU B 1 59 ? -14.961 8.5 9.812 1 87.12 59 GLU B N 1
ATOM 2839 C CA . GLU B 1 59 ? -15.031 7.387 10.758 1 87.12 59 GLU B CA 1
ATOM 2840 C C . GLU B 1 59 ? -15.188 6.055 10.023 1 87.12 59 GLU B C 1
ATOM 2842 O O . GLU B 1 59 ? -15.711 6.016 8.906 1 87.12 59 GLU B O 1
ATOM 2847 N N . PRO B 1 60 ? -14.68 5.012 10.766 1 81.88 60 PRO B N 1
ATOM 2848 C CA . PRO B 1 60 ? -14.945 3.703 10.172 1 81.88 60 PRO B CA 1
ATOM 2849 C C . PRO B 1 60 ? -16.438 3.393 10.062 1 81.88 60 PRO B C 1
ATOM 2851 O O . PRO B 1 60 ? -17.219 3.838 10.898 1 81.88 60 PRO B O 1
ATOM 2854 N N . LYS B 1 61 ? -16.766 2.645 9.016 1 76.12 61 LYS B N 1
ATOM 2855 C CA . LYS B 1 61 ? -18.156 2.299 8.766 1 76.12 61 LYS B CA 1
ATOM 2856 C C . LYS B 1 61 ? -18.734 1.46 9.906 1 76.12 61 LYS B C 1
ATOM 2858 O O . LYS B 1 61 ? -19.875 1.668 10.32 1 76.12 61 LYS B O 1
ATOM 2863 N N . LEU B 1 62 ? -17.938 0.532 10.336 1 77.44 62 LEU B N 1
ATOM 2864 C CA . LEU B 1 62 ? -18.391 -0.332 11.422 1 77.44 62 LEU B CA 1
ATOM 2865 C C . LEU B 1 62 ? -17.609 -0.037 12.703 1 77.44 62 LEU B C 1
ATOM 2867 O O . LEU B 1 62 ? -16.391 -0.221 12.75 1 77.44 62 LEU B O 1
ATOM 2871 N N . MET B 1 63 ? -18.234 0.642 13.617 1 74.69 63 MET B N 1
ATOM 2872 C CA . MET B 1 63 ? -17.625 1.062 14.875 1 74.69 63 MET B CA 1
ATOM 2873 C C . MET B 1 63 ? -18.219 0.295 16.047 1 74.69 63 MET B C 1
ATOM 2875 O O . MET B 1 63 ? -19.328 -0.246 15.953 1 74.69 63 MET B O 1
ATOM 2879 N N . LYS B 1 64 ? -17.406 0.376 17.062 1 74.31 64 LYS B N 1
ATOM 2880 C CA . LYS B 1 64 ? -17.922 -0.165 18.328 1 74.31 64 LYS B CA 1
ATOM 2881 C C . LYS B 1 64 ? -19.109 0.635 18.828 1 74.31 64 LYS B C 1
ATOM 2883 O O . LYS B 1 64 ? -19.203 1.846 18.609 1 74.31 64 LYS B O 1
ATOM 2888 N N . PRO B 1 65 ? -20.016 -0.136 19.391 1 70.25 65 PRO B N 1
ATOM 2889 C CA . PRO B 1 65 ? -21.203 0.555 19.906 1 70.25 65 PRO B CA 1
ATOM 2890 C C . PRO B 1 65 ? -20.859 1.753 20.781 1 70.25 65 PRO B C 1
ATOM 2892 O O . PRO B 1 65 ? -21.531 2.791 20.703 1 70.25 65 PRO B O 1
ATOM 2895 N N . GLU B 1 66 ? -19.781 1.604 21.594 1 68.12 66 GLU B N 1
ATOM 2896 C CA . GLU B 1 66 ? -19.406 2.693 22.5 1 68.12 66 GLU B CA 1
ATOM 2897 C C . GLU B 1 66 ? -18.922 3.908 21.719 1 68.12 66 GLU B C 1
ATOM 2899 O O . GLU B 1 66 ? -19.047 5.043 22.172 1 68.12 66 GLU B O 1
ATOM 2904 N N . ALA B 1 67 ? -18.375 3.596 20.625 1 65.88 67 ALA B N 1
ATOM 2905 C CA . ALA B 1 67 ? -17.828 4.668 19.812 1 65.88 67 ALA B CA 1
ATOM 2906 C C . ALA B 1 67 ? -18.906 5.355 18.984 1 65.88 67 ALA B C 1
ATOM 2908 O O . ALA B 1 67 ? -18.719 6.469 18.5 1 65.88 67 ALA B O 1
ATOM 2909 N N . ARG B 1 68 ? -20.078 4.715 18.953 1 62.19 68 ARG B N 1
ATOM 2910 C CA . ARG B 1 68 ? -21.172 5.211 18.125 1 62.19 68 ARG B CA 1
ATOM 2911 C C . ARG B 1 68 ? -21.797 6.461 18.719 1 62.19 68 ARG B C 1
ATOM 2913 O O . ARG B 1 68 ? -22.469 7.23 18.016 1 62.19 68 ARG B O 1
ATOM 2920 N N . TYR B 1 69 ? -21.609 6.613 19.969 1 60.69 69 TYR B N 1
ATOM 2921 C CA . TYR B 1 69 ? -22.281 7.727 20.641 1 60.69 69 TYR B CA 1
ATOM 2922 C C . TYR B 1 69 ? -21.375 8.953 20.672 1 60.69 69 TYR B C 1
ATOM 2924 O O . TYR B 1 69 ? -21.781 10.023 21.141 1 60.69 69 TYR B O 1
ATOM 2932 N N . ALA B 1 70 ? -20.312 8.781 19.984 1 75.12 70 ALA B N 1
ATOM 2933 C CA . ALA B 1 70 ? -19.375 9.898 19.969 1 75.12 70 ALA B CA 1
ATOM 2934 C C . ALA B 1 70 ? -19.625 10.805 18.766 1 75.12 70 ALA B C 1
ATOM 2936 O O . ALA B 1 70 ? -20.562 10.578 18 1 75.12 70 ALA B O 1
ATOM 2937 N N . ILE B 1 71 ? -19.156 12 18.766 1 86.12 71 ILE B N 1
ATOM 2938 C CA . ILE B 1 71 ? -19.172 12.961 17.672 1 86.12 71 ILE B CA 1
ATOM 2939 C C . ILE B 1 71 ? -18.734 12.273 16.375 1 86.12 71 ILE B C 1
ATOM 2941 O O . ILE B 1 71 ? -17.766 11.508 16.359 1 86.12 71 ILE B O 1
ATOM 2945 N N . GLU B 1 72 ? -19.641 12.383 15.406 1 91 72 GLU B N 1
ATOM 2946 C CA . GLU B 1 72 ? -19.188 11.984 14.07 1 91 72 GLU B CA 1
ATOM 2947 C C . GLU B 1 72 ? -18.438 13.125 13.383 1 91 72 GLU B C 1
ATOM 2949 O O . GLU B 1 72 ? -18.969 14.234 13.266 1 91 72 GLU B O 1
ATOM 2954 N N . TYR B 1 73 ? -17.328 12.844 12.961 1 94.69 73 TYR B N 1
ATOM 2955 C CA . TYR B 1 73 ? -16.562 13.812 12.172 1 94.69 73 TYR B CA 1
ATOM 2956 C C . TYR B 1 73 ? -16.703 13.516 10.68 1 94.69 73 TYR B C 1
ATOM 2958 O O . TYR B 1 73 ? -16.531 12.375 10.25 1 94.69 73 TYR B O 1
ATOM 2966 N N . ARG B 1 74 ? -17.047 14.523 9.914 1 96.31 74 ARG B N 1
ATOM 2967 C CA . ARG B 1 74 ? -17.172 14.43 8.461 1 96.31 74 ARG B CA 1
ATOM 2968 C C . ARG B 1 74 ? -16.281 15.461 7.773 1 96.31 74 ARG B C 1
ATOM 2970 O O . ARG B 1 74 ? -16.094 16.562 8.289 1 96.31 74 ARG B O 1
ATOM 2977 N N . ALA B 1 75 ? -15.703 15.094 6.723 1 97.44 75 ALA B N 1
ATOM 2978 C CA . ALA B 1 75 ? -15.07 16.062 5.832 1 97.44 75 ALA B CA 1
ATOM 2979 C C . ALA B 1 75 ? -16.062 16.594 4.801 1 97.44 75 ALA B C 1
ATOM 2981 O O . ALA B 1 75 ? -16.812 15.82 4.191 1 97.44 75 ALA B O 1
ATOM 2982 N N . VAL B 1 76 ? -16.094 17.859 4.648 1 97.69 76 VAL B N 1
ATOM 2983 C CA . VAL B 1 76 ? -16.891 18.5 3.604 1 97.69 76 VAL B CA 1
ATOM 2984 C C . VAL B 1 76 ? -15.977 19.297 2.676 1 97.69 76 VAL B C 1
ATOM 2986 O O . VAL B 1 76 ? -15.125 20.062 3.139 1 97.69 76 VAL B O 1
ATOM 2989 N N . TYR B 1 77 ? -16.172 19.062 1.409 1 96.88 77 TYR B N 1
ATOM 2990 C CA . TYR B 1 77 ? -15.273 19.672 0.43 1 96.88 77 TYR B CA 1
ATOM 2991 C C . TYR B 1 77 ? -15.953 20.844 -0.28 1 96.88 77 TYR B C 1
ATOM 2993 O O . TYR B 1 77 ? -17.125 20.766 -0.64 1 96.88 77 TYR B O 1
ATOM 3001 N N . VAL B 1 78 ? -15.164 21.906 -0.453 1 96.56 78 VAL B N 1
ATOM 3002 C CA . VAL B 1 78 ? -15.68 23.109 -1.091 1 96.56 78 VAL B CA 1
ATOM 3003 C C . VAL B 1 78 ? -14.664 23.641 -2.098 1 96.56 78 VAL B C 1
ATOM 3005 O O . VAL B 1 78 ? -13.508 23.219 -2.1 1 96.56 78 VAL B O 1
ATOM 3008 N N . GLU B 1 79 ? -15.172 24.547 -2.951 1 96.81 79 GLU B N 1
ATOM 3009 C CA . GLU B 1 79 ? -14.227 25.281 -3.803 1 96.81 79 GLU B CA 1
ATOM 3010 C C . GLU B 1 79 ? -13.359 26.219 -2.98 1 96.81 79 GLU B C 1
ATOM 3012 O O . GLU B 1 79 ? -13.773 26.688 -1.923 1 96.81 79 GLU B O 1
ATOM 3017 N N . ASP B 1 80 ? -12.133 26.516 -3.488 1 95.19 80 ASP B N 1
ATOM 3018 C CA . ASP B 1 80 ? -11.211 27.406 -2.785 1 95.19 80 ASP B CA 1
ATOM 3019 C C . ASP B 1 80 ? -11.867 28.75 -2.484 1 95.19 80 ASP B C 1
ATOM 3021 O O . ASP B 1 80 ? -11.719 29.297 -1.384 1 95.19 80 ASP B O 1
ATOM 3025 N N . ALA B 1 81 ? -12.617 29.25 -3.467 1 95 81 ALA B N 1
ATOM 3026 C CA . ALA B 1 81 ? -13.273 30.547 -3.312 1 95 81 ALA B CA 1
ATOM 3027 C C . ALA B 1 81 ? -14.328 30.5 -2.211 1 95 81 ALA B C 1
ATOM 3029 O O . ALA B 1 81 ? -14.531 31.469 -1.488 1 95 81 ALA B O 1
ATOM 3030 N N . ASP B 1 82 ? -14.977 29.375 -2.072 1 94.38 82 ASP B N 1
ATOM 3031 C CA . ASP B 1 82 ? -16.016 29.219 -1.064 1 94.38 82 ASP B CA 1
ATOM 3032 C C . ASP B 1 82 ? -15.422 29.156 0.339 1 94.38 82 ASP B C 1
ATOM 3034 O O . ASP B 1 82 ? -16.016 29.656 1.296 1 94.38 82 ASP B O 1
ATOM 3038 N N . LEU B 1 83 ? -14.312 28.5 0.496 1 93.88 83 LEU B N 1
ATOM 3039 C CA . LEU B 1 83 ? -13.625 28.484 1.784 1 93.88 83 LEU B CA 1
ATOM 3040 C C . LEU B 1 83 ? -13.234 29.906 2.201 1 93.88 83 LEU B C 1
ATOM 3042 O O . LEU B 1 83 ? -13.438 30.297 3.354 1 93.88 83 LEU B O 1
ATOM 3046 N N . ALA B 1 84 ? -12.672 30.656 1.283 1 91.5 84 ALA B N 1
ATOM 3047 C CA . ALA B 1 84 ? -12.289 32.031 1.548 1 91.5 84 ALA B CA 1
ATOM 3048 C C . ALA B 1 84 ? -13.5 32.875 1.971 1 91.5 84 ALA B C 1
ATOM 3050 O O . ALA B 1 84 ? -13.406 33.719 2.877 1 91.5 84 ALA B O 1
ATOM 3051 N N . ALA B 1 85 ? -14.578 32.625 1.356 1 91.69 85 ALA B N 1
ATOM 3052 C CA . ALA B 1 85 ? -15.805 33.375 1.638 1 91.69 85 ALA B CA 1
ATOM 3053 C C . ALA B 1 85 ? -16.297 33.094 3.055 1 91.69 85 ALA B C 1
ATOM 3055 O O . ALA B 1 85 ? -16.875 33.969 3.699 1 91.69 85 ALA B O 1
ATOM 3056 N N . LEU B 1 86 ? -16.078 31.891 3.492 1 88.81 86 LEU B N 1
ATOM 3057 C CA . LEU B 1 86 ? -16.5 31.531 4.844 1 88.81 86 LEU B CA 1
ATOM 3058 C C . LEU B 1 86 ? -15.812 32.406 5.879 1 88.81 86 LEU B C 1
ATOM 3060 O O . LEU B 1 86 ? -16.391 32.688 6.934 1 88.81 86 LEU B O 1
ATOM 3064 N N . THR B 1 87 ? -14.578 32.781 5.707 1 85.5 87 THR B N 1
ATOM 3065 C CA . THR B 1 87 ? -13.836 33.594 6.676 1 85.5 87 THR B CA 1
ATOM 3066 C C . THR B 1 87 ? -14.242 35.062 6.594 1 85.5 87 THR B C 1
ATOM 3068 O O . THR B 1 87 ? -13.969 35.844 7.512 1 85.5 87 THR B O 1
ATOM 3071 N N . GLN B 1 88 ? -14.789 35.406 5.48 1 82.56 88 GLN B N 1
ATOM 3072 C CA . GLN B 1 88 ? -15.156 36.812 5.277 1 82.56 88 GLN B CA 1
ATOM 3073 C C . GLN B 1 88 ? -16.547 37.094 5.836 1 82.56 88 GLN B C 1
ATOM 3075 O O . GLN B 1 88 ? -16.891 38.25 6.09 1 82.56 88 GLN B O 1
ATOM 3080 N N . GLU B 1 89 ? -17.25 35.969 5.859 1 71.81 89 GLU B N 1
ATOM 3081 C CA . GLU B 1 89 ? -18.594 36.156 6.395 1 71.81 89 GLU B CA 1
ATOM 3082 C C . GLU B 1 89 ? -18.547 36.531 7.875 1 71.81 89 GLU B C 1
ATOM 3084 O O . GLU B 1 89 ? -18.031 35.75 8.695 1 71.81 89 GLU B O 1
ATOM 3089 N N . LEU B 1 90 ? -18.859 37.812 8.164 1 59.41 90 LEU B N 1
ATOM 3090 C CA . LEU B 1 90 ? -18.828 38.344 9.516 1 59.41 90 LEU B CA 1
ATOM 3091 C C . LEU B 1 90 ? -19.609 37.469 10.484 1 59.41 90 LEU B C 1
ATOM 3093 O O . LEU B 1 90 ? -20.766 37.156 10.227 1 59.41 90 LEU B O 1
ATOM 3097 N N . GLY B 1 91 ? -19.031 37.031 11.617 1 64.31 91 GLY B N 1
ATOM 3098 C CA . GLY B 1 91 ? -19.688 36.312 12.688 1 64.31 91 GLY B CA 1
ATOM 3099 C C . GLY B 1 91 ? -19.766 34.812 12.422 1 64.31 91 GLY B C 1
ATOM 3100 O O . GLY B 1 91 ? -20.188 34.062 13.289 1 64.31 91 GLY B O 1
ATOM 3101 N N . ALA B 1 92 ? -19.297 34.438 11.219 1 68.06 92 ALA B N 1
ATOM 3102 C CA . ALA B 1 92 ? -19.469 33.031 10.852 1 68.06 92 ALA B CA 1
ATOM 3103 C C . ALA B 1 92 ? -18.453 32.156 11.57 1 68.06 92 ALA B C 1
ATOM 3105 O O . ALA B 1 92 ? -18.75 31.016 11.906 1 68.06 92 ALA B O 1
ATOM 3106 N N . LEU B 1 93 ? -17.391 32.875 11.922 1 79.56 93 LEU B N 1
ATOM 3107 C CA . LEU B 1 93 ? -16.359 32.062 12.57 1 79.56 93 LEU B CA 1
ATOM 3108 C C . LEU B 1 93 ? -15.836 32.781 13.812 1 79.56 93 LEU B C 1
ATOM 3110 O O . LEU B 1 93 ? -15.906 34.031 13.906 1 79.56 93 LEU B O 1
ATOM 3114 N N . PRO B 1 94 ? -15.5 32.062 14.797 1 82.44 94 PRO B N 1
ATOM 3115 C CA . PRO B 1 94 ? -14.922 32.656 15.992 1 82.44 94 PRO B CA 1
ATOM 3116 C C . PRO B 1 94 ? -13.672 33.5 15.688 1 82.44 94 PRO B C 1
ATOM 3118 O O . PRO B 1 94 ? -13.047 33.312 14.641 1 82.44 94 PRO B O 1
ATOM 3121 N N . GLU B 1 95 ? -13.406 34.375 16.656 1 82.44 95 GLU B N 1
ATOM 3122 C CA . GLU B 1 95 ? -12.211 35.219 16.531 1 82.44 95 GLU B CA 1
ATOM 3123 C C . GLU B 1 95 ? -10.953 34.344 16.438 1 82.44 95 GLU B C 1
ATOM 3125 O O . GLU B 1 95 ? -10.805 33.375 17.172 1 82.44 95 GLU B O 1
ATOM 3130 N N . GLY B 1 96 ? -10.164 34.656 15.391 1 85.69 96 GLY B N 1
ATOM 3131 C CA . GLY B 1 96 ? -8.898 33.969 15.258 1 85.69 96 GLY B CA 1
ATOM 3132 C C . GLY B 1 96 ? -8.938 32.844 14.25 1 85.69 96 GLY B C 1
ATOM 3133 O O . GLY B 1 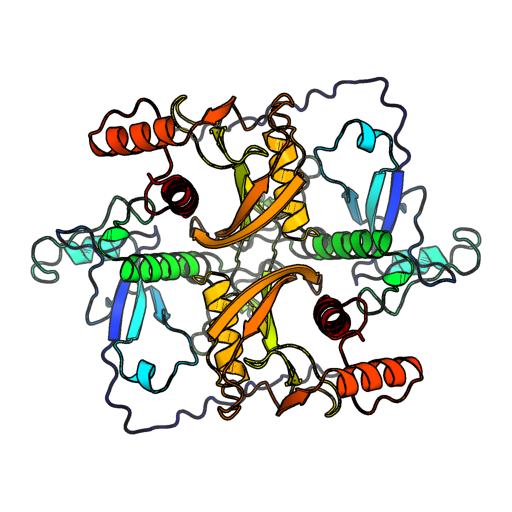96 ? -7.895 32.312 13.867 1 85.69 96 GLY B O 1
ATOM 3134 N N . CYS B 1 97 ? -10.133 32.5 13.883 1 90.62 97 CYS B N 1
ATOM 3135 C CA . CYS B 1 97 ? -10.258 31.453 12.867 1 90.62 97 CYS B CA 1
ATOM 3136 C C . CYS B 1 97 ? -9.867 31.969 11.492 1 90.62 97 CYS B C 1
ATOM 3138 O O . CYS B 1 97 ? -10.281 33.062 11.102 1 90.62 97 CYS B O 1
ATOM 3140 N N . GLU B 1 98 ? -9.023 31.234 10.789 1 91.94 98 GLU B N 1
ATOM 3141 C CA . GLU B 1 98 ? -8.562 31.641 9.461 1 91.94 98 GLU B CA 1
ATOM 3142 C C . GLU B 1 98 ? -8.344 30.422 8.562 1 91.94 98 GLU B C 1
ATOM 3144 O O . GLU B 1 98 ? -8.375 29.281 9.023 1 91.94 98 GLU B O 1
ATOM 3149 N N . VAL B 1 99 ? -8.203 30.703 7.359 1 92.5 99 VAL B N 1
ATOM 3150 C CA . VAL B 1 99 ? -7.773 29.656 6.43 1 92.5 99 VAL B CA 1
ATOM 3151 C C . VAL B 1 99 ? -6.293 29.359 6.637 1 92.5 99 VAL B C 1
ATOM 3153 O O . VAL B 1 99 ? -5.465 30.266 6.656 1 92.5 99 VAL B O 1
ATOM 3156 N N . SER B 1 100 ? -6.047 28.078 6.809 1 88.69 100 SER B N 1
ATOM 3157 C CA . SER B 1 100 ? -4.648 27.703 7 1 88.69 100 SER B CA 1
ATOM 3158 C C . SER B 1 100 ? -3.863 27.828 5.699 1 88.69 100 SER B C 1
ATOM 3160 O O . SER B 1 100 ? -4.27 27.297 4.664 1 88.69 100 SER B O 1
ATOM 3162 N N . THR B 1 101 ? -2.777 28.5 5.746 1 74.19 101 THR B N 1
ATOM 3163 C CA . THR B 1 101 ? -1.893 28.609 4.594 1 74.19 101 THR B CA 1
ATOM 3164 C C . THR B 1 101 ? -0.749 27.609 4.684 1 74.19 101 THR B C 1
ATOM 3166 O O . THR B 1 101 ? -0.046 27.359 3.701 1 74.19 101 THR B O 1
ATOM 3169 N N . ALA B 1 102 ? -0.534 27.016 5.805 1 77.62 102 ALA B N 1
ATOM 3170 C CA . ALA B 1 102 ? 0.601 26.125 6.031 1 77.62 102 ALA B CA 1
ATOM 3171 C C . ALA B 1 102 ? 0.305 24.719 5.512 1 77.62 102 ALA B C 1
ATOM 3173 O O . ALA B 1 102 ? 1.195 24.047 4.988 1 77.62 102 ALA B O 1
ATOM 3174 N N . GLY B 1 103 ? -0.947 24.344 5.555 1 86.38 103 GLY B N 1
ATOM 3175 C CA . GLY B 1 103 ? -1.336 23.031 5.047 1 86.38 103 GLY B CA 1
ATOM 3176 C C . GLY B 1 103 ? -0.949 21.891 5.969 1 86.38 103 GLY B C 1
ATOM 3177 O O . GLY B 1 103 ? -0.632 22.109 7.141 1 86.38 103 GLY B O 1
ATOM 3178 N N . PHE B 1 104 ? -1.048 20.672 5.512 1 92.12 104 PHE B N 1
ATOM 3179 C CA . PHE B 1 104 ? -0.849 19.453 6.293 1 92.12 104 PHE B CA 1
ATOM 3180 C C . PHE B 1 104 ? 0.613 19.297 6.699 1 92.12 104 PHE B C 1
ATOM 3182 O O . PHE B 1 104 ? 0.913 18.797 7.785 1 92.12 104 PHE B O 1
ATOM 3189 N N . TRP B 1 105 ? 1.505 19.781 5.941 1 89.31 105 TRP B N 1
ATOM 3190 C CA . TRP B 1 105 ? 2.939 19.625 6.152 1 89.31 105 TRP B CA 1
ATOM 3191 C C . TRP B 1 105 ? 3.359 20.203 7.5 1 89.31 105 TRP B C 1
ATOM 3193 O O . TRP B 1 105 ? 4.234 19.656 8.172 1 89.31 105 TRP B O 1
ATOM 3203 N N . PHE B 1 106 ? 2.723 21.281 7.875 1 89.31 106 PHE B N 1
ATOM 3204 C CA . PHE B 1 106 ? 3.166 22.016 9.047 1 89.31 106 PHE B CA 1
ATOM 3205 C C . PHE B 1 106 ? 2.133 21.938 10.164 1 89.31 106 PHE B C 1
ATOM 3207 O O . PHE B 1 106 ? 2.152 22.75 11.094 1 89.31 106 PHE B O 1
ATOM 3214 N N . TYR B 1 107 ? 1.215 21.031 10.023 1 93.75 107 TYR B N 1
ATOM 3215 C CA . TYR B 1 107 ? 0.181 20.906 11.039 1 93.75 107 TYR B CA 1
ATOM 3216 C C . TYR B 1 107 ? 0.792 20.578 12.398 1 93.75 107 TYR B C 1
ATOM 3218 O O . TYR B 1 107 ? 1.7 19.75 12.5 1 93.75 107 TYR B O 1
ATOM 3226 N N . PRO B 1 108 ? 0.34 21.203 13.438 1 91.62 108 PRO B N 1
ATOM 3227 C CA . PRO B 1 108 ? 0.908 20.984 14.773 1 91.62 108 PRO B CA 1
ATOM 3228 C C . PRO B 1 108 ? 0.447 19.672 15.398 1 91.62 108 PRO B C 1
ATOM 3230 O O . PRO B 1 108 ? -0.376 19.688 16.312 1 91.62 108 PRO B O 1
ATOM 3233 N N . VAL B 1 109 ? 1.064 18.656 15.109 1 92.31 109 VAL B N 1
ATOM 3234 C CA . VAL B 1 109 ? 0.643 17.312 15.484 1 92.31 109 VAL B CA 1
ATOM 3235 C C . VAL B 1 109 ? 0.726 17.156 17 1 92.31 109 VAL B C 1
ATOM 3237 O O . VAL B 1 109 ? -0.1 16.469 17.609 1 92.31 109 VAL B O 1
ATOM 3240 N N . HIS B 1 110 ? 1.673 17.75 17.641 1 91.25 110 HIS B N 1
ATOM 3241 C CA . HIS B 1 110 ? 1.833 17.609 19.094 1 91.25 110 HIS B CA 1
ATOM 3242 C C . HIS B 1 110 ? 0.651 18.203 19.828 1 91.25 110 HIS B C 1
ATOM 3244 O O . HIS B 1 110 ? 0.24 17.703 20.875 1 91.25 110 HIS B O 1
ATOM 3250 N N . ALA B 1 111 ? 0.108 19.266 19.281 1 92.56 111 ALA B N 1
ATOM 3251 C CA . ALA B 1 111 ? -1.009 19.953 19.922 1 92.56 111 ALA B CA 1
ATOM 3252 C C . ALA B 1 111 ? -2.332 19.266 19.609 1 92.56 111 ALA B C 1
ATOM 3254 O O . ALA B 1 111 ? -3.271 19.312 20.406 1 92.56 111 ALA B O 1
ATOM 3255 N N . ASP B 1 112 ? -2.385 18.609 18.547 1 95.56 112 ASP B N 1
ATOM 3256 C CA . ASP B 1 112 ? -3.656 18.047 18.109 1 95.56 112 ASP B CA 1
ATOM 3257 C C . ASP B 1 112 ? -3.438 16.797 17.25 1 95.56 112 ASP B C 1
ATOM 3259 O O . ASP B 1 112 ? -3.73 16.797 16.062 1 95.56 112 ASP B O 1
ATOM 3263 N N . PRO B 1 113 ? -3.041 15.711 17.875 1 94.69 113 PRO B N 1
ATOM 3264 C CA . PRO B 1 113 ? -2.807 14.469 17.125 1 94.69 113 PRO B CA 1
ATOM 3265 C C . PRO B 1 113 ? -4.07 13.945 16.453 1 94.69 113 PRO B C 1
ATOM 3267 O O . PRO B 1 113 ? -4.008 13.406 15.344 1 94.69 113 PRO B O 1
ATOM 3270 N N . ALA B 1 114 ? -5.211 14.055 17.078 1 94.38 114 ALA B N 1
ATOM 3271 C CA . ALA B 1 114 ? -6.465 13.594 16.5 1 94.38 114 ALA B CA 1
ATOM 3272 C C . ALA B 1 114 ? -6.832 14.414 15.266 1 94.38 114 ALA B C 1
ATOM 3274 O O . ALA B 1 114 ? -7.312 13.867 14.266 1 94.38 114 ALA B O 1
ATOM 3275 N N . GLY B 1 115 ? -6.578 15.688 15.367 1 95.88 115 GLY B N 1
ATOM 3276 C CA . GLY B 1 115 ? -6.82 16.562 14.227 1 95.88 115 GLY B CA 1
ATOM 3277 C C . GLY B 1 115 ? -5.922 16.25 13.047 1 95.88 115 GLY B C 1
ATOM 3278 O O . GLY B 1 115 ? -6.367 16.297 11.898 1 95.88 115 GLY B O 1
ATOM 3279 N N . ARG B 1 116 ? -4.691 15.938 13.336 1 95.94 116 ARG B N 1
ATOM 3280 C CA . ARG B 1 116 ? -3.779 15.547 12.266 1 95.94 116 ARG B CA 1
ATOM 3281 C C . ARG B 1 116 ? -4.305 14.328 11.516 1 95.94 116 ARG B C 1
ATOM 3283 O O . ARG B 1 116 ? -4.273 14.289 10.281 1 95.94 116 ARG B O 1
ATOM 3290 N N . ALA B 1 117 ? -4.758 13.391 12.297 1 94.81 117 ALA B N 1
ATOM 3291 C CA . ALA B 1 117 ? -5.301 12.18 11.695 1 94.81 117 ALA B CA 1
ATOM 3292 C C . ALA B 1 117 ? -6.52 12.492 10.828 1 94.81 117 ALA B C 1
ATOM 3294 O O . ALA B 1 117 ? -6.633 11.992 9.703 1 94.81 117 ALA B O 1
ATOM 3295 N N . ARG B 1 118 ? -7.402 13.32 11.297 1 96.12 118 ARG B N 1
ATOM 3296 C CA . ARG B 1 118 ? -8.609 13.672 10.562 1 96.12 118 ARG B CA 1
ATOM 3297 C C . ARG B 1 118 ? -8.273 14.477 9.312 1 96.12 118 ARG B C 1
ATOM 3299 O O . ARG B 1 118 ? -8.828 14.219 8.234 1 96.12 118 ARG B O 1
ATOM 3306 N N . TYR B 1 119 ? -7.422 15.492 9.461 1 96.62 119 TYR B N 1
ATOM 3307 C CA . TYR B 1 119 ? -7 16.297 8.328 1 96.62 119 TYR B CA 1
ATOM 3308 C C . TYR B 1 119 ? -6.34 15.438 7.258 1 96.62 119 TYR B C 1
ATOM 3310 O O . TYR B 1 119 ? -6.664 15.547 6.074 1 96.62 119 TYR B O 1
ATOM 3318 N N . GLY B 1 120 ? -5.469 14.539 7.699 1 96.06 120 GLY B N 1
ATOM 3319 C CA . GLY B 1 120 ? -4.816 13.625 6.773 1 96.06 120 GLY B CA 1
ATOM 3320 C C . GLY B 1 120 ? -5.793 12.727 6.039 1 96.06 120 GLY B C 1
ATOM 3321 O O . GLY B 1 120 ? -5.68 12.547 4.824 1 96.06 120 GLY B O 1
ATOM 3322 N N . ALA B 1 121 ? -6.707 12.188 6.75 1 95.88 121 ALA B N 1
ATOM 3323 C CA . ALA B 1 121 ? -7.719 11.328 6.141 1 95.88 121 ALA B CA 1
ATOM 3324 C C . ALA B 1 121 ? -8.562 12.109 5.129 1 95.88 121 ALA B C 1
ATOM 3326 O O . ALA B 1 121 ? -8.859 11.602 4.043 1 95.88 121 ALA B O 1
ATOM 3327 N N . ALA B 1 122 ? -8.961 13.305 5.484 1 96.94 122 ALA B N 1
ATOM 3328 C CA . ALA B 1 122 ? -9.75 14.148 4.59 1 96.94 122 ALA B CA 1
ATOM 3329 C C . ALA B 1 122 ? -8.992 14.422 3.293 1 96.94 122 ALA B C 1
ATOM 3331 O O . ALA B 1 122 ? -9.57 14.336 2.205 1 96.94 122 ALA B O 1
ATOM 3332 N N . LEU B 1 123 ? -7.75 14.734 3.453 1 96.19 123 LEU B N 1
ATOM 3333 C CA . LEU B 1 123 ? -6.938 15.023 2.277 1 96.19 123 LEU B CA 1
ATOM 3334 C C . LEU B 1 123 ? -6.762 13.773 1.419 1 96.19 123 LEU B C 1
ATOM 3336 O O . LEU B 1 123 ? -6.797 13.852 0.188 1 96.19 123 LEU B O 1
ATOM 3340 N N . ALA B 1 124 ? -6.562 12.68 2.064 1 95.38 124 ALA B N 1
ATOM 3341 C CA . ALA B 1 124 ? -6.383 11.422 1.343 1 95.38 124 ALA B CA 1
ATOM 3342 C C . ALA B 1 124 ? -7.625 11.078 0.523 1 95.38 124 ALA B C 1
ATOM 3344 O O . ALA B 1 124 ? -7.516 10.523 -0.572 1 95.38 124 ALA B O 1
ATOM 3345 N N . LYS B 1 125 ? -8.75 11.375 1.009 1 95.56 125 LYS B N 1
ATOM 3346 C CA . LYS B 1 125 ? -10.008 11.07 0.333 1 95.56 125 LYS B CA 1
ATOM 3347 C C . LYS B 1 125 ? -10.336 12.117 -0.726 1 95.56 125 LYS B C 1
ATOM 3349 O O . LYS B 1 125 ? -11.125 11.867 -1.636 1 95.56 125 LYS B O 1
ATOM 3354 N N . ARG B 1 126 ? -9.766 13.258 -0.581 1 95.5 126 ARG B N 1
ATOM 3355 C CA . ARG B 1 126 ? -10.102 14.422 -1.394 1 95.5 126 ARG B CA 1
ATOM 3356 C C . ARG B 1 126 ? -9.82 14.164 -2.869 1 95.5 126 ARG B C 1
ATOM 3358 O O . ARG B 1 126 ? -10.688 14.383 -3.721 1 95.5 126 ARG B O 1
ATOM 3365 N N . ASP B 1 127 ? -8.625 13.711 -3.115 1 92.25 127 ASP B N 1
ATOM 3366 C CA . ASP B 1 127 ? -8.203 13.531 -4.5 1 92.25 127 ASP B CA 1
ATOM 3367 C C . ASP B 1 127 ? -9.148 12.602 -5.25 1 92.25 127 ASP B C 1
ATOM 3369 O O . ASP B 1 127 ? -9.578 12.906 -6.363 1 92.25 127 ASP B O 1
ATOM 3373 N N . TYR B 1 128 ? -9.492 11.555 -4.609 1 93.94 128 TYR B N 1
ATOM 3374 C CA . TYR B 1 128 ? -10.398 10.578 -5.195 1 93.94 128 TYR B CA 1
ATOM 3375 C C . TYR B 1 128 ? -11.781 11.18 -5.418 1 93.94 128 TYR B C 1
ATOM 3377 O O . TYR B 1 128 ? -12.344 11.078 -6.516 1 93.94 128 TYR B O 1
ATOM 3385 N N . LEU B 1 129 ? -12.281 11.828 -4.477 1 94.88 129 LEU B N 1
ATOM 3386 C CA . LEU B 1 129 ? -13.672 12.273 -4.5 1 94.88 129 LEU B CA 1
ATOM 3387 C C . LEU B 1 129 ? -13.836 13.484 -5.414 1 94.88 129 LEU B C 1
ATOM 3389 O O . LEU B 1 129 ? -14.891 13.664 -6.023 1 94.88 129 LEU B O 1
ATOM 3393 N N . ILE B 1 130 ? -12.781 14.242 -5.523 1 94.31 130 ILE B N 1
ATOM 3394 C CA . ILE B 1 130 ? -12.938 15.523 -6.195 1 94.31 130 ILE B CA 1
ATOM 3395 C C . ILE B 1 130 ? -12.289 15.469 -7.574 1 94.31 130 ILE B C 1
ATOM 3397 O O . ILE B 1 130 ? -12.805 16.047 -8.531 1 94.31 130 ILE B O 1
ATOM 3401 N N . GLU B 1 131 ? -11.203 14.766 -7.719 1 93.69 131 GLU B N 1
ATOM 3402 C CA . GLU B 1 131 ? -10.383 14.992 -8.906 1 93.69 131 GLU B CA 1
ATOM 3403 C C . GLU B 1 131 ? -10.375 13.766 -9.812 1 93.69 131 GLU B C 1
ATOM 3405 O O . GLU B 1 131 ? -10.312 13.891 -11.039 1 93.69 131 GLU B O 1
ATOM 3410 N N . MET B 1 132 ? -10.43 12.562 -9.352 1 94.75 132 MET B N 1
ATOM 3411 C CA . MET B 1 132 ? -10.25 11.344 -10.141 1 94.75 132 MET B CA 1
ATOM 3412 C C . MET B 1 132 ? -11.578 10.844 -10.688 1 94.75 132 MET B C 1
ATOM 3414 O O . MET B 1 132 ? -12.062 9.781 -10.305 1 94.75 132 MET B O 1
ATOM 3418 N N . ALA B 1 133 ? -12.016 11.406 -11.75 1 96.62 133 ALA B N 1
ATOM 3419 C CA . ALA B 1 133 ? -13.414 11.266 -12.164 1 96.62 133 ALA B CA 1
ATOM 3420 C C . ALA B 1 133 ? -13.531 10.344 -13.375 1 96.62 133 ALA B C 1
ATOM 3422 O O . ALA B 1 133 ? -14.586 10.281 -14.016 1 96.62 133 ALA B O 1
ATOM 3423 N N . TYR B 1 134 ? -12.477 9.625 -13.688 1 97.94 134 TYR B N 1
ATOM 3424 C CA . TYR B 1 134 ? -12.547 8.836 -14.914 1 97.94 134 TYR B CA 1
ATOM 3425 C C . TYR B 1 134 ? -11.984 7.434 -14.688 1 97.94 134 TYR B C 1
ATOM 3427 O O . TYR B 1 134 ? -11.117 7.238 -13.828 1 97.94 134 TYR B O 1
ATOM 3435 N N . SER B 1 135 ? -12.523 6.504 -15.477 1 97.75 135 SER B N 1
ATOM 3436 C CA . SER B 1 135 ? -12.016 5.137 -15.477 1 97.75 135 SER B CA 1
ATOM 3437 C C . SER B 1 135 ? -10.641 5.055 -16.141 1 97.75 135 SER B C 1
ATOM 3439 O O . SER B 1 135 ? -10.461 5.531 -17.266 1 97.75 135 SER B O 1
ATOM 3441 N N . ALA B 1 136 ? -9.711 4.395 -15.492 1 96.38 136 ALA B N 1
ATOM 3442 C CA . ALA B 1 136 ? -8.383 4.188 -16.062 1 96.38 136 ALA B CA 1
ATOM 3443 C C . ALA B 1 136 ? -8.438 3.174 -17.203 1 96.38 136 ALA B C 1
ATOM 3445 O O . ALA B 1 136 ? -7.5 3.084 -18 1 96.38 136 ALA B O 1
ATOM 3446 N N . TYR B 1 137 ? -9.453 2.379 -17.281 1 96 137 TYR B N 1
ATOM 3447 C CA . TYR B 1 137 ? -9.555 1.294 -18.25 1 96 137 TYR B CA 1
ATOM 3448 C C . TYR B 1 137 ? -10.219 1.773 -19.547 1 96 137 TYR B C 1
ATOM 3450 O O . TYR B 1 137 ? -9.828 1.361 -20.64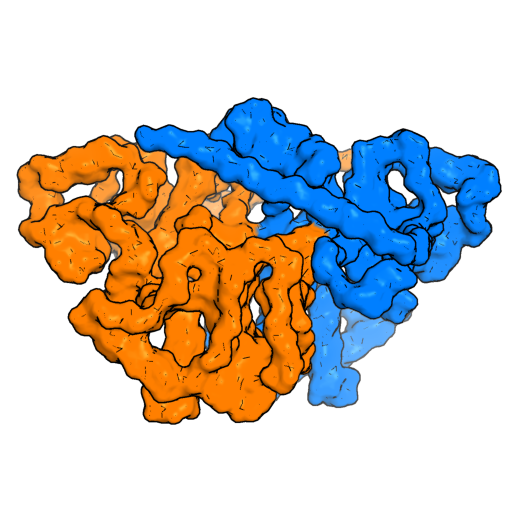1 1 96 137 TYR B O 1
ATOM 3458 N N . THR B 1 138 ? -11.203 2.703 -19.422 1 97.25 138 THR B N 1
ATOM 3459 C CA . THR B 1 138 ? -12.016 3.016 -20.578 1 97.25 138 THR B CA 1
ATOM 3460 C C . THR B 1 138 ? -11.992 4.516 -20.875 1 97.25 138 THR B C 1
ATOM 3462 O O . THR B 1 138 ? -12.398 4.949 -21.953 1 97.25 138 THR B O 1
ATOM 3465 N N . GLY B 1 139 ? -11.617 5.297 -19.875 1 97.5 139 GLY B N 1
ATOM 3466 C CA . GLY B 1 139 ? -11.68 6.742 -20.031 1 97.5 139 GLY B CA 1
ATOM 3467 C C . GLY B 1 139 ? -13.062 7.309 -19.797 1 97.5 139 GLY B C 1
ATOM 3468 O O . GLY B 1 139 ? -13.266 8.523 -19.891 1 97.5 139 GLY B O 1
ATOM 3469 N N . GLU B 1 140 ? -13.93 6.449 -19.438 1 97.81 140 GLU B N 1
ATOM 3470 C CA . GLU B 1 140 ? -15.297 6.883 -19.172 1 97.81 140 GLU B CA 1
ATOM 3471 C C . GLU B 1 140 ? -15.367 7.699 -17.891 1 97.81 140 GLU B C 1
ATOM 3473 O O . GLU B 1 140 ? -14.688 7.387 -16.906 1 97.81 140 GLU B O 1
ATOM 3478 N N . SER B 1 141 ? -16.234 8.727 -17.953 1 97.88 141 SER B N 1
ATOM 3479 C CA . SER B 1 141 ? -16.5 9.469 -16.734 1 97.88 141 SER B CA 1
ATOM 3480 C C . SER B 1 141 ? -17.125 8.57 -15.664 1 97.88 141 SER B C 1
ATOM 3482 O O . SER B 1 141 ? -17.969 7.738 -15.969 1 97.88 141 SER B O 1
ATOM 3484 N N . ALA B 1 142 ? -16.719 8.758 -14.43 1 97.88 142 ALA B N 1
ATOM 3485 C CA . ALA B 1 142 ? -17.203 7.984 -13.297 1 97.88 142 ALA B CA 1
ATOM 3486 C C . ALA B 1 142 ? -17.594 8.891 -12.133 1 97.88 142 ALA B C 1
ATOM 3488 O O . ALA B 1 142 ? -16.812 9.102 -11.211 1 97.88 142 ALA B O 1
ATOM 3489 N N . PRO B 1 143 ? -18.781 9.383 -12.125 1 95.81 143 PRO B N 1
ATOM 3490 C CA . PRO B 1 143 ? -19.219 10.219 -11 1 95.81 143 PRO B CA 1
ATOM 3491 C C . PRO B 1 143 ? -19.391 9.422 -9.703 1 95.81 143 PRO B C 1
ATOM 3493 O O . PRO B 1 143 ? -19.516 8.195 -9.75 1 95.81 143 PRO B O 1
ATOM 3496 N N . VAL B 1 144 ? -19.344 10.094 -8.617 1 93.94 144 VAL B N 1
ATOM 3497 C CA . VAL B 1 144 ? -19.562 9.453 -7.328 1 93.94 144 VAL B CA 1
ATOM 3498 C C . VAL B 1 144 ? -21.031 9.062 -7.195 1 93.94 144 VAL B C 1
ATOM 3500 O O . VAL B 1 144 ? -21.922 9.906 -7.363 1 93.94 144 VAL B O 1
ATOM 3503 N N . ASP B 1 145 ? -21.234 7.832 -6.914 1 91.62 145 ASP B N 1
ATOM 3504 C CA . ASP B 1 145 ? -22.578 7.379 -6.578 1 91.62 145 ASP B CA 1
ATOM 3505 C C . ASP B 1 145 ? -22.984 7.848 -5.184 1 91.62 145 ASP B C 1
ATOM 3507 O O . ASP B 1 145 ? -22.312 7.52 -4.195 1 91.62 145 ASP B O 1
ATOM 3511 N N . PRO B 1 146 ? -24.016 8.57 -5.031 1 84.06 146 PRO B N 1
ATOM 3512 C CA . PRO B 1 146 ? -24.391 9.148 -3.734 1 84.06 146 PRO B CA 1
ATOM 3513 C C . PRO B 1 146 ? -24.766 8.086 -2.703 1 84.06 146 PRO B C 1
ATOM 3515 O O . PRO B 1 146 ? -24.672 8.328 -1.497 1 84.06 146 PRO B O 1
ATOM 3518 N N . HIS B 1 147 ? -25.172 6.914 -3.111 1 84 147 HIS B N 1
ATOM 3519 C CA . HIS B 1 147 ? -25.625 5.871 -2.193 1 84 147 HIS B CA 1
ATOM 3520 C C . HIS B 1 147 ? -24.469 4.977 -1.775 1 84 147 HIS B C 1
ATOM 3522 O O . HIS B 1 147 ? -24.344 4.605 -0.604 1 84 147 HIS B O 1
ATOM 3528 N N . LYS B 1 148 ? -23.562 4.785 -2.707 1 82.31 148 LYS B N 1
ATOM 3529 C CA . LYS B 1 148 ? -22.5 3.834 -2.445 1 82.31 148 LYS B CA 1
ATOM 3530 C C . LYS B 1 148 ? -21.219 4.551 -2.01 1 82.31 148 LYS B C 1
ATOM 3532 O O . LYS B 1 148 ? -20.344 3.943 -1.398 1 82.31 148 LYS B O 1
ATOM 3537 N N . GLY B 1 149 ? -21.109 5.785 -2.338 1 86.25 149 GLY B N 1
ATOM 3538 C CA . GLY B 1 149 ? -19.922 6.547 -1.993 1 86.25 149 GLY B CA 1
ATOM 3539 C C . GLY B 1 149 ? -18.703 6.168 -2.826 1 86.25 149 GLY B C 1
ATOM 3540 O O . GLY B 1 149 ? -17.578 6.426 -2.428 1 86.25 149 GLY B O 1
ATOM 3541 N N . ILE B 1 150 ? -18.969 5.398 -3.906 1 92.12 150 ILE B N 1
ATOM 3542 C CA . ILE B 1 150 ? -17.906 4.996 -4.824 1 92.12 150 ILE B CA 1
ATOM 3543 C C . ILE B 1 150 ? -18.203 5.539 -6.219 1 92.12 150 ILE B C 1
ATOM 3545 O O . ILE B 1 150 ? -19.344 5.895 -6.527 1 92.12 150 ILE B O 1
ATOM 3549 N N . ARG B 1 151 ? -17.203 5.637 -7.016 1 95.94 151 ARG B N 1
ATOM 3550 C CA . ARG B 1 151 ? -17.375 6.109 -8.391 1 95.94 151 ARG B CA 1
ATOM 3551 C C . ARG B 1 151 ? -17.828 4.98 -9.305 1 95.94 151 ARG B C 1
ATOM 3553 O O . ARG B 1 151 ? -17.328 3.857 -9.211 1 95.94 151 ARG B O 1
ATOM 3560 N N . LEU B 1 152 ? -18.797 5.336 -10.133 1 96.5 152 LEU B N 1
ATOM 3561 C CA . LEU B 1 152 ? -19.375 4.391 -11.078 1 96.5 152 LEU B CA 1
ATOM 3562 C C . LEU B 1 152 ? -19.469 4.996 -12.469 1 96.5 152 LEU B C 1
ATOM 3564 O O . LEU B 1 152 ? -19.938 6.125 -12.633 1 96.5 152 LEU B O 1
ATOM 3568 N N . THR B 1 153 ? -19 4.223 -13.391 1 97 153 THR B N 1
ATOM 3569 C CA . THR B 1 153 ? -19.172 4.664 -14.766 1 97 153 THR B CA 1
ATOM 3570 C C . THR B 1 153 ? -20.594 4.355 -15.258 1 97 153 THR B C 1
ATOM 3572 O O . THR B 1 153 ? -21.328 3.605 -14.609 1 97 153 THR B O 1
ATOM 3575 N N . GLY B 1 154 ? -20.938 4.953 -16.359 1 95.25 154 GLY B N 1
ATOM 3576 C CA . GLY B 1 154 ? -22.219 4.648 -16.969 1 95.25 154 GLY B CA 1
ATOM 3577 C C . GLY B 1 154 ? -22.375 3.189 -17.344 1 95.25 154 GLY B C 1
ATOM 3578 O O . GLY B 1 154 ? -23.484 2.648 -17.312 1 95.25 154 GLY B O 1
ATOM 3579 N N . SER B 1 155 ? -21.312 2.539 -17.641 1 96.38 155 SER B N 1
ATOM 3580 C CA . SER B 1 155 ? -21.312 1.142 -18.062 1 96.38 155 SER B CA 1
ATOM 3581 C C . SER B 1 155 ? -21.266 0.202 -16.859 1 96.38 155 SER B C 1
ATOM 3583 O O . SER B 1 155 ? -21.297 -1.021 -17.031 1 96.38 155 SER B O 1
ATOM 3585 N N . GLY B 1 156 ? -21.125 0.769 -15.664 1 94.81 156 GLY B N 1
ATOM 3586 C CA . GLY B 1 156 ? -21.266 -0.056 -14.469 1 94.81 156 GLY B CA 1
ATOM 3587 C C . GLY B 1 156 ? -19.938 -0.39 -13.828 1 94.81 156 GLY B C 1
ATOM 3588 O O . GLY B 1 156 ? -19.875 -1.145 -12.852 1 94.81 156 GLY B O 1
ATOM 3589 N N . GLU B 1 157 ? -18.859 0.192 -14.359 1 95.38 157 GLU B N 1
ATOM 3590 C CA . GLU B 1 157 ? -17.562 -0.033 -13.727 1 95.38 157 GLU B CA 1
ATOM 3591 C C . GLU B 1 157 ? -17.453 0.696 -12.391 1 95.38 157 GLU B C 1
ATOM 3593 O O . GLU B 1 157 ? -17.766 1.887 -12.305 1 95.38 157 GLU B O 1
ATOM 3598 N N . MET B 1 158 ? -17.062 -0.046 -11.359 1 95 158 MET B N 1
ATOM 3599 C CA . MET B 1 158 ? -16.734 0.577 -10.086 1 95 158 MET B CA 1
ATOM 3600 C C . MET B 1 158 ? -15.289 1.058 -10.07 1 95 158 MET B C 1
ATOM 3602 O O . MET B 1 158 ? -14.367 0.284 -10.352 1 95 158 MET B O 1
ATOM 3606 N N . VAL B 1 159 ? -15.133 2.344 -9.797 1 95.44 159 VAL B N 1
ATOM 3607 C CA . VAL B 1 159 ? -13.797 2.936 -9.734 1 95.44 159 VAL B CA 1
ATOM 3608 C C . VAL B 1 159 ? -13.43 3.232 -8.281 1 95.44 159 VAL B C 1
ATOM 3610 O O . VAL B 1 159 ? -14.039 4.098 -7.645 1 95.44 159 VAL B O 1
ATOM 3613 N N . PHE B 1 160 ? -12.414 2.541 -7.816 1 94.25 160 PHE B N 1
ATOM 3614 C CA . PHE B 1 160 ? -12.039 2.625 -6.41 1 94.25 160 PHE B CA 1
ATOM 3615 C C . PHE B 1 160 ? -10.906 3.629 -6.211 1 94.25 160 PHE B C 1
ATOM 3617 O O . PHE B 1 160 ? -10.211 3.982 -7.164 1 94.25 160 PHE B O 1
ATOM 3624 N N . PRO B 1 161 ? -10.773 4.078 -4.922 1 94.5 161 PRO B N 1
ATOM 3625 C CA . PRO B 1 161 ? -9.695 5.031 -4.637 1 94.5 161 PRO B CA 1
ATOM 3626 C C . PRO B 1 161 ? -8.305 4.438 -4.859 1 94.5 161 PRO B C 1
ATOM 3628 O O . PRO B 1 161 ? -8.148 3.213 -4.883 1 94.5 161 PRO B O 1
ATOM 3631 N N . ARG B 1 162 ? -7.387 5.383 -5.035 1 94.19 162 ARG B N 1
ATOM 3632 C CA . ARG B 1 162 ? -5.992 4.992 -5.234 1 94.19 162 ARG B CA 1
ATOM 3633 C C . ARG B 1 162 ? -5.148 5.316 -4.008 1 94.19 162 ARG B C 1
ATOM 3635 O O . ARG B 1 162 ? -5.301 6.383 -3.406 1 94.19 162 ARG B O 1
ATOM 3642 N N . ILE B 1 163 ? -4.375 4.383 -3.59 1 96.19 163 ILE B N 1
ATOM 3643 C CA . ILE B 1 163 ? -3.361 4.539 -2.555 1 96.19 163 ILE B CA 1
ATOM 3644 C C . ILE B 1 163 ? -1.997 4.125 -3.102 1 96.19 163 ILE B C 1
ATOM 3646 O O . ILE B 1 163 ? -1.867 3.076 -3.734 1 96.19 163 ILE B O 1
ATOM 3650 N N . GLU B 1 164 ? -1.009 4.949 -2.891 1 96.69 164 GLU B N 1
ATOM 3651 C CA . GLU B 1 164 ? 0.333 4.672 -3.395 1 96.69 164 GLU B CA 1
ATOM 3652 C C . GLU B 1 164 ? 1.268 4.242 -2.268 1 96.69 164 GLU B C 1
ATOM 3654 O O . GLU B 1 164 ? 1.744 5.082 -1.498 1 96.69 164 GLU B O 1
ATOM 3659 N N . PRO B 1 165 ? 1.527 2.934 -2.184 1 98 165 PRO B N 1
ATOM 3660 C CA . PRO B 1 165 ? 2.451 2.492 -1.136 1 98 165 PRO B CA 1
ATOM 3661 C C . PRO B 1 165 ? 3.889 2.938 -1.39 1 98 165 PRO B C 1
ATOM 3663 O O . PRO B 1 165 ? 4.371 2.867 -2.523 1 98 165 PRO B O 1
ATOM 3666 N N . ALA B 1 166 ? 4.512 3.406 -0.385 1 98.31 166 ALA B N 1
ATOM 3667 C CA . ALA B 1 166 ? 5.914 3.807 -0.374 1 98.31 166 ALA B CA 1
ATOM 3668 C C . ALA B 1 166 ? 6.633 3.26 0.858 1 98.31 166 ALA B C 1
ATOM 3670 O O . ALA B 1 166 ? 6.02 3.092 1.916 1 98.31 166 ALA B O 1
ATOM 3671 N N . VAL B 1 167 ? 7.879 2.951 0.678 1 98.69 167 VAL B N 1
ATOM 3672 C CA . VAL B 1 167 ? 8.688 2.469 1.792 1 98.69 167 VAL B CA 1
ATOM 3673 C C . VAL B 1 167 ? 9.664 3.559 2.234 1 98.69 167 VAL B C 1
ATOM 3675 O O . VAL B 1 167 ? 10.062 4.402 1.431 1 98.69 167 VAL B O 1
ATOM 3678 N N . MET B 1 168 ? 9.969 3.523 3.471 1 98.69 168 MET B N 1
ATOM 3679 C CA . MET B 1 168 ? 10.93 4.438 4.074 1 98.69 168 MET B CA 1
ATOM 3680 C C . MET B 1 168 ? 11.891 3.689 4.992 1 98.69 168 MET B C 1
ATOM 3682 O O . MET B 1 168 ? 11.469 2.811 5.75 1 98.69 168 MET B O 1
ATOM 3686 N N . ALA B 1 169 ? 13.18 4.043 4.969 1 98.81 169 ALA B N 1
ATOM 3687 C CA . ALA B 1 169 ? 14.195 3.324 5.73 1 98.81 169 ALA B CA 1
ATOM 3688 C C . ALA B 1 169 ? 14.984 4.277 6.625 1 98.81 169 ALA B C 1
ATOM 3690 O O . ALA B 1 169 ? 15.594 5.234 6.141 1 98.81 169 ALA B O 1
ATOM 3691 N N . LEU B 1 170 ? 14.914 4.074 7.859 1 98.88 170 LEU B N 1
ATOM 3692 C CA . LEU B 1 170 ? 15.977 4.574 8.727 1 98.88 170 LEU B CA 1
ATOM 3693 C C . LEU B 1 170 ? 17.188 3.652 8.672 1 98.88 170 LEU B C 1
ATOM 3695 O O . LEU B 1 170 ? 17.172 2.57 9.266 1 98.88 170 LEU B O 1
ATOM 3699 N N . ILE B 1 171 ? 18.203 4 8.016 1 98.88 171 ILE B N 1
ATOM 3700 C CA . ILE B 1 171 ? 19.391 3.178 7.828 1 98.88 171 ILE B CA 1
ATOM 3701 C C . ILE B 1 171 ? 20.312 3.324 9.039 1 98.88 171 ILE B C 1
ATOM 3703 O O . ILE B 1 171 ? 20.703 4.438 9.398 1 98.88 171 ILE B O 1
ATOM 3707 N N . MET B 1 172 ? 20.641 2.25 9.609 1 98.75 172 MET B N 1
ATOM 3708 C CA . MET B 1 172 ? 21.422 2.221 10.836 1 98.75 172 MET B CA 1
ATOM 3709 C C . MET B 1 172 ? 22.734 1.451 10.633 1 98.75 172 MET B C 1
ATOM 3711 O O . MET B 1 172 ? 22.766 0.481 9.875 1 98.75 172 MET B O 1
ATOM 3715 N N . SER B 1 173 ? 23.766 1.872 11.375 1 98.62 173 SER B N 1
ATOM 3716 C CA . SER B 1 173 ? 25 1.082 11.422 1 98.62 173 SER B CA 1
ATOM 3717 C C . SER B 1 173 ? 24.781 -0.217 12.195 1 98.62 173 SER B C 1
ATOM 3719 O O . SER B 1 173 ? 23.844 -0.331 12.984 1 98.62 173 SER B O 1
ATOM 3721 N N . GLU B 1 174 ? 25.656 -1.155 11.977 1 97.75 174 GLU B N 1
ATOM 3722 C CA . GLU B 1 174 ? 25.516 -2.467 12.602 1 97.75 174 GLU B CA 1
ATOM 3723 C C . GLU B 1 174 ? 25.484 -2.355 14.125 1 97.75 174 GLU B C 1
ATOM 3725 O O . GLU B 1 174 ? 24.766 -3.096 14.797 1 97.75 174 GLU B O 1
ATOM 3730 N N . ASP B 1 175 ? 26.234 -1.46 14.609 1 97.12 175 ASP B N 1
ATOM 3731 C CA . ASP B 1 175 ? 26.312 -1.303 16.062 1 97.12 175 ASP B CA 1
ATOM 3732 C C . ASP B 1 175 ? 25.219 -0.356 16.578 1 97.12 175 ASP B C 1
ATOM 3734 O O . ASP B 1 175 ? 25.172 -0.047 17.766 1 97.12 175 ASP B O 1
ATOM 3738 N N . ASN B 1 176 ? 24.453 0.167 15.664 1 97.56 176 ASN B N 1
ATOM 3739 C CA . ASN B 1 176 ? 23.344 1.046 15.984 1 97.56 176 ASN B CA 1
ATOM 3740 C C . ASN B 1 176 ? 23.812 2.346 16.625 1 97.56 176 ASN B C 1
ATOM 3742 O O . ASN B 1 176 ? 23.109 2.926 17.453 1 97.56 176 ASN B O 1
ATOM 3746 N N . SER B 1 177 ? 25.016 2.811 16.266 1 97.31 177 SER B N 1
ATOM 3747 C CA . SER B 1 177 ? 25.562 4.027 16.875 1 97.31 177 SER B CA 1
ATOM 3748 C C . SER B 1 177 ? 25.281 5.242 15.992 1 97.31 177 SER B C 1
ATOM 3750 O O . SER B 1 177 ? 25.391 6.383 16.453 1 97.31 177 SER B O 1
ATOM 3752 N N . ARG B 1 178 ? 25.016 5.008 14.781 1 98.25 178 ARG B N 1
ATOM 3753 C CA . ARG B 1 178 ? 24.781 6.094 13.836 1 98.25 178 ARG B CA 1
ATOM 3754 C C . ARG B 1 178 ? 23.656 5.746 12.859 1 98.25 178 ARG B C 1
ATOM 3756 O O . ARG B 1 178 ? 23.344 4.57 12.664 1 98.25 178 ARG B O 1
ATOM 3763 N N . VAL B 1 179 ? 23.078 6.75 12.281 1 98.69 179 VAL B N 1
ATOM 3764 C CA . VAL B 1 179 ? 22.094 6.578 11.219 1 98.69 179 VAL B CA 1
ATOM 3765 C C . VAL B 1 179 ? 22.516 7.371 9.984 1 98.69 179 VAL B C 1
ATOM 3767 O O . VAL B 1 179 ? 23.219 8.375 10.094 1 98.69 179 VAL B O 1
ATOM 3770 N N . LEU B 1 180 ? 22.141 6.863 8.812 1 98.69 180 LEU B N 1
ATOM 3771 C CA . LEU B 1 180 ? 22.469 7.492 7.539 1 98.69 180 LEU B CA 1
ATOM 3772 C C . LEU B 1 180 ? 21.297 8.312 7.016 1 98.69 180 LEU B C 1
ATOM 3774 O O . LEU B 1 180 ? 20.188 7.789 6.867 1 98.69 180 LEU B O 1
ATOM 3778 N N . LEU B 1 181 ? 21.469 9.609 6.824 1 98.12 181 LEU B N 1
ATOM 3779 C CA . LEU B 1 181 ? 20.469 10.492 6.207 1 98.12 181 LEU B CA 1
ATOM 3780 C C . LEU B 1 181 ? 21 11.047 4.887 1 98.12 181 LEU B C 1
ATOM 3782 O O . LEU B 1 181 ? 22.203 11.117 4.676 1 98.12 181 LEU B O 1
ATOM 3786 N N . ALA B 1 182 ? 20.078 11.383 4.051 1 96.81 182 ALA B N 1
ATOM 3787 C CA . ALA B 1 182 ? 20.469 11.789 2.709 1 96.81 182 ALA B CA 1
ATOM 3788 C C . ALA B 1 182 ? 19.938 13.18 2.373 1 96.81 182 ALA B C 1
ATOM 3790 O O . ALA B 1 182 ? 18.891 13.586 2.889 1 96.81 182 ALA B O 1
ATOM 3791 N N . ASN B 1 183 ? 20.641 13.852 1.558 1 95.75 183 ASN B N 1
ATOM 3792 C CA . ASN B 1 183 ? 20.281 15.133 0.975 1 95.75 183 ASN B CA 1
ATOM 3793 C C . ASN B 1 183 ? 19.953 15.008 -0.51 1 95.75 183 ASN B C 1
ATOM 3795 O O . ASN B 1 183 ? 20.781 14.523 -1.291 1 95.75 183 ASN B O 1
ATOM 3799 N N . ASN B 1 184 ? 18.766 15.344 -0.812 1 92.31 184 ASN B N 1
ATOM 3800 C CA . ASN B 1 184 ? 18.344 15.297 -2.209 1 92.31 184 ASN B CA 1
ATOM 3801 C C . ASN B 1 184 ? 18.953 16.438 -3.016 1 92.31 184 ASN B C 1
ATOM 3803 O O . ASN B 1 184 ? 19.062 17.562 -2.527 1 92.31 184 ASN B O 1
ATOM 3807 N N . ARG B 1 185 ? 19.219 16.234 -4.305 1 89.81 185 ARG B N 1
ATOM 3808 C CA . ARG B 1 185 ? 19.906 17.188 -5.176 1 89.81 185 ARG B CA 1
ATOM 3809 C C . ARG B 1 185 ? 19.094 18.453 -5.344 1 89.81 185 ARG B C 1
ATOM 3811 O O . ARG B 1 185 ? 19.641 19.531 -5.574 1 89.81 185 ARG B O 1
ATOM 3818 N N . LEU B 1 186 ? 17.844 18.359 -5.145 1 90.06 186 LEU B N 1
ATOM 3819 C CA . LEU B 1 186 ? 16.969 19.5 -5.387 1 90.06 186 LEU B CA 1
ATOM 3820 C C . LEU B 1 186 ? 16.781 20.312 -4.117 1 90.06 186 LEU B C 1
ATOM 3822 O O . LEU B 1 186 ? 16.141 21.375 -4.145 1 90.06 186 LEU B O 1
ATOM 3826 N N . TRP B 1 187 ? 17.359 19.875 -2.996 1 90.62 187 TRP B N 1
ATOM 3827 C CA . TRP B 1 187 ? 17.156 20.516 -1.702 1 90.62 187 TRP B CA 1
ATOM 3828 C C . TRP B 1 187 ? 18.344 21.391 -1.338 1 90.62 187 TRP B C 1
ATOM 3830 O O . TRP B 1 187 ? 19.438 21.234 -1.892 1 90.62 187 TRP B O 1
ATOM 3840 N N . PRO B 1 188 ? 18 22.328 -0.361 1 90.44 188 PRO B N 1
ATOM 3841 C CA . PRO B 1 188 ? 19.172 22.953 0.256 1 90.44 188 PRO B CA 1
ATOM 3842 C C . PRO B 1 188 ? 20.141 21.938 0.843 1 90.44 188 PRO B C 1
ATOM 3844 O O . PRO B 1 188 ? 19.734 20.875 1.313 1 90.44 188 PRO B O 1
ATOM 3847 N N . ARG B 1 189 ? 21.391 22.312 0.85 1 91.81 189 ARG B N 1
ATOM 3848 C CA . ARG B 1 189 ? 22.469 21.391 1.195 1 91.81 189 ARG B CA 1
ATOM 3849 C C . ARG B 1 189 ? 22.375 20.969 2.66 1 91.81 189 ARG B C 1
ATOM 3851 O O . ARG B 1 189 ? 22.953 19.953 3.059 1 91.81 189 ARG B O 1
ATOM 3858 N N . ASN B 1 190 ? 21.641 21.703 3.434 1 93.75 190 ASN B N 1
ATOM 3859 C CA . ASN B 1 190 ? 21.578 21.375 4.855 1 93.75 190 ASN B CA 1
ATOM 3860 C C . ASN B 1 190 ? 20.328 20.578 5.203 1 93.75 190 ASN B C 1
ATOM 3862 O O . ASN B 1 190 ? 20.062 20.312 6.375 1 93.75 190 ASN B O 1
ATOM 3866 N N . ARG B 1 191 ? 19.562 20.234 4.262 1 94.94 191 ARG B N 1
ATOM 3867 C CA . ARG B 1 191 ? 18.359 19.453 4.508 1 94.94 191 ARG B CA 1
ATOM 3868 C C . ARG B 1 191 ? 18.594 17.969 4.262 1 94.94 191 ARG B C 1
ATOM 3870 O O . ARG B 1 191 ? 19.047 17.578 3.186 1 94.94 191 ARG B O 1
ATOM 3877 N N . PHE B 1 192 ? 18.312 17.188 5.27 1 96.56 192 PHE B N 1
ATOM 3878 C CA . PHE B 1 192 ? 18.516 15.75 5.168 1 96.56 192 PHE B CA 1
ATOM 3879 C C . PHE B 1 192 ? 17.234 15.008 5.543 1 96.56 192 PHE B C 1
ATOM 3881 O O . PHE B 1 192 ? 16.453 15.484 6.371 1 96.56 192 PHE B O 1
ATOM 3888 N N . ALA B 1 193 ? 17.031 13.906 4.973 1 96.5 193 ALA B N 1
ATOM 3889 C CA . ALA B 1 193 ? 15.867 13.07 5.234 1 96.5 193 ALA B CA 1
ATOM 3890 C C . ALA B 1 193 ? 16.219 11.586 5.129 1 96.5 193 ALA B C 1
ATOM 3892 O O . ALA B 1 193 ? 17.359 11.234 4.801 1 96.5 193 ALA B O 1
ATOM 3893 N N . LEU B 1 194 ? 15.273 10.766 5.523 1 98.19 194 LEU B N 1
ATOM 3894 C CA . LEU B 1 194 ? 15.43 9.32 5.387 1 98.19 194 LEU B CA 1
ATOM 3895 C C . LEU B 1 194 ? 15.312 8.898 3.926 1 98.19 194 LEU B C 1
ATOM 3897 O O . LEU B 1 194 ? 14.805 9.656 3.096 1 98.19 194 LEU B O 1
ATOM 3901 N N . ILE B 1 195 ? 15.766 7.684 3.646 1 97.12 195 ILE B N 1
ATOM 3902 C CA . ILE B 1 195 ? 15.648 7.105 2.312 1 97.12 195 ILE B CA 1
ATOM 3903 C C . ILE B 1 195 ? 14.227 6.602 2.092 1 97.12 195 ILE B C 1
ATOM 3905 O O . ILE B 1 195 ? 13.648 5.949 2.965 1 97.12 195 ILE B O 1
ATOM 3909 N N . ALA B 1 196 ? 13.672 6.969 1.014 1 96.94 196 ALA B N 1
ATOM 3910 C CA . ALA B 1 196 ? 12.305 6.527 0.735 1 96.94 196 ALA B CA 1
ATOM 3911 C C . ALA B 1 196 ? 12.07 6.383 -0.766 1 96.94 196 ALA B C 1
ATOM 3913 O O . ALA B 1 196 ? 12.82 6.938 -1.574 1 96.94 196 ALA B O 1
ATOM 3914 N N . GLY B 1 197 ? 11.023 5.633 -1.151 1 96.06 197 GLY B N 1
ATOM 3915 C CA . GLY B 1 197 ? 10.609 5.449 -2.535 1 96.06 197 GLY B CA 1
ATOM 3916 C C . GLY B 1 197 ? 9.336 4.641 -2.678 1 96.06 197 GLY B C 1
ATOM 3917 O O . GLY B 1 197 ? 8.945 3.918 -1.758 1 96.06 197 GLY B O 1
ATOM 3918 N N . PHE B 1 198 ? 8.789 4.742 -3.842 1 96.44 198 PHE B N 1
ATOM 3919 C CA . PHE B 1 198 ? 7.539 4.043 -4.105 1 96.44 198 PHE B CA 1
ATOM 3920 C C . PHE B 1 198 ? 7.789 2.561 -4.348 1 96.44 198 PHE B C 1
ATOM 3922 O O . PHE B 1 198 ? 8.883 2.17 -4.758 1 96.44 198 PHE B O 1
ATOM 3929 N N . VAL B 1 199 ? 6.75 1.784 -4.043 1 97.06 199 VAL B N 1
ATOM 3930 C CA . VAL B 1 199 ? 6.773 0.36 -4.363 1 97.06 199 VAL B CA 1
ATOM 3931 C C . VAL B 1 199 ? 6.469 0.157 -5.844 1 97.06 199 VAL B C 1
ATOM 3933 O O . VAL B 1 199 ? 5.543 0.771 -6.383 1 97.06 199 VAL B O 1
ATOM 3936 N N . ASP B 1 200 ? 7.27 -0.656 -6.523 1 94.88 200 ASP B N 1
ATOM 3937 C CA . ASP B 1 200 ? 7.008 -0.991 -7.922 1 94.88 200 ASP B CA 1
ATOM 3938 C C . ASP B 1 200 ? 6.094 -2.211 -8.031 1 94.88 200 ASP B C 1
ATOM 3940 O O . ASP B 1 200 ? 6.133 -3.1 -7.18 1 94.88 200 ASP B O 1
ATOM 3944 N N . PRO B 1 201 ? 5.32 -2.256 -9.117 1 94.44 201 PRO B N 1
ATOM 3945 C CA . PRO B 1 201 ? 4.523 -3.467 -9.312 1 94.44 201 PRO B CA 1
ATOM 3946 C C . PRO B 1 201 ? 5.371 -4.738 -9.32 1 94.44 201 PRO B C 1
ATOM 3948 O O . PRO B 1 201 ? 6.406 -4.789 -9.992 1 94.44 201 PRO B O 1
ATOM 3951 N N . GLY B 1 202 ? 4.891 -5.707 -8.492 1 93.19 202 GLY B N 1
ATOM 3952 C CA . GLY B 1 202 ? 5.582 -6.988 -8.5 1 93.19 202 GLY B CA 1
ATOM 3953 C C . GLY B 1 202 ? 6.566 -7.141 -7.359 1 93.19 202 GLY B C 1
ATOM 3954 O O . GLY B 1 202 ? 7.152 -8.211 -7.18 1 93.19 202 GLY B O 1
ATOM 3955 N N . GLU B 1 203 ? 6.668 -6.117 -6.59 1 94.06 203 GLU B N 1
ATOM 3956 C CA . GLU B 1 203 ? 7.523 -6.164 -5.406 1 94.06 203 GLU B CA 1
ATOM 3957 C C . GLU B 1 203 ? 6.691 -6.285 -4.133 1 94.06 203 GLU B C 1
ATOM 3959 O O . GLU B 1 203 ? 5.578 -5.758 -4.055 1 94.06 203 GLU B O 1
ATOM 3964 N N . ASN B 1 204 ? 7.27 -7.066 -3.244 1 96.75 204 ASN B N 1
ATOM 3965 C CA . ASN B 1 204 ? 6.758 -6.883 -1.891 1 96.75 204 ASN B CA 1
ATOM 3966 C C . ASN B 1 204 ? 7.488 -5.758 -1.165 1 96.75 204 ASN B C 1
ATOM 3968 O O . ASN B 1 204 ? 8.375 -5.117 -1.735 1 96.75 204 ASN B O 1
ATOM 3972 N N . LEU B 1 205 ? 7.125 -5.465 0.039 1 98.62 205 LEU B N 1
ATOM 3973 C CA . LEU B 1 205 ? 7.66 -4.309 0.751 1 98.62 205 LEU B CA 1
ATOM 3974 C C . LEU B 1 205 ? 9.141 -4.5 1.059 1 98.62 205 LEU B C 1
ATOM 3976 O O . LEU B 1 205 ? 9.93 -3.553 0.969 1 98.62 205 LEU B O 1
ATOM 3980 N N . GLU B 1 206 ? 9.523 -5.695 1.445 1 98.19 206 GLU B N 1
ATOM 3981 C CA . GLU B 1 206 ? 10.914 -6 1.776 1 98.19 206 GLU B CA 1
ATOM 3982 C C . GLU B 1 206 ? 11.82 -5.832 0.56 1 98.19 206 GLU B C 1
ATOM 3984 O O . GLU B 1 206 ? 12.914 -5.27 0.667 1 98.19 206 GLU B O 1
ATOM 3989 N N . GLN B 1 207 ? 11.359 -6.254 -0.573 1 96.31 207 GLN B N 1
ATOM 3990 C CA . GLN B 1 207 ? 12.102 -6.055 -1.814 1 96.31 207 GLN B CA 1
ATOM 3991 C C . GLN B 1 207 ? 12.219 -4.57 -2.154 1 96.31 207 GLN B C 1
ATOM 3993 O O . GLN B 1 207 ? 13.281 -4.105 -2.568 1 96.31 207 GLN B O 1
ATOM 3998 N N . ALA B 1 208 ? 11.141 -3.844 -1.997 1 97.62 208 ALA B N 1
ATOM 3999 C CA . ALA B 1 208 ? 11.117 -2.422 -2.332 1 97.62 208 ALA B CA 1
ATOM 4000 C C . ALA B 1 208 ? 12.109 -1.64 -1.479 1 97.62 208 ALA B C 1
ATOM 4002 O O . ALA B 1 208 ? 12.883 -0.831 -2 1 97.62 208 ALA B O 1
ATOM 4003 N N . VAL B 1 209 ? 12.109 -1.89 -0.153 1 98.38 209 VAL B N 1
ATOM 4004 C CA . VAL B 1 209 ? 12.977 -1.12 0.733 1 98.38 209 VAL B CA 1
ATOM 4005 C C . VAL B 1 209 ? 14.43 -1.486 0.473 1 98.38 209 VAL B C 1
ATOM 4007 O O . VAL B 1 209 ? 15.312 -0.621 0.503 1 98.38 209 VAL B O 1
ATOM 4010 N N . THR B 1 210 ? 14.688 -2.74 0.24 1 97.19 210 THR B N 1
ATOM 4011 C CA . THR B 1 210 ? 16.031 -3.186 -0.095 1 97.19 210 THR B CA 1
ATOM 4012 C C . THR B 1 210 ? 16.516 -2.521 -1.381 1 97.19 210 THR B C 1
ATOM 4014 O O . THR B 1 210 ? 17.656 -2.039 -1.448 1 97.19 210 THR B O 1
ATOM 4017 N N . ARG B 1 211 ? 15.664 -2.492 -2.367 1 94.94 211 ARG B N 1
ATOM 4018 C CA . ARG B 1 211 ? 16 -1.865 -3.641 1 94.94 211 ARG B CA 1
ATOM 4019 C C . ARG B 1 211 ? 16.297 -0.381 -3.459 1 94.94 211 ARG B C 1
ATOM 4021 O O . ARG B 1 211 ? 17.328 0.115 -3.939 1 94.94 211 ARG B O 1
ATOM 4028 N N . GLU B 1 212 ? 15.43 0.333 -2.771 1 95.94 212 GLU B N 1
ATOM 4029 C CA . GLU B 1 212 ? 15.578 1.773 -2.586 1 95.94 212 GLU B CA 1
ATOM 4030 C C . GLU B 1 212 ? 16.859 2.1 -1.822 1 95.94 212 GLU B C 1
ATOM 4032 O O . GLU B 1 212 ? 17.547 3.068 -2.143 1 95.94 212 GLU B O 1
ATOM 4037 N N . VAL B 1 213 ? 17.172 1.313 -0.784 1 96.75 213 VAL B N 1
ATOM 4038 C CA . VAL B 1 213 ? 18.391 1.518 -0.015 1 96.75 213 VAL B CA 1
ATOM 4039 C C . VAL B 1 213 ? 19.609 1.353 -0.924 1 96.75 213 VAL B C 1
ATOM 4041 O O . VAL B 1 213 ? 20.516 2.189 -0.918 1 96.75 213 VAL B O 1
ATOM 4044 N N . TYR B 1 214 ? 19.562 0.35 -1.708 1 95.06 214 TYR B N 1
ATOM 4045 C CA . TYR B 1 214 ? 20.688 0.108 -2.602 1 95.06 214 TYR B CA 1
ATOM 4046 C C . TYR B 1 214 ? 20.797 1.199 -3.662 1 95.06 214 TYR B C 1
ATOM 4048 O O . TYR B 1 214 ? 21.875 1.726 -3.918 1 95.06 214 TYR B O 1
ATOM 4056 N N . GLU B 1 215 ? 19.719 1.54 -4.316 1 93.31 215 GLU B N 1
ATOM 4057 C CA . GLU B 1 215 ? 19.719 2.523 -5.395 1 93.31 215 GLU B CA 1
ATOM 4058 C C . GLU B 1 215 ? 20.219 3.881 -4.906 1 93.31 215 GLU B C 1
ATOM 4060 O O . GLU B 1 215 ? 20.969 4.562 -5.613 1 93.31 215 GLU B O 1
ATOM 4065 N N . GLU B 1 216 ? 19.828 4.242 -3.711 1 94.25 216 GLU B N 1
ATOM 4066 C CA . GLU B 1 216 ? 20.094 5.605 -3.252 1 94.25 216 GLU B CA 1
ATOM 4067 C C . GLU B 1 216 ? 21.406 5.684 -2.48 1 94.25 216 GLU B C 1
ATOM 4069 O O . GLU B 1 216 ? 21.984 6.766 -2.338 1 94.25 216 GLU B O 1
ATOM 4074 N N . THR B 1 217 ? 21.938 4.508 -1.954 1 94.69 217 THR B N 1
ATOM 4075 C CA . THR B 1 217 ? 23.109 4.602 -1.083 1 94.69 217 THR B CA 1
ATOM 4076 C C . THR B 1 217 ? 24.188 3.627 -1.526 1 94.69 217 THR B C 1
ATOM 4078 O O . THR B 1 217 ? 25.328 3.711 -1.069 1 94.69 217 THR B O 1
ATOM 4081 N N . GLY B 1 218 ? 23.859 2.664 -2.357 1 93.38 218 GLY B N 1
ATOM 4082 C CA . GLY B 1 218 ? 24.797 1.641 -2.781 1 93.38 218 GLY B CA 1
ATOM 4083 C C . GLY B 1 218 ? 25.031 0.575 -1.728 1 93.38 218 GLY B C 1
ATOM 4084 O O . GLY B 1 218 ? 25.844 -0.336 -1.928 1 93.38 218 GLY B O 1
ATOM 4085 N N . LEU B 1 219 ? 24.344 0.637 -0.625 1 95.5 219 L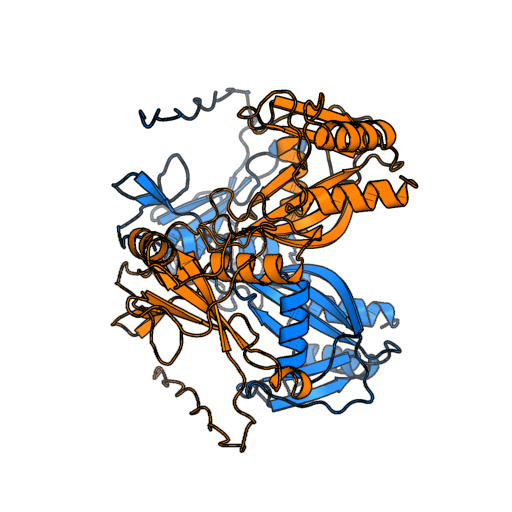EU B N 1
ATOM 4086 C CA . LEU B 1 219 ? 24.594 -0.271 0.491 1 95.5 219 LEU B CA 1
ATOM 4087 C C . LEU B 1 219 ? 23.609 -1.431 0.472 1 95.5 219 LEU B C 1
ATOM 4089 O O . LEU B 1 219 ? 22.438 -1.257 0.088 1 95.5 219 LEU B O 1
ATOM 4093 N N . ASP B 1 220 ? 24.047 -2.582 1.013 1 95 220 ASP B N 1
ATOM 4094 C CA . ASP B 1 220 ? 23.188 -3.762 1.144 1 95 220 ASP B CA 1
ATOM 4095 C C . ASP B 1 220 ? 22.5 -3.797 2.508 1 95 220 ASP B C 1
ATOM 4097 O O . ASP B 1 220 ? 23.141 -3.541 3.533 1 95 220 ASP B O 1
ATOM 4101 N N . ALA B 1 221 ? 21.281 -4.129 2.469 1 97.25 221 ALA B N 1
ATOM 4102 C CA . ALA B 1 221 ? 20.562 -4.328 3.725 1 97.25 221 ALA B CA 1
ATOM 4103 C C . ALA B 1 221 ? 20.953 -5.652 4.375 1 97.25 221 ALA B C 1
ATOM 4105 O O . ALA B 1 221 ? 20.906 -6.707 3.738 1 97.25 221 ALA B O 1
ATOM 4106 N N . LEU B 1 222 ? 21.328 -5.621 5.574 1 97.88 222 LEU B N 1
ATOM 4107 C CA . LEU B 1 222 ? 21.656 -6.82 6.34 1 97.88 222 LEU B CA 1
ATOM 4108 C C . LEU B 1 222 ? 20.453 -7.32 7.121 1 97.88 222 LEU B C 1
ATOM 4110 O O . LEU B 1 222 ? 20.266 -8.531 7.281 1 97.88 222 LEU B O 1
ATOM 4114 N N . ARG B 1 223 ? 19.719 -6.418 7.605 1 98.31 223 ARG B N 1
ATOM 4115 C CA . ARG B 1 223 ? 18.516 -6.719 8.391 1 98.31 223 ARG B CA 1
ATOM 4116 C C . ARG B 1 223 ? 17.438 -5.68 8.148 1 98.31 223 ARG B C 1
ATOM 4118 O O . ARG B 1 223 ? 17.719 -4.48 8.062 1 98.31 223 ARG B O 1
ATOM 4125 N N . LEU B 1 224 ? 16.234 -6.141 8.062 1 98.56 224 LEU B N 1
ATOM 4126 C CA . LEU B 1 224 ? 15.055 -5.293 7.938 1 98.56 224 LEU B CA 1
ATOM 4127 C C . LEU B 1 224 ? 14.148 -5.457 9.148 1 98.56 224 LEU B C 1
ATOM 4129 O O . LEU B 1 224 ? 13.828 -6.582 9.547 1 98.56 224 LEU B O 1
ATOM 4133 N N . ASP B 1 225 ? 13.758 -4.379 9.727 1 98.44 225 ASP B N 1
ATOM 4134 C CA . ASP B 1 225 ? 12.789 -4.398 10.82 1 98.44 225 ASP B CA 1
ATOM 4135 C C . ASP B 1 225 ? 11.641 -3.426 10.562 1 98.44 225 ASP B C 1
ATOM 4137 O O . ASP B 1 225 ? 11.836 -2.209 10.594 1 98.44 225 ASP B O 1
ATOM 4141 N N . TYR B 1 226 ? 10.477 -4.008 10.305 1 98.75 226 TYR B N 1
ATOM 4142 C CA . TYR B 1 226 ? 9.297 -3.15 10.18 1 98.75 226 TYR B CA 1
ATOM 4143 C C . TYR B 1 226 ? 9.039 -2.385 11.469 1 98.75 226 TYR B C 1
ATOM 4145 O O . TYR B 1 226 ? 9.141 -2.947 12.562 1 98.75 226 TYR B O 1
ATOM 4153 N N . ARG B 1 227 ? 8.617 -1.095 11.328 1 98.25 227 ARG B N 1
ATOM 4154 C CA . ARG B 1 227 ? 8.438 -0.319 12.547 1 98.25 227 ARG B CA 1
ATOM 4155 C C . ARG B 1 227 ? 7.027 0.251 12.633 1 98.25 227 ARG B C 1
ATOM 4157 O O . ARG B 1 227 ? 6.336 0.075 13.641 1 98.25 227 ARG B O 1
ATOM 4164 N N . MET B 1 228 ? 6.613 0.947 11.586 1 98.25 228 MET B N 1
ATOM 4165 C CA . MET B 1 228 ? 5.32 1.622 11.602 1 98.25 228 MET B CA 1
ATOM 4166 C C . MET B 1 228 ? 4.906 2.025 10.188 1 98.25 228 MET B C 1
ATOM 4168 O O . MET B 1 228 ? 5.676 1.864 9.242 1 98.25 228 MET B O 1
ATOM 4172 N N . SER B 1 229 ? 3.711 2.455 10.031 1 98.62 229 SER B N 1
ATOM 4173 C CA . SER B 1 229 ? 3.199 3.047 8.797 1 98.62 229 SER B CA 1
ATOM 4174 C C . SER B 1 229 ? 2.391 4.309 9.086 1 98.62 229 SER B C 1
ATOM 4176 O O . SER B 1 229 ? 1.945 4.523 10.219 1 98.62 229 SER B O 1
ATOM 4178 N N . ASP B 1 230 ? 2.314 5.141 8.07 1 97.75 230 ASP B N 1
ATOM 4179 C CA . ASP B 1 230 ? 1.557 6.383 8.219 1 97.75 230 ASP B CA 1
ATOM 4180 C C . ASP B 1 230 ? 1.099 6.902 6.855 1 97.75 230 ASP B C 1
ATOM 4182 O O . ASP B 1 230 ? 1.605 6.473 5.816 1 97.75 230 ASP B O 1
ATOM 4186 N N . ILE B 1 231 ? 0.146 7.754 6.93 1 95.88 231 ILE B N 1
ATOM 4187 C CA . ILE B 1 231 ? -0.329 8.383 5.703 1 95.88 231 ILE B CA 1
ATOM 4188 C C . ILE B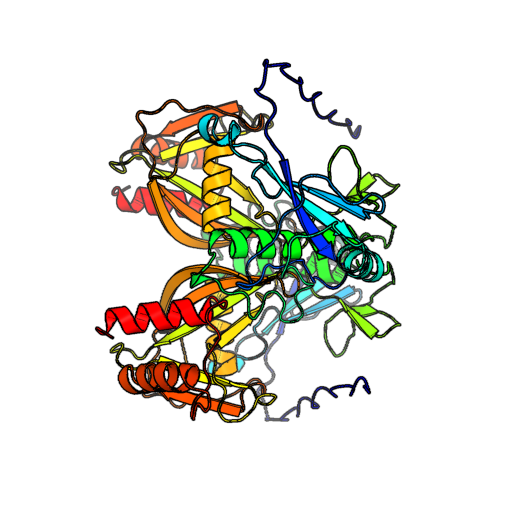 1 231 ? 0.53 9.602 5.383 1 95.88 231 ILE B C 1
ATOM 4190 O O . ILE B 1 231 ? 1.089 10.227 6.285 1 95.88 231 ILE B O 1
ATOM 4194 N N . TRP B 1 232 ? 0.706 9.859 4.223 1 95.31 232 TRP B N 1
ATOM 4195 C CA . TRP B 1 232 ? 1.274 11.086 3.668 1 95.31 232 TRP B CA 1
ATOM 4196 C C . TRP B 1 232 ? 0.495 11.539 2.438 1 95.31 232 TRP B C 1
ATOM 4198 O O . TRP B 1 232 ? 0.832 11.172 1.312 1 95.31 232 TRP B O 1
ATOM 4208 N N . PRO B 1 233 ? -0.533 12.328 2.703 1 92 233 PRO B N 1
ATOM 4209 C CA . PRO B 1 233 ? -1.546 12.578 1.675 1 92 233 PRO B CA 1
ATOM 4210 C C . PRO B 1 233 ? -1.106 13.625 0.651 1 92 233 PRO B C 1
ATOM 4212 O O . PRO B 1 233 ? -1.814 14.609 0.425 1 92 233 PRO B O 1
ATOM 4215 N N . PHE B 1 234 ? -0.001 13.453 -0.084 1 86.44 234 PHE B N 1
ATOM 4216 C CA . PHE B 1 234 ? 0.542 14.289 -1.149 1 86.44 234 PHE B CA 1
ATOM 4217 C C . PHE B 1 234 ? 0.856 13.453 -2.385 1 86.44 234 PHE B C 1
ATOM 4219 O O . PHE B 1 234 ? 2.025 13.211 -2.693 1 86.44 234 PHE B O 1
ATOM 4226 N N . PRO B 1 235 ? -0.107 13.008 -3.174 1 79.5 235 PRO B N 1
ATOM 4227 C CA . PRO B 1 235 ? -1.504 13.188 -2.77 1 79.5 235 PRO B CA 1
ATOM 4228 C C . PRO B 1 235 ? -2.072 11.969 -2.045 1 79.5 235 PRO B C 1
ATOM 4230 O O . PRO B 1 235 ? -3.123 12.062 -1.407 1 79.5 235 PRO B O 1
ATOM 4233 N N . ARG B 1 236 ? -1.438 10.797 -2.08 1 90.31 236 ARG B N 1
ATOM 4234 C CA . ARG B 1 236 ? -2.117 9.617 -1.55 1 90.31 236 ARG B CA 1
ATOM 4235 C C . ARG B 1 236 ? -1.114 8.531 -1.185 1 90.31 236 ARG B C 1
ATOM 4237 O O . ARG B 1 236 ? -1.329 7.352 -1.49 1 90.31 236 ARG B O 1
ATOM 4244 N N . SER B 1 237 ? -0.077 8.906 -0.54 1 95.69 237 SER B N 1
ATOM 4245 C CA . SER B 1 237 ? 0.963 7.938 -0.214 1 95.69 237 SER B CA 1
ATOM 4246 C C . SER B 1 237 ? 0.679 7.246 1.116 1 95.69 237 SER B C 1
ATOM 4248 O O . SER B 1 237 ? 0.167 7.871 2.049 1 95.69 237 SER B O 1
ATOM 4250 N N . LEU B 1 238 ? 0.891 6.02 1.169 1 98.12 238 LEU B N 1
ATOM 4251 C CA . LEU B 1 238 ? 1.003 5.215 2.381 1 98.12 238 LEU B CA 1
ATOM 4252 C C . LEU B 1 238 ? 2.459 4.859 2.666 1 98.12 238 LEU B C 1
ATOM 4254 O O . LEU B 1 238 ? 3.07 4.086 1.927 1 98.12 238 LEU B O 1
ATOM 4258 N N . MET B 1 239 ? 3.016 5.469 3.711 1 98.44 239 MET B N 1
ATOM 4259 C CA . MET B 1 239 ? 4.422 5.285 4.059 1 98.44 239 MET B CA 1
ATOM 4260 C C . MET B 1 239 ? 4.602 4.078 4.973 1 98.44 239 MET B C 1
ATOM 4262 O O . MET B 1 239 ? 4 4.016 6.047 1 98.44 239 MET B O 1
ATOM 4266 N N . VAL B 1 240 ? 5.355 3.143 4.539 1 98.88 240 VAL B N 1
ATOM 4267 C CA . VAL B 1 240 ? 5.68 1.963 5.332 1 98.88 240 VAL B CA 1
ATOM 4268 C C . VAL B 1 240 ? 7.137 2.023 5.777 1 98.88 240 VAL B C 1
ATOM 4270 O O . VAL B 1 240 ? 8.047 1.962 4.949 1 98.88 240 VAL B O 1
ATOM 4273 N N . CYS B 1 241 ? 7.371 2.039 7.074 1 98.88 241 CYS B N 1
ATOM 4274 C CA . CYS B 1 241 ? 8.672 2.438 7.605 1 98.88 241 CYS B CA 1
ATOM 4275 C C . CYS B 1 241 ? 9.422 1.234 8.156 1 98.88 241 CYS B C 1
ATOM 4277 O O . CYS B 1 241 ? 8.867 0.444 8.922 1 98.88 241 CYS B O 1
ATOM 4279 N N . TYR B 1 242 ? 10.703 1.164 7.801 1 98.94 242 TYR B N 1
ATOM 4280 C CA . TYR B 1 242 ? 11.609 0.119 8.25 1 98.94 242 TYR B CA 1
ATOM 4281 C C . TYR B 1 242 ? 12.852 0.72 8.906 1 98.94 242 TYR B C 1
ATOM 4283 O O . TYR B 1 242 ? 13.312 1.793 8.508 1 98.94 242 TYR B O 1
ATOM 4291 N N . ARG B 1 243 ? 13.344 0.042 9.891 1 98.81 243 ARG B N 1
ATOM 4292 C CA . ARG B 1 243 ? 14.75 0.167 10.258 1 98.81 243 ARG B CA 1
ATOM 4293 C C . ARG B 1 243 ? 15.609 -0.815 9.469 1 98.81 243 ARG B C 1
ATOM 4295 O O . ARG B 1 243 ? 15.305 -2.008 9.414 1 98.81 243 ARG B O 1
ATOM 4302 N N . VAL B 1 244 ? 16.641 -0.3 8.898 1 98.88 244 VAL B N 1
ATOM 4303 C CA . VAL B 1 244 ? 17.484 -1.125 8.039 1 98.88 244 VAL B CA 1
ATOM 4304 C C . VAL B 1 244 ? 18.922 -1.082 8.531 1 98.88 244 VAL B C 1
ATOM 4306 O O . VAL B 1 244 ? 19.547 -0.014 8.578 1 98.88 244 VAL B O 1
ATOM 4309 N N . THR B 1 245 ? 19.453 -2.234 8.875 1 98.81 245 THR B N 1
ATOM 4310 C CA . THR B 1 245 ? 20.844 -2.328 9.289 1 98.81 245 THR B CA 1
ATOM 4311 C C . THR B 1 245 ? 21.75 -2.592 8.094 1 98.81 245 THR B C 1
ATOM 4313 O O . THR B 1 245 ? 21.453 -3.449 7.258 1 98.81 245 THR B O 1
ATOM 4316 N N . VAL B 1 246 ? 22.797 -1.82 8.016 1 98.44 246 VAL B N 1
ATOM 4317 C CA . VAL B 1 246 ? 23.75 -1.993 6.926 1 98.44 246 VAL B CA 1
ATOM 4318 C C . VAL B 1 246 ? 25.172 -2.055 7.484 1 98.44 246 VAL B C 1
ATOM 4320 O O . VAL B 1 246 ? 25.391 -1.755 8.656 1 98.44 246 VAL B O 1
ATOM 4323 N N . ASP B 1 247 ? 26.125 -2.477 6.637 1 97.69 247 ASP B N 1
ATOM 4324 C CA . ASP B 1 247 ? 27.547 -2.396 6.957 1 97.69 247 ASP B CA 1
ATOM 4325 C C . ASP B 1 247 ? 28.078 -0.984 6.73 1 97.69 247 ASP B C 1
ATOM 4327 O O . ASP B 1 247 ? 28.406 -0.607 5.602 1 97.69 247 ASP B O 1
ATOM 4331 N N . ALA B 1 248 ? 28.266 -0.331 7.773 1 96.31 248 ALA B N 1
ATOM 4332 C CA . ALA B 1 248 ? 28.641 1.082 7.699 1 96.31 248 ALA B CA 1
ATOM 4333 C C . ALA B 1 248 ? 30.078 1.254 7.25 1 96.31 248 ALA B C 1
ATOM 4335 O O . ALA B 1 248 ? 30.531 2.371 6.973 1 96.31 248 ALA B O 1
ATOM 4336 N N . SER B 1 249 ? 30.812 0.245 7.156 1 96.12 249 SER B N 1
ATOM 4337 C CA . SER B 1 249 ? 32.188 0.324 6.691 1 96.12 249 SER B CA 1
ATOM 4338 C C . SER B 1 249 ? 32.25 0.407 5.172 1 96.12 249 SER B C 1
ATOM 4340 O O . SER B 1 249 ? 33.281 0.761 4.609 1 96.12 249 SER B O 1
ATOM 4342 N N . GLN B 1 250 ? 31.234 0.054 4.516 1 94.56 250 GLN B N 1
ATOM 4343 C CA . GLN B 1 250 ? 31.188 0.111 3.059 1 94.56 250 GLN B CA 1
ATOM 4344 C C . GLN B 1 250 ? 30.969 1.539 2.57 1 94.56 250 GLN B C 1
ATOM 4346 O O . GLN B 1 250 ? 30.266 2.316 3.219 1 94.56 250 GLN B O 1
ATOM 4351 N N . PRO B 1 251 ? 31.516 1.867 1.457 1 93.19 251 PRO B N 1
ATOM 4352 C CA . PRO B 1 251 ? 31.328 3.221 0.931 1 93.19 251 PRO B CA 1
ATOM 4353 C C . PRO B 1 251 ? 29.906 3.479 0.46 1 93.19 251 PRO B C 1
ATOM 4355 O O . PRO B 1 251 ? 29.266 2.58 -0.088 1 93.19 251 PRO B O 1
ATOM 4358 N N . VAL B 1 252 ? 29.453 4.68 0.698 1 93 252 VAL B N 1
ATOM 4359 C CA . VAL B 1 252 ? 28.141 5.113 0.217 1 93 252 VAL B CA 1
ATOM 4360 C C . VAL B 1 252 ? 28.266 5.641 -1.21 1 93 252 VAL B C 1
ATOM 4362 O O . VAL B 1 252 ? 29.094 6.508 -1.487 1 93 252 VAL B O 1
ATOM 4365 N N . THR B 1 253 ? 27.5 5.105 -2.074 1 88.56 253 THR B N 1
ATOM 4366 C CA . THR B 1 253 ? 27.469 5.531 -3.469 1 88.56 253 THR B CA 1
ATOM 4367 C C . THR B 1 253 ? 26.047 5.816 -3.916 1 88.56 253 THR B C 1
ATOM 4369 O O . THR B 1 253 ? 25.109 5.109 -3.525 1 88.56 253 THR B O 1
ATOM 4372 N N . HIS B 1 254 ? 25.938 6.855 -4.664 1 83.38 254 HIS B N 1
ATOM 4373 C CA . HIS B 1 254 ? 24.609 7.238 -5.152 1 83.38 254 HIS B CA 1
ATOM 4374 C C . HIS B 1 254 ? 24.422 6.844 -6.613 1 83.38 254 HIS B C 1
ATOM 4376 O O . HIS B 1 254 ? 24.953 7.512 -7.512 1 83.38 254 HIS B O 1
ATOM 4382 N N . LEU B 1 255 ? 23.578 5.906 -6.852 1 76.06 255 LEU B N 1
ATOM 4383 C CA . LEU B 1 255 ? 23.531 5.27 -8.164 1 76.06 255 LEU B CA 1
ATOM 4384 C C . LEU B 1 255 ? 22.375 5.836 -8.992 1 76.06 255 LEU B C 1
ATOM 4386 O O . LEU B 1 255 ? 22.391 5.742 -10.219 1 76.06 255 LEU B O 1
ATOM 4390 N N . ASP B 1 256 ? 21.391 6.445 -8.336 1 74.69 256 ASP B N 1
ATOM 4391 C CA . ASP B 1 256 ? 20.172 6.812 -9.07 1 74.69 256 ASP B CA 1
ATOM 4392 C C . ASP B 1 256 ? 20.203 8.281 -9.484 1 74.69 256 ASP B C 1
ATOM 4394 O O . ASP B 1 256 ? 19.328 8.75 -10.195 1 74.69 256 ASP B O 1
ATOM 4398 N N . GLY B 1 257 ? 21.188 8.969 -9.039 1 80.88 257 GLY B N 1
ATOM 4399 C CA . GLY B 1 257 ? 21.344 10.367 -9.43 1 80.88 257 GLY B CA 1
ATOM 4400 C C . GLY B 1 257 ? 20.438 11.305 -8.664 1 80.88 257 GLY B C 1
ATOM 4401 O O . GLY B 1 257 ? 20.438 12.516 -8.898 1 80.88 257 GLY B O 1
ATOM 4402 N N . GLU B 1 258 ? 19.672 10.844 -7.711 1 84.94 258 GLU B N 1
ATOM 4403 C CA . GLU B 1 258 ? 18.719 11.641 -6.965 1 84.94 258 GLU B CA 1
ATOM 4404 C C . GLU B 1 258 ? 19.359 12.266 -5.73 1 84.94 258 GLU B C 1
ATOM 4406 O O . GLU B 1 258 ? 19 13.383 -5.336 1 84.94 258 GLU B O 1
ATOM 4411 N N . ILE B 1 259 ? 20.297 11.609 -5.223 1 88.75 259 ILE B N 1
ATOM 4412 C CA . ILE B 1 259 ? 20.891 11.992 -3.947 1 88.75 259 ILE B CA 1
ATOM 4413 C C . ILE B 1 259 ? 22.188 12.781 -4.191 1 88.75 259 ILE B C 1
ATOM 4415 O O . ILE B 1 259 ? 23.016 12.375 -4.996 1 88.75 259 ILE B O 1
ATOM 4419 N N . HIS B 1 260 ? 22.328 13.922 -3.543 1 90.75 260 HIS B N 1
ATOM 4420 C CA . HIS B 1 260 ? 23.547 14.719 -3.588 1 90.75 260 HIS B CA 1
ATOM 4421 C C . HIS B 1 260 ? 24.594 14.195 -2.602 1 90.75 260 HIS B C 1
ATOM 4423 O O . HIS B 1 260 ? 25.766 14.055 -2.949 1 90.75 260 HIS B O 1
ATOM 4429 N N . SER B 1 261 ? 24.094 13.969 -1.46 1 92.38 261 SER B N 1
ATOM 4430 C CA . SER B 1 261 ? 24.984 13.43 -0.443 1 92.38 261 SER B CA 1
ATOM 4431 C C . SER B 1 261 ? 24.219 12.641 0.609 1 92.38 261 SER B C 1
ATOM 4433 O O . SER B 1 261 ? 23.031 12.852 0.805 1 92.38 261 SER B O 1
ATOM 4435 N N . ALA B 1 262 ? 24.938 11.68 1.182 1 95.38 262 ALA B N 1
ATOM 4436 C CA . ALA B 1 262 ? 24.469 10.93 2.344 1 95.38 262 ALA B CA 1
ATOM 4437 C C . ALA B 1 262 ? 25.531 10.914 3.447 1 95.38 262 ALA B C 1
ATOM 4439 O O . ALA B 1 262 ? 26.719 10.758 3.174 1 95.38 262 ALA B O 1
ATOM 4440 N N . ARG B 1 263 ? 25.062 11.18 4.637 1 95.5 263 ARG B N 1
ATOM 4441 C CA . ARG B 1 263 ? 26 11.32 5.75 1 95.5 263 ARG B CA 1
ATOM 4442 C C . ARG B 1 263 ? 25.531 10.523 6.961 1 95.5 263 ARG B C 1
ATOM 4444 O O . ARG B 1 263 ? 24.328 10.445 7.234 1 95.5 263 ARG B O 1
ATOM 4451 N N . TRP B 1 264 ? 26.547 9.969 7.641 1 98.06 264 TRP B N 1
ATOM 4452 C CA . TRP B 1 264 ? 26.281 9.32 8.922 1 98.06 264 TRP B CA 1
ATOM 4453 C C . TRP B 1 264 ? 26.188 10.344 10.047 1 98.06 264 TRP B C 1
ATOM 4455 O O . TRP B 1 264 ? 27.031 11.242 10.141 1 98.06 264 TRP B O 1
ATOM 4465 N N . PHE B 1 265 ? 25.172 10.234 10.867 1 98.31 265 PHE B N 1
ATOM 4466 C CA . PHE B 1 265 ? 25 11.117 12.008 1 98.31 265 PHE B CA 1
ATOM 4467 C C . PHE B 1 265 ? 24.906 10.312 13.305 1 98.31 265 PHE B C 1
ATOM 4469 O O . PHE B 1 265 ? 24.281 9.25 13.336 1 98.31 265 PHE B O 1
ATOM 4476 N N . THR B 1 266 ? 25.484 10.875 14.312 1 98.19 266 THR B N 1
ATOM 4477 C CA . THR B 1 266 ? 25.312 10.312 15.648 1 98.19 266 THR B CA 1
ATOM 4478 C C . THR B 1 266 ? 24.062 10.867 16.328 1 98.19 266 THR B C 1
ATOM 4480 O O . THR B 1 266 ? 23.5 11.859 15.859 1 98.19 266 THR B O 1
ATOM 4483 N N . ALA B 1 267 ? 23.719 10.188 17.422 1 98.06 267 ALA B N 1
ATOM 4484 C CA . ALA B 1 267 ? 22.531 10.617 18.156 1 98.06 267 ALA B CA 1
ATOM 4485 C C . ALA B 1 267 ? 22.719 12.023 18.719 1 98.06 267 ALA B C 1
ATOM 4487 O O . ALA B 1 267 ? 21.828 12.875 18.578 1 98.06 267 ALA B O 1
ATOM 4488 N N . PRO B 1 268 ? 23.844 12.414 19.281 1 97.69 268 PRO B N 1
ATOM 4489 C CA . PRO B 1 268 ? 24.016 13.773 19.797 1 97.69 268 PRO B CA 1
ATOM 4490 C C . PRO B 1 268 ? 23.953 14.836 18.688 1 97.69 268 PRO B C 1
ATOM 4492 O O . PRO B 1 268 ? 23.406 15.914 18.906 1 97.69 268 PRO B O 1
ATOM 4495 N N . GLU B 1 269 ? 24.5 14.516 17.578 1 97 269 GLU B N 1
ATOM 4496 C CA . GLU B 1 269 ? 24.453 15.445 16.453 1 97 269 GLU B CA 1
ATOM 4497 C C . GLU B 1 269 ? 23.016 15.75 16.047 1 97 269 GLU B C 1
ATOM 4499 O O . GLU B 1 269 ? 22.656 16.906 15.82 1 97 269 GLU B O 1
ATOM 4504 N N . LEU B 1 270 ? 22.203 14.734 15.977 1 97.38 270 LEU B N 1
ATOM 4505 C CA . LEU B 1 270 ? 20.812 14.914 15.562 1 97.38 270 LEU B CA 1
ATOM 4506 C C . LEU B 1 270 ? 20.016 15.625 16.641 1 97.38 270 LEU B C 1
ATOM 4508 O O . LEU B 1 270 ? 19.156 16.469 16.344 1 97.38 270 LEU B O 1
ATOM 4512 N N . ALA B 1 271 ? 20.266 15.289 17.875 1 96.31 271 ALA B N 1
ATOM 4513 C CA . ALA B 1 271 ? 19.594 15.969 18.969 1 96.31 271 ALA B CA 1
ATOM 4514 C C . ALA B 1 271 ? 19.891 17.469 18.953 1 96.31 271 ALA B C 1
ATOM 4516 O O . ALA B 1 271 ? 19 18.281 19.188 1 96.31 271 ALA B O 1
ATOM 4517 N N . GLN B 1 272 ? 21.109 17.75 18.703 1 94.94 272 GLN B N 1
ATOM 4518 C CA . GLN B 1 272 ? 21.516 19.141 18.625 1 94.94 272 GLN B CA 1
ATOM 4519 C C . GLN B 1 272 ? 20.812 19.844 17.453 1 94.94 272 GLN B C 1
ATOM 4521 O O . GLN B 1 272 ? 20.359 20.984 17.594 1 94.94 272 GLN B O 1
ATOM 4526 N N . ALA B 1 273 ? 20.766 19.188 16.375 1 95.38 273 ALA B N 1
ATOM 4527 C CA . ALA B 1 273 ? 20.094 19.766 15.195 1 95.38 273 ALA B CA 1
ATOM 4528 C C . ALA B 1 273 ? 18.641 20.062 15.484 1 95.38 273 ALA B C 1
ATOM 4530 O O . ALA B 1 273 ? 18.109 21.109 15.078 1 95.38 273 ALA B O 1
ATOM 4531 N N . ILE B 1 274 ? 17.984 19.141 16.156 1 93.94 274 ILE B N 1
ATOM 4532 C CA . ILE B 1 274 ? 16.562 19.297 16.484 1 93.94 274 ILE B CA 1
ATOM 4533 C C . ILE B 1 274 ? 16.406 20.516 17.406 1 93.94 274 ILE B C 1
ATOM 4535 O O . ILE B 1 274 ? 15.477 21.312 17.234 1 93.94 274 ILE B O 1
ATOM 4539 N N . ALA B 1 275 ? 17.297 20.672 18.359 1 91.81 275 ALA B N 1
ATOM 4540 C CA . ALA B 1 275 ? 17.25 21.797 19.281 1 91.81 275 ALA B CA 1
ATOM 4541 C C . ALA B 1 275 ? 17.453 23.125 18.531 1 91.81 275 ALA B C 1
ATOM 4543 O O . ALA B 1 275 ? 16.734 24.094 18.781 1 91.81 275 ALA B O 1
ATOM 4544 N N . GLU B 1 276 ? 18.328 23.109 17.594 1 92.19 276 GLU B N 1
ATOM 4545 C CA . GLU B 1 276 ? 18.609 24.312 16.797 1 92.19 276 GLU B CA 1
ATOM 4546 C C . GLU B 1 276 ? 17.438 24.656 15.883 1 92.19 276 GLU B C 1
ATOM 4548 O O . GLU B 1 276 ? 17.141 25.828 15.656 1 92.19 276 GLU B O 1
ATOM 4553 N N . GLN B 1 277 ? 16.812 23.672 15.32 1 88.44 277 GLN B N 1
ATOM 4554 C CA . GLN B 1 277 ? 15.688 23.844 14.414 1 88.44 277 GLN B CA 1
ATOM 4555 C C . GLN B 1 277 ? 14.508 24.5 15.125 1 88.44 277 GLN B C 1
ATOM 4557 O O . GLN B 1 277 ? 13.781 25.297 14.531 1 88.44 277 GLN B O 1
ATOM 4562 N N . ARG B 1 278 ? 14.398 24.328 16.328 1 81.75 278 ARG B N 1
ATOM 4563 C CA . ARG B 1 278 ? 13.336 24.922 17.125 1 81.75 278 ARG B CA 1
ATOM 4564 C C . ARG B 1 278 ? 13.594 26.406 17.359 1 81.75 278 ARG B C 1
ATOM 4566 O O . ARG B 1 278 ? 12.648 27.188 17.484 1 81.75 278 ARG B O 1
ATOM 4573 N N . THR B 1 279 ? 14.859 26.812 17.219 1 81 279 THR B N 1
ATOM 4574 C CA . THR B 1 279 ? 15.211 28.188 17.562 1 81 279 THR B CA 1
ATOM 4575 C C . THR B 1 279 ? 15.461 29.016 16.312 1 81 279 THR B C 1
ATOM 4577 O O . THR B 1 279 ? 15.664 30.234 16.391 1 81 279 THR B O 1
ATOM 4580 N N . GLY B 1 280 ? 15.422 28.328 15.094 1 76.88 280 GLY B N 1
ATOM 4581 C CA . GLY B 1 280 ? 15.219 29.078 13.867 1 76.88 280 GLY B CA 1
ATOM 4582 C C . GLY B 1 280 ? 16.391 28.984 12.906 1 76.88 280 GLY B C 1
ATOM 4583 O O . GLY B 1 280 ? 16.266 29.328 11.727 1 76.88 280 GLY B O 1
ATOM 4584 N N . GLU B 1 281 ? 17.594 28.703 13.117 1 77.62 281 GLU B N 1
ATOM 4585 C CA . GLU B 1 281 ? 18.656 28.625 12.109 1 77.62 281 GLU B CA 1
ATOM 4586 C C . GLU B 1 281 ? 19.438 27.312 12.234 1 77.62 281 GLU B C 1
ATOM 4588 O O . GLU B 1 281 ? 20.594 27.328 12.672 1 77.62 281 GLU B O 1
ATOM 4593 N N . PRO B 1 282 ? 18.781 26.297 11.625 1 80.75 282 PRO B N 1
ATOM 4594 C CA . PRO B 1 282 ? 19.5 25.031 11.844 1 80.75 282 PRO B CA 1
ATOM 4595 C C . PRO B 1 282 ? 20.625 24.812 10.836 1 80.75 282 PRO B C 1
ATOM 4597 O O . PRO B 1 282 ? 20.484 25.156 9.656 1 80.75 282 PRO B O 1
ATOM 4600 N N . LYS B 1 283 ? 21.781 24.422 11.312 1 87.44 283 LYS B N 1
ATOM 4601 C CA . LYS B 1 283 ? 22.859 23.953 10.445 1 87.44 283 LYS B CA 1
ATOM 4602 C C . LYS B 1 283 ? 22.438 22.703 9.68 1 87.44 283 LYS B C 1
ATOM 4604 O O . LYS B 1 283 ? 22.859 22.5 8.539 1 87.44 283 LYS B O 1
ATOM 4609 N N . LEU B 1 284 ? 21.609 21.969 10.297 1 93.25 284 LEU B N 1
ATOM 4610 C CA . LEU B 1 284 ? 21.047 20.734 9.75 1 93.25 284 LEU B CA 1
ATOM 4611 C C . LEU B 1 284 ? 19.516 20.734 9.883 1 93.25 284 LEU B C 1
ATOM 4613 O O . LEU B 1 284 ? 18.984 20.797 10.992 1 93.25 284 LEU B O 1
ATOM 4617 N N . GLU B 1 285 ? 18.922 20.719 8.758 1 94.56 285 GLU B N 1
ATOM 4618 C CA . GLU B 1 285 ? 17.469 20.672 8.75 1 94.56 285 GLU B CA 1
ATOM 4619 C C . GLU B 1 285 ? 16.953 19.234 8.609 1 94.56 285 GLU B C 1
ATOM 4621 O O . GLU B 1 285 ? 17.328 18.531 7.664 1 94.56 285 GLU B O 1
ATOM 4626 N N . LEU B 1 286 ? 16.156 18.906 9.562 1 96.31 286 LEU B N 1
ATOM 4627 C CA . LEU B 1 286 ? 15.586 17.562 9.594 1 96.31 286 LEU B CA 1
ATOM 4628 C C . LEU B 1 286 ? 14.094 17.609 9.281 1 96.31 286 LEU B C 1
ATOM 4630 O O . LEU B 1 286 ? 13.492 18.688 9.25 1 96.31 286 LEU B O 1
ATOM 4634 N N . PRO B 1 287 ? 13.5 16.406 9.039 1 94.31 287 PRO B N 1
ATOM 4635 C CA . PRO B 1 287 ? 12.062 16.391 8.75 1 94.31 287 PRO B CA 1
ATOM 4636 C C . PRO B 1 287 ? 11.234 17.031 9.859 1 94.31 287 PRO B C 1
ATOM 4638 O O . PRO B 1 287 ? 11.578 16.922 11.039 1 94.31 287 PRO B O 1
ATOM 4641 N N . GLY B 1 288 ? 10.133 17.688 9.406 1 92.25 288 GLY B N 1
ATOM 4642 C CA . GLY B 1 288 ? 9.242 18.297 10.367 1 92.25 288 GLY B CA 1
ATOM 4643 C C . GLY B 1 288 ? 8.508 17.297 11.234 1 92.25 288 GLY B C 1
ATOM 4644 O O . GLY B 1 288 ? 8.484 16.094 10.922 1 92.25 288 GLY B O 1
ATOM 4645 N N . THR B 1 289 ? 7.836 17.75 12.266 1 91.81 289 THR B N 1
ATOM 4646 C CA . THR B 1 289 ? 7.25 16.891 13.297 1 91.81 289 THR B CA 1
ATOM 4647 C C . THR B 1 289 ? 6.031 16.156 12.758 1 91.81 289 THR B C 1
ATOM 4649 O O . THR B 1 289 ? 5.621 15.133 13.312 1 91.81 289 THR B O 1
ATOM 4652 N N . ASN B 1 290 ? 5.496 16.609 11.695 1 93 290 ASN B N 1
ATOM 4653 C CA . ASN B 1 290 ? 4.305 15.969 11.141 1 93 290 ASN B CA 1
ATOM 4654 C C . ASN B 1 290 ? 4.66 14.75 10.297 1 93 290 ASN B C 1
ATOM 4656 O O . ASN B 1 290 ? 3.793 13.938 9.977 1 93 290 ASN B O 1
ATOM 4660 N N . ALA B 1 291 ? 5.883 14.688 9.906 1 94.25 291 ALA B N 1
ATOM 4661 C CA . ALA B 1 291 ? 6.336 13.594 9.047 1 94.25 291 ALA B CA 1
ATOM 4662 C C . ALA B 1 291 ? 6.66 12.352 9.867 1 94.25 291 ALA B C 1
ATOM 4664 O O . ALA B 1 291 ? 7.246 12.445 10.945 1 94.25 291 ALA B O 1
ATOM 4665 N N . VAL B 1 292 ? 6.293 11.188 9.336 1 96.75 292 VAL B N 1
ATOM 4666 C CA . VAL B 1 292 ? 6.602 9.938 10.016 1 96.75 292 VAL B CA 1
ATOM 4667 C C . VAL B 1 292 ? 8.117 9.75 10.102 1 96.75 292 VAL B C 1
ATOM 4669 O O . VAL B 1 292 ? 8.617 9.141 11.047 1 96.75 292 VAL B O 1
ATOM 4672 N N . ALA B 1 293 ? 8.852 10.352 9.195 1 97.88 293 ALA B N 1
ATOM 4673 C CA . ALA B 1 293 ? 10.312 10.328 9.242 1 97.88 293 ALA B CA 1
ATOM 4674 C C . ALA B 1 293 ? 10.836 10.875 10.57 1 97.88 293 ALA B C 1
ATOM 4676 O O . ALA B 1 293 ? 11.773 10.328 11.148 1 97.88 293 ALA B O 1
ATOM 4677 N N . ARG B 1 294 ? 10.258 11.953 10.977 1 96.88 294 ARG B N 1
ATOM 4678 C CA . ARG B 1 294 ? 10.656 12.555 12.242 1 96.88 294 ARG B CA 1
ATOM 4679 C C . ARG B 1 294 ? 10.344 11.617 13.414 1 96.88 294 ARG B C 1
ATOM 4681 O O . ARG B 1 294 ? 11.141 11.5 14.344 1 96.88 294 ARG B O 1
ATOM 4688 N N . ARG B 1 295 ? 9.25 10.977 13.383 1 96.75 295 ARG B N 1
ATOM 4689 C CA . ARG B 1 295 ? 8.906 10.023 14.43 1 96.75 295 ARG B CA 1
ATOM 4690 C C . ARG B 1 295 ? 9.922 8.891 14.492 1 96.75 295 ARG B C 1
ATOM 4692 O O . ARG B 1 295 ? 10.289 8.445 15.586 1 96.75 295 ARG B O 1
ATOM 4699 N N . MET B 1 296 ? 10.32 8.406 13.359 1 98.31 296 MET B N 1
ATOM 4700 C CA . MET B 1 296 ? 11.344 7.371 13.297 1 98.31 296 MET B CA 1
ATOM 4701 C C . MET B 1 296 ? 12.633 7.832 13.977 1 98.31 296 MET B C 1
ATOM 4703 O O . MET B 1 296 ? 13.234 7.086 14.742 1 98.31 296 MET B O 1
ATOM 4707 N N . LEU B 1 297 ? 13.023 9.055 13.656 1 98.19 297 LEU B N 1
ATOM 4708 C CA . LEU B 1 297 ? 14.227 9.617 14.242 1 98.19 297 LEU B CA 1
ATOM 4709 C C . LEU B 1 297 ? 14.07 9.781 15.75 1 98.19 297 LEU B C 1
ATOM 4711 O O . LEU B 1 297 ? 14.961 9.414 16.516 1 98.19 297 LEU B O 1
ATOM 4715 N N . ASP B 1 298 ? 12.953 10.312 16.141 1 97.38 298 ASP B N 1
ATOM 4716 C CA . ASP B 1 298 ? 12.703 10.562 17.562 1 97.38 298 ASP B CA 1
ATOM 4717 C C . ASP B 1 298 ? 12.719 9.258 18.359 1 97.38 298 ASP B C 1
ATOM 4719 O O . ASP B 1 298 ? 13.25 9.211 19.469 1 97.38 298 ASP B O 1
ATOM 4723 N N . GLU B 1 299 ? 12.133 8.242 17.812 1 97.56 299 GLU B N 1
ATOM 4724 C CA . GLU B 1 299 ? 12.148 6.945 18.469 1 97.56 299 GLU B CA 1
ATOM 4725 C C . GLU B 1 299 ? 13.57 6.434 18.656 1 97.56 299 GLU B C 1
ATOM 4727 O O . GLU B 1 299 ? 13.922 5.926 19.734 1 97.56 299 GLU B O 1
ATOM 4732 N N . TRP B 1 300 ? 14.344 6.551 17.641 1 98.31 300 TRP B N 1
ATOM 4733 C CA . TRP B 1 300 ? 15.734 6.121 17.719 1 98.31 300 TRP B CA 1
ATOM 4734 C C . TRP B 1 300 ? 16.5 6.934 18.766 1 98.31 300 TRP B C 1
ATOM 4736 O O . TRP B 1 300 ? 17.266 6.379 19.547 1 98.31 300 TRP B O 1
ATOM 4746 N N . LEU B 1 301 ? 16.312 8.227 18.797 1 98.19 301 LEU B N 1
ATOM 4747 C CA . LEU B 1 301 ? 16.969 9.102 19.75 1 98.19 301 LEU B CA 1
ATOM 4748 C C . LEU B 1 301 ? 16.562 8.742 21.188 1 98.19 301 LEU B C 1
ATOM 4750 O O . LEU B 1 301 ? 17.406 8.75 22.094 1 98.19 301 LEU B O 1
ATOM 4754 N N . GLN B 1 302 ? 15.32 8.445 21.328 1 97.69 302 GLN B N 1
ATOM 4755 C CA . GLN B 1 302 ? 14.836 8.031 22.656 1 97.69 302 GLN B CA 1
ATOM 4756 C C . GLN B 1 302 ? 15.539 6.758 23.109 1 97.69 302 GLN B C 1
ATOM 4758 O O . GLN B 1 302 ? 15.891 6.629 24.281 1 97.69 302 GLN B O 1
ATOM 4763 N N . GLU B 1 303 ? 15.695 5.859 22.234 1 97.19 303 GLU B N 1
ATOM 4764 C CA . GLU B 1 303 ? 16.406 4.617 22.547 1 97.19 303 GLU B CA 1
ATOM 4765 C C . GLU B 1 303 ? 17.844 4.891 22.953 1 97.19 303 GLU B C 1
ATOM 4767 O O . GLU B 1 303 ? 18.453 4.09 23.672 1 97.19 303 GLU B O 1
ATOM 4772 N N . LYS B 1 304 ? 18.391 5.992 22.484 1 97.12 304 LYS B N 1
ATOM 4773 C CA . LYS B 1 304 ? 19.766 6.398 22.828 1 97.12 304 LYS B CA 1
ATOM 4774 C C . LYS B 1 304 ? 19.781 7.258 24.078 1 97.12 304 LYS B C 1
ATOM 4776 O O . LYS B 1 304 ? 20.844 7.762 24.469 1 97.12 304 LYS B O 1
ATOM 4781 N N . GLY B 1 305 ? 18.656 7.43 24.656 1 96 305 GLY B N 1
ATOM 4782 C CA . GLY B 1 305 ? 18.562 8.203 25.891 1 96 305 GLY B CA 1
ATOM 4783 C C . GLY B 1 305 ? 18.469 9.695 25.656 1 96 305 GLY B C 1
ATOM 4784 O O . GLY B 1 305 ? 18.844 10.492 26.516 1 96 305 GLY B O 1
ATOM 4785 N N . LEU B 1 306 ? 18.188 10.055 24.484 1 93.5 306 LEU B N 1
ATOM 4786 C CA . LEU B 1 306 ? 18.109 11.469 24.125 1 93.5 306 LEU B CA 1
ATOM 4787 C C . LEU B 1 306 ? 16.688 11.852 23.719 1 93.5 306 LEU B C 1
ATOM 4789 O O . LEU B 1 306 ? 15.969 11.039 23.141 1 93.5 306 LEU B O 1
#

pLDDT: mean 88.64, std 16.7, range [21.86, 98.94]

Foldseek 3Di:
DDPPPPPDPPPPPPPPVQPPAQEWEWEAELVLKGKDAQVQFHDTDSDDDPQWPDKDWLDDPDDDPVCSNHYTYMYTYHHPVVRQVQVVPPPSDDPRMDIDPVGLQARPCVVPVPRNSSSLSNLQVSCQQPPVQADPVPRAGWHQDPVPRFTAGPVGDTDHGDAWEKEWEFEAEPVRFKTKWFAWPVDDPQETFTFMDTDDPPDDRVRRVQVSCCQAWVWGFPDKAWDDWDFDPPPHYIYTYIYTYTHPVDHTDHHNNGTPDMDIDGLVRVVVQVVVVVVPDGSHHYRDPSDVRVVVSVVSSVVVVD/DDPPDPPDPDPPPPPPPQPPAQEWEWEAELVLKTKDAQVQFHDTDSDDDPQWPDKDWLDDPDDDPVCSNHYTYMYTYHHPVVRQVQVVPPPSDDPRMDIDPVGLQARPCVVPVPRNSSSLSNLQCSCQQPPVQADPVPRAGWHQDPVPRFTAGPVGDTDHGDAWEKEWEFEAEPVRFKTKWFAWPVDPPQETFTFMDTDDPPDDRVRRVQVSCCQAWVWGFPDKAWDDWDFDPPPHYIYTYIYTYTHPVDHTDHHNNGTPDMDIDGLVRVVVQVVVVVVPDGSHHYRDPSDVRVVVSVVSSVVVVD